Protein AF-A0A2N2T5C6-F1 (afdb_monomer_lite)

Radius of gyration: 30.81 Å; chains: 1; bounding box: 81×99×79 Å

Secondary structure (DSSP, 8-state):
----------------------------PPPP--------------------------------------------------------TTS-TTS--------SSS--HHHHHHHHHHHHHHHHHH-EEEEEEEEEES---TTS--SEEE--B-SSSPBPTT--EEEEEEEPTTS-EEEEEEEEGGGTEEEEEE-HHHHHHS--SS----HHHHHHHHHHHHHHHS-----HHHHHHHHTT-S-EEEEEEEEEEEEPPTT--HHHHHHHHHHHHHHTT--EEEETTTEEEESTT-SSEEEEEE-SHHHHTSTTT------TTHHHHHHHHHTEEEEEEEEEHHHHHHHHHHTTS---TTT--HHHHHHHHHHHHHHT----EEE----HHHHHHS-HHHHHHHHHHHTT--TTTTSS-HHHHHHHHHHHHHHH---TTSPPPSS---EEEHHHHTSGGGEEPPPHHHHT-TTT-----HHHHHHHHHHHHHSTT-TT---TT--GGG------TT--------

pLDDT: mean 70.87, std 26.44, range [21.67, 98.56]

Sequence (523 aa):
MATKKHNESSSAIKSRAPVGLKKLDLNTTPKSANLTGLTPVSAAVKAHSNTINGTNKRTGRTASVDSEHGNTDLDRLSRSQSFDALDLDAELDNAGQTASLTGLAGIPAWDVVRLAEADLVHIANCINLDTVGLEFSGIDAKTATLAKSFNQTDLDGEVVDGTGWSKASLQSPTGKRSLIVKYVEKTEKLGVEGSNAMHRQGHNVVASGDLTMTAYSMVRAVKRSQDLPWPKSVGYQLAYGYDVEVTRIDVFLLLKVPDGVSKATFINALAIAGIKAGVSTSLYVNESVYFDQSSQLEGQKIYDKEAELERARKGGLPDLPGIEHLLKLNATTVRLEAVFRAKKLVQIAKKHGGRPHPCLFTKELLAEMVLTLMKKYMVNGDIFRRLDRQELLAIPLPYRSLVVHWQNSENLLDMVKSSRVLKLQKAYLLKHHFISLDSQPPGHDFESMSLMDILAPENFIPVPEVIRTNPDLFYERDMDQIRATLHREAGSGIATLLIDPFRGADEFIMVKNADGEDYGNQL

Structure (mmCIF, N/CA/C/O backbone):
data_AF-A0A2N2T5C6-F1
#
_entry.id   AF-A0A2N2T5C6-F1
#
loop_
_atom_site.group_PDB
_atom_site.id
_atom_site.type_symbol
_atom_site.label_atom_id
_atom_site.label_alt_id
_atom_site.label_comp_id
_atom_site.label_asym_id
_atom_site.label_entity_id
_atom_site.label_seq_id
_atom_site.pdbx_PDB_ins_code
_atom_site.Cartn_x
_atom_site.Cartn_y
_atom_site.Cartn_z
_atom_site.occupancy
_atom_site.B_iso_or_equiv
_atom_site.auth_seq_id
_atom_site.auth_comp_id
_atom_site.auth_asym_id
_atom_site.auth_atom_id
_atom_site.pdbx_PDB_model_num
ATOM 1 N N . MET A 1 1 ? 37.814 -35.008 5.437 1.00 34.66 1 MET A N 1
ATOM 2 C CA . MET A 1 1 ? 37.774 -36.488 5.510 1.00 34.66 1 MET A CA 1
ATOM 3 C C . MET A 1 1 ? 36.383 -36.838 6.029 1.00 34.66 1 MET A C 1
ATOM 5 O O . MET A 1 1 ? 36.007 -36.279 7.043 1.00 34.66 1 MET A O 1
ATOM 9 N N . ALA A 1 2 ? 35.488 -37.412 5.217 1.00 32.38 2 ALA A N 1
ATOM 10 C CA . ALA A 1 2 ? 35.415 -38.847 4.888 1.00 32.38 2 ALA A CA 1
ATOM 11 C C . ALA A 1 2 ? 35.137 -39.676 6.159 1.00 32.38 2 ALA A C 1
ATOM 13 O O . ALA A 1 2 ? 35.956 -39.666 7.067 1.00 32.38 2 ALA A O 1
ATOM 14 N N . THR A 1 3 ? 33.992 -40.355 6.276 1.00 33.97 3 THR A N 1
ATOM 15 C CA . THR A 1 3 ? 33.613 -41.506 5.430 1.00 33.97 3 THR A CA 1
ATOM 16 C C . THR A 1 3 ? 32.175 -41.498 4.879 1.00 33.97 3 THR A C 1
ATOM 18 O O . THR A 1 3 ? 31.263 -40.907 5.446 1.00 33.97 3 THR A O 1
ATOM 21 N N . LYS A 1 4 ? 31.968 -42.213 3.759 1.00 32.94 4 LYS A N 1
ATOM 22 C CA . LYS A 1 4 ? 30.645 -42.605 3.233 1.00 32.94 4 LYS A CA 1
ATOM 23 C C . LYS A 1 4 ? 30.155 -43.901 3.897 1.00 32.94 4 LYS A C 1
ATOM 25 O O . LYS A 1 4 ? 30.973 -44.780 4.161 1.00 32.94 4 LYS A O 1
ATOM 30 N N . LYS A 1 5 ? 28.833 -44.107 3.931 1.00 35.16 5 LYS A N 1
ATOM 31 C CA . LYS A 1 5 ? 28.211 -45.417 3.653 1.00 35.16 5 LYS A CA 1
ATOM 32 C C . LYS A 1 5 ? 26.965 -45.230 2.779 1.00 35.16 5 LYS A C 1
ATOM 34 O O . LYS A 1 5 ? 26.094 -44.443 3.125 1.00 35.16 5 LYS A O 1
ATOM 39 N N . HIS A 1 6 ? 26.903 -45.955 1.664 1.00 31.14 6 HIS A N 1
ATOM 40 C CA . HIS A 1 6 ? 25.647 -46.257 0.968 1.00 31.14 6 HIS A CA 1
ATOM 41 C C . HIS A 1 6 ? 25.031 -47.525 1.577 1.00 31.14 6 HIS A C 1
ATOM 43 O O . HIS A 1 6 ? 25.753 -48.343 2.149 1.00 31.14 6 HIS A O 1
ATOM 49 N N . ASN A 1 7 ? 23.733 -47.724 1.359 1.00 28.09 7 ASN A N 1
ATOM 50 C CA . ASN A 1 7 ? 23.208 -49.013 0.909 1.00 28.09 7 ASN A CA 1
ATOM 51 C C . ASN A 1 7 ? 21.928 -48.770 0.091 1.00 28.09 7 ASN A C 1
ATOM 53 O O . ASN A 1 7 ? 21.292 -47.728 0.245 1.00 28.09 7 ASN A O 1
ATOM 57 N N . GLU A 1 8 ? 21.585 -49.694 -0.804 1.00 29.14 8 GLU A N 1
ATOM 58 C CA . GLU A 1 8 ? 20.546 -49.513 -1.829 1.00 29.14 8 GLU A CA 1
ATOM 59 C C . GLU A 1 8 ? 19.440 -50.574 -1.737 1.00 29.14 8 GLU A C 1
ATOM 61 O O . GLU A 1 8 ? 19.693 -51.693 -1.293 1.00 29.14 8 GLU A O 1
ATOM 66 N N . SER A 1 9 ? 18.274 -50.263 -2.324 1.00 29.02 9 SER A N 1
ATOM 67 C CA . SER A 1 9 ? 17.202 -51.204 -2.721 1.00 29.02 9 SER A CA 1
ATOM 68 C C . SER A 1 9 ? 16.432 -51.905 -1.568 1.00 29.02 9 SER A C 1
ATOM 70 O O . SER A 1 9 ? 16.904 -51.981 -0.442 1.00 29.02 9 SER A O 1
ATOM 72 N N . SER A 1 10 ? 15.201 -52.404 -1.751 1.00 28.55 10 SER A N 1
ATOM 73 C CA . SER A 1 10 ? 14.532 -52.798 -3.002 1.00 28.55 10 SER A CA 1
ATOM 74 C C . SER A 1 10 ? 12.992 -52.849 -2.892 1.00 28.55 10 SER A C 1
ATOM 76 O O . SER A 1 10 ? 12.463 -53.019 -1.797 1.00 28.55 10 SER A O 1
ATOM 78 N N . SER A 1 11 ? 12.309 -52.887 -4.051 1.00 28.17 11 SER A N 1
ATOM 79 C CA . SER A 1 11 ? 10.944 -53.429 -4.282 1.00 28.17 11 SER A CA 1
ATOM 80 C C . SER A 1 11 ? 9.708 -52.660 -3.745 1.00 28.17 11 SER A C 1
ATOM 82 O O . SER A 1 11 ? 9.804 -51.931 -2.769 1.00 28.17 11 SER A O 1
ATOM 84 N N . ALA A 1 12 ? 8.488 -52.802 -4.299 1.00 28.80 12 ALA A N 1
ATOM 85 C CA . ALA A 1 12 ? 8.055 -53.140 -5.672 1.00 28.80 12 ALA A CA 1
ATOM 86 C C . ALA A 1 12 ? 6.523 -52.938 -5.854 1.00 28.80 12 ALA A C 1
ATOM 88 O O . ALA A 1 12 ? 5.748 -53.283 -4.973 1.00 28.80 12 ALA A O 1
ATOM 89 N N . ILE A 1 13 ? 6.108 -52.504 -7.057 1.00 27.45 13 ILE A N 1
ATOM 90 C CA . ILE A 1 13 ? 4.807 -52.760 -7.729 1.00 27.45 13 ILE A CA 1
ATOM 91 C C . ILE A 1 13 ? 3.494 -52.470 -6.952 1.00 27.45 13 ILE A C 1
ATOM 93 O O . ILE A 1 13 ? 3.055 -53.269 -6.127 1.00 27.45 13 ILE A O 1
ATOM 97 N N . LYS A 1 14 ? 2.715 -51.487 -7.442 1.00 28.50 14 LYS A N 1
ATOM 98 C CA . LYS A 1 14 ? 1.330 -51.728 -7.928 1.00 28.50 14 LYS A CA 1
ATOM 99 C C . LYS A 1 14 ? 0.754 -50.546 -8.713 1.00 28.50 14 LYS A C 1
ATOM 101 O O . LYS A 1 14 ? 0.604 -49.449 -8.191 1.00 28.50 14 LYS A O 1
ATOM 106 N N . SER A 1 15 ? 0.379 -50.802 -9.963 1.00 28.22 15 SER A N 1
ATOM 107 C CA . SER A 1 15 ? -0.408 -49.895 -10.798 1.00 28.22 15 SER A CA 1
ATOM 108 C C . SER A 1 15 ? -1.910 -50.108 -10.574 1.00 28.22 15 SER A C 1
ATOM 110 O O . SER A 1 15 ? -2.363 -51.233 -10.350 1.00 28.22 15 SER A O 1
ATOM 112 N N . ARG A 1 16 ? -2.706 -49.038 -10.692 1.00 28.19 16 ARG A N 1
ATOM 113 C CA . ARG A 1 16 ? -4.154 -49.127 -10.926 1.00 28.19 16 ARG A CA 1
ATOM 114 C C . ARG A 1 16 ? -4.631 -47.941 -11.762 1.00 28.19 16 ARG A C 1
ATOM 116 O O . ARG A 1 16 ? -4.287 -46.800 -11.479 1.00 28.19 16 ARG A O 1
ATOM 123 N N . ALA A 1 17 ? -5.395 -48.257 -12.801 1.00 30.53 17 ALA A N 1
ATOM 124 C CA . ALA A 1 17 ? -6.011 -47.330 -13.748 1.00 30.53 17 ALA A CA 1
ATOM 125 C C . ALA A 1 17 ? -7.522 -47.156 -13.402 1.00 30.53 17 ALA A C 1
ATOM 127 O O . ALA A 1 17 ? -7.968 -47.729 -12.402 1.00 30.53 17 ALA A O 1
ATOM 128 N N . PRO A 1 18 ? -8.296 -46.314 -14.117 1.00 35.91 18 PRO A N 1
ATOM 129 C CA . PRO A 1 18 ? -9.310 -45.465 -13.485 1.00 35.91 18 PRO A CA 1
ATOM 130 C C . PRO A 1 18 ? -10.717 -46.074 -13.408 1.00 35.91 18 PRO A C 1
ATOM 132 O O . PRO A 1 18 ? -11.031 -47.069 -14.060 1.00 35.91 18 PRO A O 1
ATOM 135 N N . VAL A 1 19 ? -11.593 -45.419 -12.638 1.00 31.95 19 VAL A N 1
ATOM 136 C CA . VAL A 1 19 ? -12.998 -45.808 -12.449 1.00 31.95 19 VAL A CA 1
ATOM 137 C C . VAL A 1 19 ? -13.930 -44.613 -12.664 1.00 31.95 19 VAL A C 1
ATOM 139 O O . VAL A 1 19 ? -13.757 -43.573 -12.040 1.00 31.95 19 VAL A O 1
ATOM 142 N N . GLY A 1 20 ? -14.989 -44.821 -13.454 1.00 28.44 20 GLY A N 1
ATOM 143 C CA . GLY A 1 20 ? -16.298 -44.227 -13.158 1.00 28.44 20 GLY A CA 1
ATOM 144 C C . GLY A 1 20 ? -16.610 -42.829 -13.696 1.00 28.44 20 GLY A C 1
ATOM 145 O O . GLY A 1 20 ? -16.936 -41.938 -12.919 1.00 28.44 20 GLY A O 1
ATOM 146 N N . LEU A 1 21 ? -16.691 -42.674 -15.021 1.00 27.41 21 LEU A N 1
ATOM 147 C CA . LEU A 1 21 ? -17.587 -41.663 -15.600 1.00 27.41 21 LEU A CA 1
ATOM 148 C C . LEU A 1 21 ? -19.032 -41.924 -15.132 1.00 27.41 21 LEU A C 1
ATOM 150 O O . LEU A 1 21 ? -19.558 -43.020 -15.332 1.00 27.41 21 LEU A O 1
ATOM 154 N N . LYS A 1 22 ? -19.701 -40.904 -14.586 1.00 31.30 22 LYS A N 1
ATOM 155 C CA . LYS A 1 22 ? -21.166 -40.850 -14.482 1.00 31.30 22 LYS A CA 1
ATOM 156 C C . LYS A 1 22 ? -21.681 -39.605 -15.195 1.00 31.30 22 LYS A C 1
ATOM 158 O O . LYS A 1 22 ? -21.212 -38.503 -14.934 1.00 31.30 22 LYS A O 1
ATOM 163 N N . LYS A 1 23 ? -22.663 -39.800 -16.076 1.00 29.72 23 LYS A N 1
ATOM 164 C CA . LYS A 1 23 ? -23.491 -38.716 -16.614 1.00 29.72 23 LYS A CA 1
ATOM 165 C C . LYS A 1 23 ? -24.410 -38.162 -15.526 1.00 29.72 23 LYS A C 1
ATOM 167 O O . LYS A 1 23 ? -24.871 -38.922 -14.675 1.00 29.72 23 LYS A O 1
ATOM 172 N N . LEU A 1 24 ? -24.775 -36.894 -15.665 1.00 28.98 24 LEU A N 1
ATOM 173 C CA . LEU A 1 24 ? -26.057 -36.359 -15.217 1.00 28.98 24 LEU A CA 1
ATOM 174 C C . LEU A 1 24 ? -26.485 -35.284 -16.223 1.00 28.98 24 LEU A C 1
ATOM 176 O O . LEU A 1 24 ? -25.661 -34.473 -16.640 1.00 28.98 24 LEU A O 1
ATOM 180 N N . ASP A 1 25 ? -27.738 -35.343 -16.666 1.00 26.70 25 ASP A N 1
ATOM 181 C CA . ASP A 1 25 ? -28.258 -34.541 -17.773 1.00 26.70 25 ASP A CA 1
ATOM 182 C C . ASP A 1 25 ? -29.126 -33.367 -17.276 1.00 26.70 25 ASP A C 1
ATOM 184 O O . ASP A 1 25 ? -29.981 -33.547 -16.417 1.00 26.70 25 ASP A O 1
ATOM 188 N N . LEU A 1 26 ? -28.930 -32.209 -17.918 1.00 28.09 26 LEU A N 1
ATOM 189 C CA . LEU A 1 26 ? -29.937 -31.212 -18.327 1.00 28.09 26 LEU A CA 1
ATOM 190 C C . LEU A 1 26 ? -30.881 -30.511 -17.309 1.00 28.09 26 LEU A C 1
ATOM 192 O O . LEU A 1 26 ? -31.679 -31.110 -16.601 1.00 28.09 26 LEU A O 1
ATOM 196 N N . ASN A 1 27 ? -30.951 -29.185 -17.499 1.00 26.52 27 ASN A N 1
ATOM 197 C CA . ASN A 1 27 ? -32.154 -28.332 -17.453 1.00 26.52 27 ASN A CA 1
ATOM 198 C C . ASN A 1 27 ? -32.946 -28.144 -16.138 1.00 26.52 27 ASN A C 1
ATOM 200 O O . ASN A 1 27 ? -34.004 -28.741 -15.955 1.00 26.52 27 ASN A O 1
ATOM 204 N N . THR A 1 28 ? -32.615 -27.078 -15.393 1.00 28.66 28 THR A N 1
ATOM 205 C CA . THR A 1 28 ? -33.630 -26.219 -14.737 1.00 28.66 28 THR A CA 1
ATOM 206 C C . THR A 1 28 ? -33.221 -24.740 -14.754 1.00 28.66 28 THR A C 1
ATOM 208 O O . THR A 1 28 ? -32.290 -24.351 -14.053 1.00 28.66 28 THR A O 1
ATOM 211 N N . THR A 1 29 ? -33.946 -23.898 -15.496 1.00 31.66 29 THR A N 1
ATOM 212 C CA . THR A 1 29 ? -33.846 -22.426 -15.438 1.00 31.66 29 THR A CA 1
ATOM 213 C C . THR A 1 29 ? -34.942 -21.837 -14.538 1.00 31.66 29 THR A C 1
ATOM 215 O O . THR A 1 29 ? -36.125 -22.052 -14.815 1.00 31.66 29 THR A O 1
ATOM 218 N N . PRO A 1 30 ? -34.605 -21.042 -13.505 1.00 31.00 30 PRO A N 1
ATOM 219 C CA . PRO A 1 30 ? -35.569 -20.191 -12.810 1.00 31.00 30 PRO A CA 1
ATOM 220 C C . PRO A 1 30 ? -35.881 -18.925 -13.623 1.00 31.00 30 PRO A C 1
ATOM 222 O O . PRO A 1 30 ? -35.016 -18.370 -14.298 1.00 31.00 30 PRO A O 1
ATOM 225 N N . LYS A 1 31 ? -37.134 -18.466 -13.560 1.00 27.97 31 LYS A N 1
ATOM 226 C CA . LYS A 1 31 ? -37.634 -17.292 -14.297 1.00 27.97 31 LYS A CA 1
ATOM 227 C C . LYS A 1 31 ? -37.145 -15.982 -13.674 1.00 27.97 31 LYS A C 1
ATOM 229 O O . LYS A 1 31 ? -37.050 -15.880 -12.453 1.00 27.97 31 LYS A O 1
ATOM 234 N N . SER A 1 32 ? -36.953 -14.958 -14.502 1.00 27.23 32 SER A N 1
ATOM 235 C CA . SER A 1 32 ? -36.862 -13.572 -14.040 1.00 27.23 32 SER A CA 1
ATOM 236 C C . SER A 1 32 ? -38.190 -13.108 -13.426 1.00 27.23 32 SER A C 1
ATOM 238 O O . SER A 1 32 ? -39.270 -13.462 -13.905 1.00 27.23 32 SER A O 1
ATOM 240 N N . ALA A 1 33 ? -38.108 -12.293 -12.375 1.00 29.47 33 ALA A N 1
ATOM 241 C CA . ALA A 1 33 ? -39.246 -11.614 -11.765 1.00 29.47 33 ALA A CA 1
ATOM 242 C C . ALA A 1 33 ? -39.028 -10.098 -11.842 1.00 29.47 33 ALA A C 1
ATOM 244 O O . ALA A 1 33 ? -37.980 -9.598 -11.437 1.00 29.47 33 ALA A O 1
ATOM 245 N N . ASN A 1 34 ? -40.013 -9.370 -12.368 1.00 26.22 34 ASN A N 1
ATOM 246 C CA . ASN A 1 34 ? -39.970 -7.910 -12.428 1.00 26.22 34 ASN A CA 1
ATOM 247 C C . ASN A 1 34 ? -40.264 -7.311 -11.047 1.00 26.22 34 ASN A C 1
ATOM 249 O O . ASN A 1 34 ? -41.244 -7.695 -10.411 1.00 26.22 34 ASN A O 1
ATOM 253 N N . LEU A 1 35 ? -39.497 -6.295 -10.647 1.00 26.91 35 LEU A N 1
ATOM 254 C CA . LEU A 1 35 ? -39.870 -5.370 -9.576 1.00 26.91 35 LEU A CA 1
ATOM 255 C C . LEU A 1 35 ? -39.798 -3.935 -10.100 1.00 26.91 35 LEU A C 1
ATOM 257 O O . LEU A 1 35 ? -38.744 -3.309 -10.154 1.00 26.91 35 LEU A O 1
ATOM 261 N N . THR A 1 36 ? -40.952 -3.432 -10.529 1.00 26.16 36 THR A N 1
ATOM 262 C CA . THR A 1 36 ? -41.145 -2.042 -10.946 1.00 26.16 36 THR A CA 1
ATOM 263 C C . THR A 1 36 ? -41.581 -1.181 -9.768 1.00 26.16 36 THR A C 1
ATOM 265 O O . THR A 1 36 ? -42.588 -1.492 -9.134 1.00 26.16 36 THR A O 1
ATOM 268 N N . GLY A 1 37 ? -40.924 -0.034 -9.590 1.00 24.55 37 GLY A N 1
ATOM 269 C CA . GLY A 1 37 ? -41.489 1.110 -8.877 1.00 24.55 37 GLY A CA 1
ATOM 270 C C . GLY A 1 37 ? -40.800 1.477 -7.565 1.00 24.55 37 GLY A C 1
ATOM 271 O O . GLY A 1 37 ? -40.921 0.772 -6.572 1.00 24.55 37 GLY A O 1
ATOM 272 N N . LEU A 1 38 ? -40.191 2.663 -7.558 1.00 26.50 38 LEU A N 1
ATOM 273 C CA . LEU A 1 38 ? -40.225 3.614 -6.445 1.00 26.50 38 LEU A CA 1
ATOM 274 C C . LEU A 1 38 ? -40.001 5.018 -7.032 1.00 26.50 38 LEU A C 1
ATOM 276 O O . LEU A 1 38 ? -39.005 5.260 -7.709 1.00 26.50 38 LEU A O 1
ATOM 280 N N . THR A 1 39 ? -40.948 5.931 -6.825 1.00 28.56 39 THR A N 1
ATOM 281 C CA . THR A 1 39 ? -40.853 7.333 -7.272 1.00 28.56 39 THR A CA 1
ATOM 282 C C . THR A 1 39 ? -40.198 8.209 -6.200 1.00 28.56 39 THR A C 1
ATOM 284 O O . THR A 1 39 ? -40.469 7.999 -5.016 1.00 28.56 39 THR A O 1
ATOM 287 N N . PRO A 1 40 ? -39.384 9.214 -6.571 1.00 28.75 40 PRO A N 1
ATOM 288 C CA . PRO A 1 40 ? -38.719 10.085 -5.606 1.00 28.75 40 PRO A CA 1
ATOM 289 C C . PRO A 1 40 ? -39.694 11.077 -4.955 1.00 28.75 40 PRO A C 1
ATOM 291 O O . PRO A 1 40 ? -40.608 11.583 -5.606 1.00 28.75 40 PRO A O 1
ATOM 294 N N . VAL A 1 41 ? -39.448 11.415 -3.687 1.00 26.95 41 VAL A N 1
ATOM 295 C CA . VAL A 1 41 ? -40.139 12.501 -2.974 1.00 26.95 41 VAL A CA 1
ATOM 296 C C . VAL A 1 41 ? -39.151 13.634 -2.718 1.00 26.95 41 VAL A C 1
ATOM 298 O O . VAL A 1 41 ? -38.185 13.477 -1.976 1.00 26.95 41 VAL A O 1
ATOM 301 N N . SER A 1 42 ? -39.398 14.789 -3.332 1.00 25.28 42 SER A N 1
ATOM 302 C CA . SER A 1 42 ? -38.642 16.022 -3.102 1.00 25.28 42 SER A CA 1
ATOM 303 C C . SER A 1 42 ? -39.138 16.761 -1.857 1.00 25.28 42 SER A C 1
ATOM 305 O O . SER A 1 42 ? -40.342 16.985 -1.725 1.00 25.28 42 SER A O 1
ATOM 307 N N . ALA A 1 43 ? -38.225 17.246 -1.014 1.00 27.52 43 ALA A N 1
ATOM 308 C CA . ALA A 1 43 ? -38.522 18.204 0.052 1.00 27.52 43 ALA A CA 1
ATOM 309 C C . ALA A 1 43 ? -37.634 19.450 -0.105 1.00 27.52 43 ALA A C 1
ATOM 311 O O . ALA A 1 43 ? -36.437 19.336 -0.361 1.00 27.52 43 ALA A O 1
ATOM 312 N N . ALA A 1 44 ? -38.226 20.640 0.010 1.00 25.27 44 ALA A N 1
ATOM 313 C CA . ALA A 1 44 ? -37.544 21.907 -0.249 1.00 25.27 44 ALA A CA 1
ATOM 314 C C . ALA A 1 44 ? -36.912 22.506 1.018 1.00 25.27 44 ALA A C 1
ATOM 316 O O . ALA A 1 44 ? -37.509 22.473 2.094 1.00 25.27 44 ALA A O 1
ATOM 317 N N . VAL A 1 45 ? -35.754 23.154 0.861 1.00 25.64 45 VAL A N 1
ATOM 318 C CA . VAL A 1 45 ? -35.132 23.994 1.896 1.00 25.64 45 VAL A CA 1
ATOM 319 C C . VAL A 1 45 ? -35.338 25.464 1.527 1.00 25.64 45 VAL A C 1
ATOM 321 O O . VAL A 1 45 ? -34.987 25.892 0.430 1.00 25.64 45 VAL A O 1
ATOM 324 N N . LYS A 1 46 ? -35.917 26.250 2.442 1.00 26.34 46 LYS A N 1
ATOM 325 C CA . LYS A 1 46 ? -36.022 27.710 2.299 1.00 26.34 46 LYS A CA 1
ATOM 326 C C . LYS A 1 46 ? -34.720 28.369 2.747 1.00 26.34 46 LYS A C 1
ATOM 328 O O . LYS A 1 46 ? -34.266 28.122 3.859 1.00 26.34 46 LYS A O 1
ATOM 333 N N . ALA A 1 47 ? -34.181 29.268 1.929 1.00 24.47 47 ALA A N 1
ATOM 334 C CA . ALA A 1 47 ? -33.113 30.163 2.357 1.00 24.47 47 ALA A CA 1
ATOM 335 C C . ALA A 1 47 ? -33.631 31.195 3.377 1.00 24.47 47 ALA A C 1
ATOM 337 O O . ALA A 1 47 ? -34.746 31.706 3.239 1.00 24.47 47 ALA A O 1
ATOM 338 N N . HIS A 1 48 ? -32.800 31.538 4.362 1.00 26.09 48 HIS A N 1
ATOM 339 C CA . HIS A 1 48 ? -32.909 32.756 5.168 1.00 26.09 48 HIS A CA 1
ATOM 340 C C . HIS A 1 48 ? -31.519 33.391 5.252 1.00 26.09 48 HIS A C 1
ATOM 342 O O . HIS A 1 48 ? -30.599 32.821 5.832 1.00 26.09 48 HIS A O 1
ATOM 348 N N . SER A 1 49 ? -31.368 34.560 4.637 1.00 23.59 49 SER A N 1
ATOM 349 C CA . SER A 1 49 ? -30.159 35.381 4.700 1.00 23.59 49 SER A CA 1
ATOM 350 C C . SER A 1 49 ? -30.112 36.167 6.009 1.00 23.59 49 SER A C 1
ATOM 352 O O . SER A 1 49 ? -31.114 36.785 6.368 1.00 23.59 49 SER A O 1
ATOM 354 N N . ASN A 1 50 ? -28.949 36.243 6.655 1.00 26.03 50 ASN A N 1
ATOM 355 C CA . ASN A 1 50 ? -28.684 37.230 7.703 1.00 26.03 50 ASN A CA 1
ATOM 356 C C . ASN A 1 50 ? -27.326 37.899 7.466 1.00 26.03 50 ASN A C 1
ATOM 358 O O . ASN A 1 50 ? -26.323 37.228 7.240 1.00 26.03 50 ASN A O 1
ATOM 362 N N . THR A 1 51 ? -27.317 39.228 7.510 1.00 24.22 51 THR A N 1
ATOM 363 C CA . THR A 1 51 ? -26.159 40.073 7.192 1.00 24.22 51 THR A CA 1
ATOM 364 C C . THR A 1 51 ? -25.409 40.453 8.465 1.00 24.22 51 THR A C 1
ATOM 366 O O . THR A 1 51 ? -26.034 40.928 9.412 1.00 24.22 51 THR A O 1
ATOM 369 N N . ILE A 1 52 ? -24.077 40.337 8.480 1.00 26.38 52 ILE A N 1
ATOM 370 C CA . ILE A 1 52 ? -23.232 40.862 9.566 1.00 26.38 52 ILE A CA 1
ATOM 371 C C . ILE A 1 52 ? -22.096 41.715 8.981 1.00 26.38 52 ILE A C 1
ATOM 373 O O . ILE A 1 52 ? -21.338 41.267 8.127 1.00 26.38 52 ILE A O 1
ATOM 377 N N . ASN A 1 53 ? -21.980 42.956 9.464 1.00 23.56 53 ASN A N 1
ATOM 378 C CA . ASN A 1 53 ? -20.845 43.857 9.222 1.00 23.56 53 ASN A CA 1
ATOM 379 C C . ASN A 1 53 ? -19.819 43.709 10.362 1.00 23.56 53 ASN A C 1
ATOM 381 O O . ASN A 1 53 ? -20.239 43.553 11.507 1.00 23.56 53 ASN A O 1
ATOM 385 N N . GLY A 1 54 ? -18.504 43.846 10.115 1.00 23.98 54 GLY A N 1
ATOM 386 C CA . GLY A 1 54 ? -17.539 43.698 11.225 1.00 23.98 54 GLY A CA 1
ATOM 387 C C . GLY A 1 54 ? -16.038 43.914 10.981 1.00 23.98 54 GLY A C 1
ATOM 388 O O . GLY A 1 54 ? -15.248 43.075 11.383 1.00 23.98 54 GLY A O 1
ATOM 389 N N . THR A 1 55 ? -15.628 45.038 10.380 1.00 26.58 55 THR A N 1
ATOM 390 C CA . THR A 1 55 ? -14.304 45.698 10.579 1.00 26.58 55 THR A CA 1
ATOM 391 C C . THR A 1 55 ? -13.041 44.841 10.836 1.00 26.58 55 THR A C 1
ATOM 393 O O . THR A 1 55 ? -12.727 44.479 11.970 1.00 26.58 55 THR A O 1
ATOM 396 N N . ASN A 1 56 ? -12.191 44.706 9.814 1.00 24.45 56 ASN A N 1
ATOM 397 C CA . ASN A 1 56 ? -10.802 44.249 9.961 1.00 24.45 56 ASN A CA 1
ATOM 398 C C . ASN A 1 56 ? -9.911 45.279 10.697 1.00 24.45 56 ASN A C 1
ATOM 400 O O . ASN A 1 56 ? -10.008 46.480 10.435 1.00 24.45 56 ASN A O 1
ATOM 404 N N . LYS A 1 57 ? -8.950 44.819 11.514 1.00 27.16 57 LYS A N 1
ATOM 405 C CA . LYS A 1 57 ? -7.822 45.640 12.008 1.00 27.16 57 LYS A CA 1
ATOM 406 C C . LYS A 1 57 ? -6.494 44.887 11.878 1.00 27.16 57 LYS A C 1
ATOM 408 O O . LYS A 1 57 ? -6.230 43.942 12.611 1.00 27.16 57 LYS A O 1
ATOM 413 N N . ARG A 1 58 ? -5.637 45.343 10.957 1.00 24.77 58 ARG A N 1
ATOM 414 C CA . ARG A 1 58 ? -4.251 44.868 10.814 1.00 24.77 58 ARG A CA 1
ATOM 415 C C . ARG A 1 58 ? -3.350 45.471 11.893 1.00 24.77 58 ARG A C 1
ATOM 417 O O . ARG A 1 58 ? -3.287 46.690 12.026 1.00 24.77 58 ARG A O 1
ATOM 424 N N . THR A 1 59 ? -2.524 44.632 12.502 1.00 27.30 59 THR A N 1
ATOM 425 C CA . THR A 1 59 ? -1.166 44.984 12.938 1.00 27.30 59 THR A CA 1
ATOM 426 C C . THR A 1 59 ? -0.218 43.897 12.434 1.00 27.30 59 THR A C 1
ATOM 428 O O . THR A 1 59 ? -0.598 42.735 12.328 1.00 27.30 59 THR A O 1
ATOM 431 N N . GLY A 1 60 ? 1.001 44.274 12.056 1.00 23.34 60 GLY A N 1
ATOM 432 C CA . GLY A 1 60 ? 2.015 43.339 11.568 1.00 23.34 60 GLY A CA 1
ATOM 433 C C . GLY A 1 60 ? 3.370 43.625 12.200 1.00 23.34 60 GLY A C 1
ATOM 434 O O . GLY A 1 60 ? 3.606 44.728 12.697 1.00 23.34 60 GLY A O 1
ATOM 435 N N . ARG A 1 61 ? 4.265 42.637 12.165 1.00 23.86 61 ARG A N 1
ATOM 436 C CA . ARG A 1 61 ? 5.696 42.812 12.440 1.00 23.86 61 ARG A CA 1
ATOM 437 C C . ARG A 1 61 ? 6.517 41.758 11.696 1.00 23.86 61 ARG A C 1
ATOM 439 O O . ARG A 1 61 ? 5.963 40.811 11.147 1.00 23.86 61 ARG A O 1
ATOM 446 N N . THR A 1 62 ? 7.817 42.003 11.606 1.00 24.14 62 THR A N 1
ATOM 447 C CA . THR A 1 62 ? 8.725 41.458 10.585 1.00 24.14 62 THR A CA 1
ATOM 448 C C . THR A 1 62 ? 10.011 40.901 11.191 1.00 24.14 62 THR A C 1
ATOM 450 O O . THR A 1 62 ? 10.428 41.387 12.240 1.00 24.14 62 THR A O 1
ATOM 453 N N . ALA A 1 63 ? 10.698 40.051 10.414 1.00 24.66 63 ALA A N 1
ATOM 454 C CA . ALA A 1 63 ? 12.077 39.581 10.623 1.00 24.66 63 ALA A CA 1
ATOM 455 C C . ALA A 1 63 ? 12.276 38.617 11.824 1.00 24.66 63 ALA A C 1
ATOM 457 O O . ALA A 1 63 ? 11.405 38.513 12.682 1.00 24.66 63 ALA A O 1
ATOM 458 N N . SER A 1 64 ? 13.366 37.845 11.900 1.00 23.38 64 SER A N 1
ATOM 459 C CA . SER A 1 64 ? 14.539 37.739 11.004 1.00 23.38 64 SER A CA 1
ATOM 460 C C . SER A 1 64 ? 14.931 36.275 10.729 1.00 23.38 64 SER A C 1
ATOM 462 O O . SER A 1 64 ? 14.411 35.351 11.349 1.00 23.38 64 SER A O 1
ATOM 464 N N . VAL A 1 65 ? 15.847 36.077 9.777 1.00 26.03 65 VAL A N 1
ATOM 465 C CA . VAL A 1 65 ? 16.616 34.832 9.606 1.00 26.03 65 VAL A CA 1
ATOM 466 C C . VAL A 1 65 ? 17.903 34.956 10.416 1.00 26.03 65 VAL A C 1
ATOM 468 O O . VAL A 1 65 ? 18.494 36.029 10.396 1.00 26.03 65 VAL A O 1
ATOM 471 N N . ASP A 1 66 ? 18.343 33.869 11.047 1.00 24.66 66 ASP A N 1
ATOM 472 C CA . ASP A 1 66 ? 19.760 33.565 11.291 1.00 24.66 66 ASP A CA 1
ATOM 473 C C . ASP A 1 66 ? 19.936 32.040 11.430 1.00 24.66 66 ASP A C 1
ATOM 475 O O . ASP A 1 66 ? 18.954 31.306 11.582 1.00 24.66 66 ASP A O 1
ATOM 479 N N . SER A 1 67 ? 21.170 31.545 11.295 1.00 26.22 67 SER A N 1
ATOM 480 C CA . SER A 1 67 ? 21.469 30.117 11.109 1.00 26.22 67 SER A CA 1
ATOM 481 C C . SER A 1 67 ? 22.672 29.644 11.918 1.00 26.22 67 SER A C 1
ATOM 483 O O . SER A 1 67 ? 23.724 30.273 11.847 1.00 26.22 67 SER A O 1
ATOM 485 N N . GLU A 1 68 ? 22.581 28.468 12.544 1.00 23.95 68 GLU A N 1
ATOM 486 C CA . GLU A 1 68 ? 23.760 27.730 13.015 1.00 23.95 68 GLU A CA 1
ATOM 487 C C . GLU A 1 68 ? 23.518 26.206 13.035 1.00 23.95 68 GLU A C 1
ATOM 489 O O . GLU A 1 68 ? 22.397 25.740 12.815 1.00 23.95 68 GLU A O 1
ATOM 494 N N . HIS A 1 69 ? 24.580 25.412 13.206 1.00 26.22 69 HIS A N 1
ATOM 495 C CA . HIS A 1 69 ? 24.541 23.943 13.157 1.00 26.22 69 HIS A CA 1
ATOM 496 C C . HIS A 1 69 ? 24.721 23.316 14.547 1.00 26.22 69 HIS A C 1
ATOM 498 O O . HIS A 1 69 ? 25.669 23.643 15.256 1.00 26.22 69 HIS A O 1
ATOM 504 N N . GLY A 1 70 ? 23.886 22.331 14.891 1.00 21.67 70 GLY A N 1
ATOM 505 C CA . GLY A 1 70 ? 24.039 21.521 16.103 1.00 21.67 70 GLY A CA 1
ATOM 506 C C . GLY A 1 70 ? 23.153 20.271 16.092 1.00 21.67 70 GLY A C 1
ATOM 507 O O . GLY A 1 70 ? 22.030 20.309 15.595 1.00 21.67 70 GLY A O 1
ATOM 508 N N . ASN A 1 71 ? 23.667 19.156 16.620 1.00 24.47 71 ASN A N 1
ATOM 509 C CA . ASN A 1 71 ? 22.905 17.916 16.818 1.00 24.47 71 ASN A CA 1
ATOM 510 C C . ASN A 1 71 ? 21.860 18.071 17.932 1.00 24.47 71 ASN A C 1
ATOM 512 O O . ASN A 1 71 ? 22.238 18.533 19.004 1.00 24.47 71 ASN A O 1
ATOM 516 N N . THR A 1 72 ? 20.669 17.485 17.749 1.00 26.12 72 THR A N 1
ATOM 517 C CA . THR A 1 72 ? 20.079 16.519 18.706 1.00 26.12 72 THR A CA 1
ATOM 518 C C . THR A 1 72 ? 18.889 15.755 18.103 1.00 26.12 72 THR A C 1
ATOM 520 O O . THR A 1 72 ? 18.187 16.259 17.228 1.00 26.12 72 THR A O 1
ATOM 523 N N . ASP A 1 73 ? 18.653 14.535 18.598 1.00 29.42 73 ASP A N 1
ATOM 524 C CA . ASP A 1 73 ? 17.333 13.883 18.566 1.00 29.42 73 ASP A CA 1
ATOM 525 C C . ASP A 1 73 ? 16.340 14.622 19.488 1.00 29.42 73 ASP A C 1
ATOM 527 O O . ASP A 1 73 ? 16.766 15.310 20.411 1.00 29.42 73 ASP A O 1
ATOM 531 N N . LEU A 1 74 ? 15.030 14.382 19.308 1.00 25.78 74 LEU A N 1
ATOM 532 C CA . LEU A 1 74 ? 13.908 15.073 19.984 1.00 25.78 74 LEU A CA 1
ATOM 533 C C . LEU A 1 74 ? 13.771 16.531 19.484 1.00 25.78 74 LEU A C 1
ATOM 535 O O . LEU A 1 74 ? 14.569 17.398 19.803 1.00 25.78 74 LEU A O 1
ATOM 539 N N . ASP A 1 75 ? 12.776 16.874 18.665 1.00 25.88 75 ASP A N 1
ATOM 540 C CA . ASP A 1 75 ? 11.386 16.895 19.125 1.00 25.88 75 ASP A CA 1
ATOM 541 C C . ASP A 1 75 ? 10.353 16.821 17.971 1.00 25.88 75 ASP A C 1
ATOM 543 O O . ASP A 1 75 ? 10.578 17.320 16.865 1.00 25.88 75 ASP A O 1
ATOM 547 N N . ARG A 1 76 ? 9.184 16.216 18.225 1.00 28.28 76 ARG A N 1
ATOM 548 C CA . ARG A 1 76 ? 8.025 16.183 17.301 1.00 28.28 76 ARG A CA 1
ATOM 549 C C . ARG A 1 76 ? 6.690 16.328 18.043 1.00 28.28 76 ARG A C 1
ATOM 551 O O . ARG A 1 76 ? 5.717 15.626 17.760 1.00 28.28 76 ARG A O 1
ATOM 558 N N . LEU A 1 77 ? 6.625 17.290 18.961 1.00 25.23 77 LEU A N 1
ATOM 559 C CA . LEU A 1 77 ? 5.376 17.779 19.551 1.00 25.23 77 LEU A CA 1
ATOM 560 C C . LEU A 1 77 ? 4.477 18.453 18.498 1.00 25.23 77 LEU A C 1
ATOM 562 O O . LEU A 1 77 ? 4.535 19.657 18.243 1.00 25.23 77 LEU A O 1
ATOM 566 N N . SER A 1 78 ? 3.600 17.660 17.885 1.00 30.61 78 SER A N 1
ATOM 567 C CA . SER A 1 78 ? 2.570 18.139 16.965 1.00 30.61 78 SER A CA 1
ATOM 568 C C . SER A 1 78 ? 1.514 18.967 17.709 1.00 30.61 78 SER A C 1
ATOM 570 O O . SER A 1 78 ? 0.595 18.408 18.311 1.00 30.61 78 SER A O 1
ATOM 572 N N . ARG A 1 79 ? 1.609 20.302 17.648 1.00 25.94 79 ARG A N 1
ATOM 573 C CA . ARG A 1 79 ? 0.554 21.211 18.130 1.00 25.94 79 ARG A CA 1
ATOM 574 C C . ARG A 1 79 ? -0.753 20.991 17.357 1.00 25.94 79 ARG A C 1
ATOM 576 O O . ARG A 1 79 ? -0.897 21.458 16.230 1.00 25.94 79 ARG A O 1
ATOM 583 N N . SER A 1 80 ? -1.725 20.328 17.980 1.00 27.84 80 SER A N 1
ATOM 584 C CA . SER A 1 80 ? -3.114 20.295 17.519 1.00 27.84 80 SER A CA 1
ATOM 585 C C . SER A 1 80 ? -3.831 21.588 17.917 1.00 27.84 80 SER A C 1
ATOM 587 O O . SER A 1 80 ? -4.347 21.716 19.025 1.00 27.84 80 SER A O 1
ATOM 589 N N . GLN A 1 81 ? -3.855 22.568 17.011 1.00 27.86 81 GLN A N 1
ATOM 590 C CA . GLN A 1 81 ? -4.764 23.709 17.140 1.00 27.86 81 GLN A CA 1
ATOM 591 C C . GLN A 1 81 ? -6.197 23.298 16.773 1.00 27.86 81 GLN A C 1
ATOM 593 O O . GLN A 1 81 ? -6.411 22.440 15.914 1.00 27.86 81 GLN A O 1
ATOM 598 N N . SER A 1 82 ? -7.168 23.898 17.459 1.00 25.34 82 SER A N 1
ATOM 599 C CA . SER A 1 82 ? -8.597 23.752 17.184 1.00 25.34 82 SER A CA 1
ATOM 600 C C . SER A 1 82 ? -8.962 24.361 15.828 1.00 25.34 82 SER A C 1
ATOM 602 O O . SER A 1 82 ? -8.416 25.389 15.431 1.00 25.34 82 SER A O 1
ATOM 604 N N . PHE A 1 83 ? -9.898 23.725 15.123 1.00 32.28 83 PHE A N 1
ATOM 605 C CA . PHE A 1 83 ? -10.449 24.239 13.871 1.00 32.28 83 PHE A CA 1
ATOM 606 C C . PHE A 1 83 ? -11.703 25.068 14.151 1.00 32.28 83 PHE A C 1
ATOM 608 O O . PHE A 1 83 ? -12.806 24.524 14.174 1.00 32.28 83 PHE A O 1
ATOM 615 N N . ASP A 1 84 ? -11.527 26.375 14.323 1.00 25.14 84 ASP A N 1
ATOM 616 C CA . ASP A 1 84 ? -12.614 27.326 14.088 1.00 25.14 84 ASP A CA 1
ATOM 617 C C . ASP A 1 84 ? -12.826 27.497 12.575 1.00 25.14 84 ASP A C 1
ATOM 619 O O . ASP A 1 84 ? -11.892 27.364 11.777 1.00 25.14 84 ASP A O 1
ATOM 623 N N . ALA A 1 85 ? -14.072 27.736 12.165 1.00 33.38 85 ALA A N 1
ATOM 624 C CA . ALA A 1 85 ? -14.433 27.827 10.754 1.00 33.38 85 ALA A CA 1
ATOM 625 C C . ALA A 1 85 ? -13.984 29.163 10.135 1.00 33.38 85 ALA A C 1
ATOM 627 O O . ALA A 1 85 ? -14.184 30.226 10.719 1.00 33.38 85 ALA A O 1
ATOM 628 N N . LEU A 1 86 ? -13.430 29.096 8.924 1.00 27.98 86 LEU A N 1
ATOM 629 C CA . LEU A 1 86 ? -13.162 30.244 8.058 1.00 27.98 86 LEU A CA 1
ATOM 630 C C . LEU A 1 86 ? -13.656 29.922 6.645 1.00 27.98 86 LEU A C 1
ATOM 632 O O . LEU A 1 86 ? -13.472 28.798 6.169 1.00 27.98 86 LEU A O 1
ATOM 636 N N . ASP A 1 87 ? -14.289 30.905 6.006 1.00 33.75 87 ASP A N 1
ATOM 637 C CA . ASP A 1 87 ? -14.926 30.762 4.695 1.00 33.75 87 ASP A CA 1
ATOM 638 C C . ASP A 1 87 ? -13.917 30.419 3.591 1.00 33.75 87 ASP A C 1
ATOM 640 O O . ASP A 1 87 ? -12.798 30.939 3.560 1.00 33.75 87 ASP A O 1
ATOM 644 N N . LEU A 1 88 ? -14.328 29.549 2.663 1.00 36.28 88 LEU A N 1
ATOM 645 C CA . LEU A 1 88 ? -13.477 29.032 1.583 1.00 36.28 88 LEU A CA 1
ATOM 646 C C . LEU A 1 88 ? -14.204 28.926 0.226 1.00 36.28 88 LEU A C 1
ATOM 648 O O . LEU A 1 88 ? -13.807 28.160 -0.648 1.00 36.28 88 LEU A O 1
ATOM 652 N N . ASP A 1 89 ? -15.227 29.757 0.016 1.00 30.98 89 ASP A N 1
ATOM 653 C CA . ASP A 1 89 ? -16.052 29.797 -1.206 1.00 30.98 89 ASP A CA 1
ATOM 654 C C . ASP A 1 89 ? -15.373 30.513 -2.404 1.00 30.98 89 ASP A C 1
ATOM 656 O O . ASP A 1 89 ? -16.032 30.900 -3.365 1.00 30.98 89 ASP A O 1
ATOM 660 N N . ALA A 1 90 ? -14.050 30.718 -2.364 1.00 32.00 90 ALA A N 1
ATOM 661 C CA . ALA A 1 90 ? -13.325 31.631 -3.261 1.00 32.00 90 ALA A CA 1
ATOM 662 C C . ALA A 1 90 ? -12.484 30.970 -4.381 1.00 32.00 90 ALA A C 1
ATOM 664 O O . ALA A 1 90 ? -11.881 31.690 -5.173 1.00 32.00 90 ALA A O 1
ATOM 665 N N . GLU A 1 91 ? -12.421 29.633 -4.474 1.00 31.52 91 GLU A N 1
ATOM 666 C CA . GLU A 1 91 ? -11.561 28.915 -5.448 1.00 31.52 91 GLU A CA 1
ATOM 667 C C . GLU A 1 91 ? -12.315 27.995 -6.441 1.00 31.52 91 GLU A C 1
ATOM 669 O O . GLU A 1 91 ? -11.696 27.173 -7.115 1.00 31.52 91 GLU A O 1
ATOM 674 N N . LEU A 1 92 ? -13.644 28.111 -6.574 1.00 33.41 92 LEU A N 1
ATOM 675 C CA . LEU A 1 92 ? -14.451 27.148 -7.352 1.00 33.41 92 LEU A CA 1
ATOM 676 C C . LEU A 1 92 ? -14.731 27.500 -8.831 1.00 33.41 92 LEU A C 1
ATOM 678 O O . LEU A 1 92 ? -15.033 26.594 -9.607 1.00 33.41 92 LEU A O 1
ATOM 682 N N . ASP A 1 93 ? -14.570 28.755 -9.263 1.00 29.16 93 ASP A N 1
ATOM 683 C CA . ASP A 1 93 ? -15.011 29.202 -10.604 1.00 29.16 93 ASP A CA 1
ATOM 684 C C . ASP A 1 93 ? -14.074 28.838 -11.781 1.00 29.16 93 ASP A C 1
ATOM 686 O O . ASP A 1 93 ? -14.442 29.016 -12.941 1.00 29.16 93 ASP A O 1
ATOM 690 N N . ASN A 1 94 ? -12.876 28.289 -11.532 1.00 31.75 94 ASN A N 1
ATOM 691 C CA . ASN A 1 94 ? -11.886 27.995 -12.589 1.00 31.75 94 ASN A CA 1
ATOM 692 C C . ASN A 1 94 ? -11.830 26.525 -13.060 1.00 31.75 94 ASN A C 1
ATOM 694 O O . ASN A 1 94 ? -11.014 26.188 -13.916 1.00 31.75 94 ASN A O 1
ATOM 698 N N . ALA A 1 95 ? -12.709 25.646 -12.566 1.00 30.52 95 ALA A N 1
ATOM 699 C CA . ALA A 1 95 ? -12.826 24.261 -13.054 1.00 30.52 95 ALA A CA 1
ATOM 700 C C . ALA A 1 95 ? -13.797 24.104 -14.254 1.00 30.52 95 ALA A C 1
ATOM 702 O O . ALA A 1 95 ? -14.053 22.992 -14.713 1.00 30.52 95 ALA A O 1
ATOM 703 N N . GLY A 1 96 ? -14.361 25.210 -14.753 1.00 30.72 96 GLY A N 1
ATOM 704 C CA . GLY A 1 96 ? -15.508 25.247 -15.669 1.00 30.72 96 GLY A CA 1
ATOM 705 C C . GLY A 1 96 ? -15.219 25.246 -17.176 1.00 30.72 96 GLY A C 1
ATOM 706 O O . GLY A 1 96 ? -16.026 25.794 -17.924 1.00 30.72 96 GLY A O 1
ATOM 707 N N . GLN A 1 97 ? -14.108 24.672 -17.658 1.00 27.30 97 GLN A N 1
ATOM 708 C CA . GLN A 1 97 ? -13.860 24.524 -19.104 1.00 27.30 97 GLN A CA 1
ATOM 709 C C . GLN A 1 97 ? -13.501 23.087 -19.498 1.00 27.30 97 GLN A C 1
ATOM 711 O O . GLN A 1 97 ? -12.384 22.613 -19.301 1.00 27.30 97 GLN A O 1
ATOM 716 N N . THR A 1 98 ? -14.458 22.406 -20.130 1.00 33.34 98 THR A N 1
ATOM 717 C CA . THR A 1 98 ? -14.262 21.103 -20.775 1.00 33.34 98 THR A CA 1
ATOM 718 C C . THR A 1 98 ? -13.424 21.262 -22.045 1.00 33.34 98 THR A C 1
ATOM 720 O O . THR A 1 98 ? -13.957 21.538 -23.122 1.00 33.34 98 THR A O 1
ATOM 723 N N . ALA A 1 99 ? -12.107 21.086 -21.929 1.00 29.94 99 ALA A N 1
ATOM 724 C CA . ALA A 1 99 ? -11.219 21.013 -23.085 1.00 29.94 99 ALA A CA 1
ATOM 725 C C . ALA A 1 99 ? -11.610 19.826 -23.989 1.00 29.94 99 ALA A C 1
ATOM 727 O O . ALA A 1 99 ? -11.761 18.697 -23.518 1.00 29.94 99 ALA A O 1
ATOM 728 N N . SER A 1 100 ? -11.785 20.079 -25.289 1.00 32.19 100 SER A N 1
ATOM 729 C CA . SER A 1 100 ? -12.237 19.065 -26.250 1.00 32.19 100 SER A CA 1
ATOM 730 C C . SER A 1 100 ? -11.183 17.972 -26.446 1.00 32.19 100 SER A C 1
ATOM 732 O O . SER A 1 100 ? -10.167 18.196 -27.107 1.00 32.19 100 SER A O 1
ATOM 734 N N . LEU A 1 101 ? -11.442 16.769 -25.923 1.00 34.88 101 LEU A N 1
ATOM 735 C CA . LEU A 1 101 ? -10.633 15.566 -26.158 1.00 34.88 101 LEU A CA 1
ATOM 736 C C . LEU A 1 101 ? -10.885 14.988 -27.562 1.00 34.88 101 LEU A C 1
ATOM 738 O O . LEU A 1 101 ? -11.369 13.877 -27.744 1.00 34.88 101 LEU A O 1
ATOM 742 N N . THR A 1 102 ? -10.525 15.775 -28.573 1.00 32.53 102 THR A N 1
ATOM 743 C CA . THR A 1 102 ? -10.579 15.439 -30.001 1.00 32.53 102 THR A CA 1
ATOM 744 C C . THR A 1 102 ? -9.185 15.620 -30.606 1.00 32.53 102 THR A C 1
ATOM 746 O O . THR A 1 102 ? -8.972 16.491 -31.447 1.00 32.53 102 THR A O 1
ATOM 749 N N . GLY A 1 103 ? -8.214 14.850 -30.098 1.00 32.19 103 GLY A N 1
ATOM 750 C CA . GLY A 1 103 ? -6.781 15.038 -30.381 1.00 32.19 103 GLY A CA 1
ATOM 751 C C . GLY A 1 103 ? -5.924 13.765 -30.434 1.00 32.19 103 GLY A C 1
ATOM 752 O O . GLY A 1 103 ? -4.716 13.868 -30.615 1.00 32.19 103 GLY A O 1
ATOM 753 N N . LEU A 1 104 ? -6.525 12.577 -30.308 1.00 36.34 104 LEU A N 1
ATOM 754 C CA . LEU A 1 104 ? -5.888 11.280 -30.572 1.00 36.34 104 LEU A CA 1
ATOM 755 C C . LEU A 1 104 ? -6.808 10.434 -31.467 1.00 36.34 104 LEU A C 1
ATOM 757 O O . LEU A 1 104 ? -8.004 10.706 -31.579 1.00 36.34 104 LEU A O 1
ATOM 761 N N . ALA A 1 105 ? -6.231 9.477 -32.193 1.00 39.38 105 ALA A N 1
ATOM 762 C CA . ALA A 1 105 ? -6.851 8.927 -33.395 1.00 39.38 105 ALA A CA 1
ATOM 763 C C . ALA A 1 105 ? -8.019 7.958 -33.131 1.00 39.38 105 ALA A C 1
ATOM 765 O O . ALA A 1 105 ? -7.863 6.949 -32.453 1.00 39.38 105 ALA A O 1
ATOM 766 N N . GLY A 1 106 ? -9.153 8.205 -33.793 1.00 35.44 106 GLY A N 1
ATOM 767 C CA . GLY A 1 106 ? -10.094 7.173 -34.254 1.00 35.44 106 GLY A CA 1
ATOM 768 C C . GLY A 1 106 ? -10.983 6.453 -33.231 1.00 35.44 106 GLY A C 1
ATOM 769 O O . GLY A 1 106 ? -11.962 5.848 -33.659 1.00 35.44 106 GLY A O 1
ATOM 770 N N . ILE A 1 107 ? -10.697 6.509 -31.928 1.00 38.19 107 ILE A N 1
ATOM 771 C CA . ILE A 1 107 ? -11.478 5.789 -30.906 1.00 38.19 107 ILE A CA 1
ATOM 772 C C . ILE A 1 107 ? -12.818 6.513 -30.642 1.00 38.19 107 ILE A C 1
ATOM 774 O O . ILE A 1 107 ? -12.810 7.694 -30.282 1.00 38.19 107 ILE A O 1
ATOM 778 N N . PRO A 1 108 ? -13.982 5.846 -30.787 1.00 37.66 108 PRO A N 1
ATOM 779 C CA . PRO A 1 108 ? -15.279 6.412 -30.421 1.00 37.66 108 PRO A CA 1
ATOM 780 C C . PRO A 1 108 ? -15.374 6.756 -28.929 1.00 37.66 108 PRO A C 1
ATOM 782 O O . PRO A 1 108 ? -14.878 6.025 -28.077 1.00 37.66 108 PRO A O 1
ATOM 785 N N . ALA A 1 109 ? -16.108 7.816 -28.578 1.00 40.00 109 ALA A N 1
ATOM 786 C CA . ALA A 1 109 ? -16.246 8.248 -27.181 1.00 40.00 109 ALA A CA 1
ATOM 787 C C . ALA A 1 109 ? -16.816 7.162 -26.238 1.00 40.00 109 ALA A C 1
ATOM 789 O O . ALA A 1 109 ? -16.499 7.151 -25.052 1.00 40.00 109 ALA A O 1
ATOM 790 N N . TRP A 1 110 ? -17.620 6.225 -26.757 1.00 37.38 110 TRP A N 1
ATOM 791 C CA . TRP A 1 110 ? -18.144 5.092 -25.986 1.00 37.38 110 TRP A CA 1
ATOM 792 C C . TRP A 1 110 ? -17.110 3.978 -25.752 1.00 37.38 110 TRP A C 1
ATOM 794 O O . TRP A 1 110 ? -17.197 3.295 -24.734 1.00 37.38 110 TRP A O 1
ATOM 804 N N . ASP A 1 111 ? -16.107 3.827 -26.622 1.00 32.69 111 ASP A N 1
ATOM 805 C CA . ASP A 1 111 ? -14.956 2.954 -26.364 1.00 32.69 111 ASP A CA 1
ATOM 806 C C . ASP A 1 111 ? -14.005 3.588 -25.342 1.00 32.69 111 ASP A C 1
ATOM 808 O O . ASP A 1 111 ? -13.527 2.891 -24.456 1.00 32.69 111 ASP A O 1
ATOM 812 N N . VAL A 1 112 ? -13.803 4.914 -25.368 1.00 39.47 112 VAL A N 1
ATOM 813 C CA . VAL A 1 112 ? -13.011 5.619 -24.335 1.00 39.47 112 VAL A CA 1
ATOM 814 C C . VAL A 1 112 ? -13.613 5.429 -22.935 1.00 39.47 112 VAL A C 1
ATOM 816 O O . VAL A 1 112 ? -12.878 5.183 -21.980 1.00 39.47 112 VAL A O 1
ATOM 819 N N . VAL A 1 113 ? -14.945 5.490 -22.805 1.00 48.00 113 VAL A N 1
ATOM 820 C CA . VAL A 1 113 ? -15.638 5.207 -21.533 1.00 48.00 113 VAL A CA 1
ATOM 821 C C . VAL A 1 113 ? -15.471 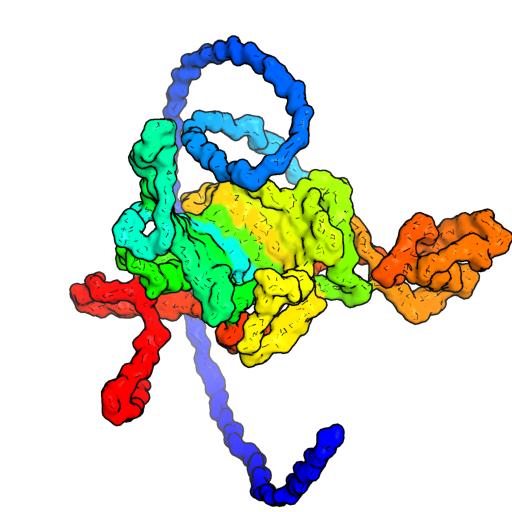3.742 -21.118 1.00 48.00 113 VAL A C 1
ATOM 823 O O . VAL A 1 113 ? -15.158 3.481 -19.960 1.00 48.00 113 VAL A O 1
ATOM 826 N N . ARG A 1 114 ? -15.611 2.788 -22.048 1.00 48.56 114 ARG A N 1
ATOM 827 C CA . ARG A 1 114 ? -15.431 1.352 -21.763 1.00 48.56 114 ARG A CA 1
ATOM 828 C C . ARG A 1 114 ? -14.004 0.976 -21.380 1.00 48.56 114 ARG A C 1
ATOM 830 O O . ARG A 1 114 ? -13.828 0.116 -20.527 1.00 48.56 114 ARG A O 1
ATOM 837 N N . LEU A 1 115 ? -13.002 1.604 -21.992 1.00 55.94 115 LEU A N 1
ATOM 838 C CA . LEU A 1 115 ? -11.600 1.419 -21.622 1.00 55.94 115 LEU A CA 1
ATOM 839 C C . LEU A 1 115 ? -11.365 1.935 -20.199 1.00 55.94 115 LEU A C 1
ATOM 841 O O . LEU A 1 115 ? -10.886 1.181 -19.364 1.00 55.94 115 LEU A O 1
ATOM 845 N N . ALA A 1 116 ? -11.835 3.143 -19.869 1.00 68.88 116 ALA A N 1
ATOM 846 C CA . ALA A 1 116 ? -11.736 3.676 -18.508 1.00 68.88 116 ALA A CA 1
ATOM 847 C C . ALA A 1 116 ? -12.485 2.828 -17.451 1.00 68.88 116 ALA A C 1
ATOM 849 O O . ALA A 1 116 ? -12.050 2.756 -16.302 1.00 68.88 116 ALA A O 1
ATOM 850 N N . GLU A 1 117 ? -13.594 2.183 -17.825 1.00 78.75 117 GLU A N 1
ATOM 851 C CA . GLU A 1 117 ? -14.339 1.241 -16.976 1.00 78.75 117 GLU A CA 1
ATOM 852 C C . GLU A 1 117 ? -13.586 -0.094 -16.800 1.00 78.75 117 GLU A C 1
ATOM 854 O O . GLU A 1 117 ? -13.479 -0.602 -15.682 1.00 78.75 117 GLU A O 1
ATOM 859 N N . ALA A 1 118 ? -12.992 -0.632 -17.871 1.00 84.12 118 ALA A N 1
ATOM 860 C CA . ALA A 1 118 ? -12.159 -1.834 -17.825 1.00 84.12 118 ALA A CA 1
ATOM 861 C C . ALA A 1 118 ? -10.870 -1.620 -17.010 1.00 84.12 118 ALA A C 1
ATOM 863 O O . ALA A 1 118 ? -10.538 -2.458 -16.171 1.00 84.12 118 ALA A O 1
ATOM 864 N N . ASP A 1 119 ? -10.198 -0.479 -17.190 1.00 88.19 119 ASP A N 1
ATOM 865 C CA . ASP A 1 119 ? -9.030 -0.049 -16.413 1.00 88.19 119 ASP A CA 1
ATOM 866 C C . ASP A 1 119 ? -9.353 -0.002 -14.914 1.00 88.19 119 ASP A C 1
ATOM 868 O O . ASP A 1 119 ? -8.593 -0.505 -14.084 1.00 88.19 119 ASP A O 1
ATOM 872 N N . LEU A 1 120 ? -10.503 0.586 -14.559 1.00 92.88 120 LEU A N 1
ATOM 873 C CA . LEU A 1 120 ? -10.962 0.700 -13.177 1.00 92.88 120 LEU A CA 1
ATOM 874 C C . LEU A 1 120 ? -11.202 -0.680 -12.551 1.00 92.88 120 LEU A C 1
ATOM 876 O O . LEU A 1 120 ? -10.728 -0.939 -11.445 1.00 92.88 120 LEU A O 1
ATOM 880 N N . VAL A 1 121 ? -11.892 -1.577 -13.265 1.00 94.06 121 VAL A N 1
ATOM 881 C CA . VAL A 1 121 ? -12.153 -2.954 -12.815 1.00 94.06 121 VAL A CA 1
ATOM 882 C C . VAL A 1 121 ? -10.857 -3.762 -12.706 1.00 94.06 121 VAL A C 1
ATOM 884 O O . VAL A 1 121 ? -10.685 -4.521 -11.750 1.00 94.06 121 VAL A O 1
ATOM 887 N N . HIS A 1 122 ? -9.914 -3.599 -13.635 1.00 96.00 122 HIS A N 1
ATOM 888 C CA . HIS A 1 122 ? -8.616 -4.271 -13.570 1.00 96.00 122 HIS A CA 1
ATOM 889 C C . HIS A 1 122 ? -7.798 -3.795 -12.363 1.00 96.00 122 HIS A C 1
ATOM 891 O O . HIS A 1 122 ? -7.390 -4.616 -11.540 1.00 96.00 122 HIS A O 1
ATOM 897 N N . ILE A 1 123 ? -7.654 -2.479 -12.165 1.00 97.19 123 ILE A N 1
ATOM 898 C CA . ILE A 1 123 ? -6.960 -1.935 -10.988 1.00 97.19 123 ILE A CA 1
ATOM 899 C C . ILE A 1 123 ? -7.662 -2.333 -9.683 1.00 97.19 123 ILE A C 1
ATOM 901 O O . ILE A 1 123 ? -6.963 -2.680 -8.733 1.00 97.19 123 ILE A O 1
ATOM 905 N N . ALA A 1 124 ? -9.000 -2.378 -9.629 1.00 97.25 124 ALA A N 1
ATOM 906 C CA . ALA A 1 124 ? -9.754 -2.845 -8.458 1.00 97.25 124 ALA A CA 1
ATOM 907 C C . ALA A 1 124 ? -9.395 -4.292 -8.056 1.00 97.25 124 ALA A C 1
ATOM 909 O O . ALA A 1 124 ? -9.295 -4.601 -6.867 1.00 97.25 124 ALA A O 1
ATOM 910 N N . ASN A 1 125 ? -9.119 -5.165 -9.031 1.00 96.81 125 ASN A N 1
ATOM 911 C CA . ASN A 1 125 ? -8.626 -6.527 -8.790 1.00 96.81 125 ASN A CA 1
ATOM 912 C C . ASN A 1 125 ? -7.138 -6.582 -8.382 1.00 96.81 125 ASN A C 1
ATOM 914 O O . ASN A 1 125 ? -6.700 -7.571 -7.790 1.00 96.81 125 ASN A O 1
ATOM 918 N N . CYS A 1 126 ? -6.372 -5.518 -8.636 1.00 98.00 126 CYS A N 1
ATOM 919 C CA . CYS A 1 126 ? -4.973 -5.366 -8.225 1.00 98.00 126 CYS A CA 1
ATOM 920 C C . CYS A 1 126 ? -4.794 -4.696 -6.842 1.00 98.00 126 CYS A C 1
ATOM 922 O O . CYS A 1 126 ? -3.684 -4.720 -6.301 1.00 98.00 126 CYS A O 1
ATOM 924 N N . ILE A 1 127 ? -5.850 -4.125 -6.242 1.00 98.06 127 ILE A N 1
ATOM 925 C CA . ILE A 1 127 ? -5.804 -3.469 -4.920 1.00 98.06 127 ILE A CA 1
ATOM 926 C C . ILE A 1 127 ? -5.369 -4.455 -3.827 1.00 98.06 127 ILE A C 1
ATOM 928 O O . ILE A 1 127 ? -6.074 -5.416 -3.516 1.00 98.06 127 ILE A O 1
ATOM 932 N N . ASN A 1 128 ? -4.249 -4.147 -3.173 1.00 98.44 128 ASN A N 1
ATOM 933 C CA . ASN A 1 128 ? -3.822 -4.751 -1.913 1.00 98.44 128 ASN A CA 1
ATOM 934 C C . ASN A 1 128 ? -3.737 -3.656 -0.825 1.00 98.44 128 ASN A C 1
ATOM 936 O O . ASN A 1 128 ? -3.399 -2.509 -1.126 1.00 98.44 128 ASN A O 1
ATOM 940 N N . LEU A 1 129 ? -3.987 -3.990 0.446 1.00 98.19 129 LEU A N 1
ATOM 941 C CA . LEU A 1 129 ? -3.878 -3.050 1.577 1.00 98.19 129 LEU A CA 1
ATOM 942 C C . LEU A 1 129 ? -2.640 -3.345 2.438 1.00 98.19 129 LEU A C 1
ATOM 944 O O . LEU A 1 129 ? -2.540 -4.420 3.027 1.00 98.19 129 LEU A O 1
ATOM 948 N N . ASP A 1 130 ? -1.699 -2.400 2.554 1.00 96.31 130 ASP A N 1
ATOM 949 C CA . ASP A 1 130 ? -0.538 -2.563 3.443 1.00 96.31 130 ASP A CA 1
ATOM 950 C C . ASP A 1 130 ? -0.869 -2.137 4.874 1.00 96.31 130 ASP A C 1
ATOM 952 O O . ASP A 1 130 ? -0.973 -2.976 5.766 1.00 96.31 130 ASP A O 1
ATOM 956 N N . THR A 1 131 ? -1.029 -0.829 5.087 1.00 97.31 131 THR A N 1
ATOM 957 C CA . THR A 1 131 ? -1.274 -0.216 6.395 1.00 97.31 131 THR A CA 1
ATOM 958 C C . THR A 1 131 ? -2.629 0.471 6.395 1.00 97.31 131 THR A C 1
ATOM 960 O O . THR A 1 131 ? -2.906 1.317 5.549 1.00 97.31 131 THR A O 1
ATOM 963 N N . VAL A 1 132 ? -3.457 0.146 7.382 1.00 98.50 132 VAL A N 1
ATOM 964 C CA . VAL A 1 132 ? -4.739 0.810 7.628 1.00 98.50 132 VAL A CA 1
ATOM 965 C C . VAL A 1 132 ? -4.675 1.487 8.992 1.00 98.50 132 VAL A C 1
ATOM 967 O O . VAL A 1 132 ? -4.125 0.929 9.942 1.00 98.50 132 VAL A O 1
ATOM 970 N N . GLY A 1 133 ? -5.215 2.701 9.076 1.00 98.19 133 GLY A N 1
ATOM 971 C CA . GLY A 1 133 ? -5.422 3.452 10.310 1.00 98.19 133 GLY A CA 1
ATOM 972 C C . GLY A 1 133 ? -6.913 3.613 10.572 1.00 98.19 133 GLY A C 1
ATOM 973 O O . GLY A 1 133 ? -7.659 4.031 9.688 1.00 98.19 133 GLY A O 1
ATOM 974 N N . LEU A 1 134 ? -7.329 3.272 11.784 1.00 97.81 134 LEU A N 1
ATOM 975 C CA . LEU A 1 134 ? -8.703 3.274 12.270 1.00 97.81 134 LEU A CA 1
ATOM 976 C C . LEU A 1 134 ? -8.798 4.131 13.530 1.00 97.81 134 LEU A C 1
ATOM 978 O O . LEU A 1 134 ? -7.880 4.115 14.350 1.00 97.81 134 LEU A O 1
ATOM 982 N N . GLU A 1 135 ? -9.913 4.826 13.718 1.00 95.94 135 GLU A N 1
ATOM 983 C CA . GLU A 1 135 ? -10.187 5.645 14.895 1.00 95.94 135 GLU A CA 1
ATOM 984 C C . GLU A 1 135 ? -11.625 5.447 15.388 1.00 95.94 135 GLU A C 1
ATOM 986 O O . GLU A 1 135 ? -12.593 5.564 14.633 1.00 95.94 135 GLU A O 1
ATOM 991 N N . PHE A 1 136 ? -11.747 5.155 16.682 1.00 92.00 136 PHE A N 1
ATOM 992 C CA . PHE A 1 136 ? -13.003 4.966 17.400 1.00 92.00 136 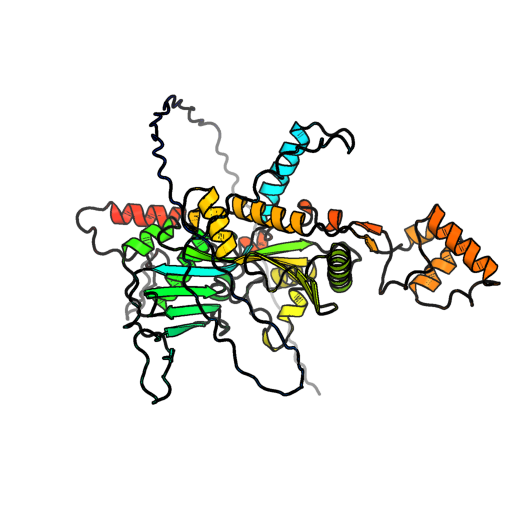PHE A CA 1
ATOM 993 C C . PHE A 1 136 ? -13.194 6.102 18.401 1.00 92.00 136 PHE A C 1
ATOM 995 O O . PHE A 1 136 ? -12.247 6.495 19.083 1.00 92.00 136 PHE A O 1
ATOM 1002 N N . SER A 1 137 ? -14.426 6.595 18.522 1.00 85.44 137 SER A N 1
ATOM 1003 C CA . SER A 1 137 ? -14.828 7.574 19.541 1.00 85.44 137 SER A CA 1
ATOM 1004 C C . SER A 1 137 ? -15.743 6.899 20.564 1.00 85.44 137 SER A C 1
ATOM 1006 O O . SER A 1 137 ? -16.532 6.035 20.187 1.00 85.44 137 SER A O 1
ATOM 1008 N N . GLY A 1 138 ? -15.664 7.287 21.839 1.00 76.81 138 GLY A N 1
ATOM 1009 C CA . GLY A 1 138 ? -16.555 6.755 22.882 1.00 76.81 138 GLY A CA 1
ATOM 1010 C C . GLY A 1 138 ? -16.217 5.339 23.369 1.00 76.81 138 GLY A C 1
ATOM 1011 O O . GLY A 1 138 ? -17.049 4.699 24.006 1.00 76.81 138 GLY A O 1
ATOM 1012 N N . ILE A 1 139 ? -15.002 4.850 23.097 1.00 77.06 139 ILE A N 1
ATOM 1013 C CA . ILE A 1 139 ? -14.445 3.661 23.755 1.00 77.06 139 ILE A CA 1
ATOM 1014 C C . ILE A 1 139 ? -13.497 4.155 24.843 1.00 77.06 139 ILE A C 1
ATOM 1016 O O . ILE A 1 139 ? -12.383 4.584 24.541 1.00 77.06 139 ILE A O 1
ATOM 1020 N N . ASP A 1 140 ? -13.941 4.119 26.100 1.00 71.94 140 ASP A N 1
ATOM 1021 C CA . ASP A 1 140 ? -13.069 4.449 27.225 1.00 71.94 140 ASP A CA 1
ATOM 1022 C C . ASP A 1 140 ? -12.047 3.320 27.428 1.00 71.94 140 ASP A C 1
ATOM 1024 O O . ASP A 1 140 ? -12.395 2.193 27.779 1.00 71.94 140 ASP A O 1
ATOM 1028 N N . ALA A 1 141 ? -10.778 3.628 27.161 1.00 69.81 141 ALA A N 1
ATOM 1029 C CA . ALA A 1 141 ? -9.652 2.724 27.355 1.00 69.81 141 ALA A CA 1
ATOM 1030 C C . ALA A 1 141 ? -8.700 3.198 28.471 1.00 69.81 141 ALA A C 1
ATOM 1032 O O . ALA A 1 141 ? -7.581 2.694 28.556 1.00 69.81 141 ALA A O 1
ATOM 1033 N N . LYS A 1 142 ? -9.135 4.114 29.356 1.00 67.69 142 LYS A N 1
ATOM 1034 C CA . LYS A 1 142 ? -8.383 4.530 30.561 1.00 67.69 142 LYS A CA 1
ATOM 1035 C C . LYS A 1 142 ? -8.103 3.347 31.493 1.00 67.69 142 LYS A C 1
ATOM 1037 O O . LYS A 1 142 ? -7.058 3.291 32.130 1.00 67.69 142 LYS A O 1
ATOM 1042 N N . THR A 1 143 ? -9.028 2.388 31.551 1.00 57.19 143 THR A N 1
ATOM 1043 C CA . THR A 1 143 ? -8.928 1.160 32.360 1.00 57.19 143 THR A CA 1
ATOM 1044 C C . THR A 1 143 ? -8.280 -0.018 31.629 1.00 57.19 143 THR A C 1
ATOM 1046 O O . THR A 1 143 ? -8.006 -1.041 32.254 1.00 57.19 143 THR A O 1
ATOM 1049 N N . ALA A 1 144 ? -8.034 0.094 30.320 1.00 62.50 144 ALA A N 1
ATOM 1050 C CA . ALA A 1 144 ? -7.506 -1.005 29.522 1.00 62.50 144 ALA A CA 1
ATOM 1051 C C . ALA A 1 144 ? -6.004 -1.209 29.757 1.00 62.50 144 ALA A C 1
ATOM 1053 O O . ALA A 1 144 ? -5.241 -0.256 29.920 1.00 62.50 144 ALA A O 1
ATOM 1054 N N . THR A 1 145 ? -5.547 -2.461 29.687 1.00 61.94 145 THR A N 1
ATOM 1055 C CA . THR A 1 145 ? -4.145 -2.867 29.922 1.00 61.94 145 THR A CA 1
ATOM 1056 C C . THR A 1 145 ? -3.202 -2.549 28.745 1.00 61.94 145 THR A C 1
ATOM 1058 O O . THR A 1 145 ? -2.371 -3.359 28.329 1.00 61.94 145 THR A O 1
ATOM 1061 N N . LEU A 1 146 ? -3.300 -1.328 28.210 1.00 70.75 146 LEU A N 1
ATOM 1062 C CA . LEU A 1 146 ? -2.408 -0.789 27.185 1.00 70.75 146 LEU A CA 1
ATOM 1063 C C . LEU A 1 146 ? -1.011 -0.563 27.790 1.00 70.75 146 LEU A C 1
ATOM 1065 O O . LEU A 1 146 ? -0.789 0.377 28.544 1.00 70.75 146 LEU A O 1
ATOM 1069 N N . ALA A 1 147 ? -0.065 -1.440 27.443 1.00 67.69 147 ALA A N 1
ATOM 1070 C CA . ALA A 1 147 ? 1.180 -1.705 28.182 1.00 67.69 147 ALA A CA 1
ATOM 1071 C C . ALA A 1 147 ? 2.182 -0.541 28.404 1.00 67.69 147 ALA A C 1
ATOM 1073 O O . ALA A 1 147 ? 3.245 -0.769 28.987 1.00 67.69 147 ALA A O 1
ATOM 1074 N N . LYS A 1 148 ? 1.907 0.680 27.930 1.00 70.81 148 LYS A N 1
ATOM 1075 C CA . LYS A 1 148 ? 2.674 1.901 28.225 1.00 70.81 148 LYS A CA 1
ATOM 1076 C C . LYS A 1 148 ? 1.738 3.105 28.290 1.00 70.81 148 LYS A C 1
ATOM 1078 O O . LYS A 1 148 ? 1.079 3.383 27.292 1.00 70.81 148 LYS A O 1
ATOM 1083 N N . SER A 1 149 ? 1.766 3.852 29.389 1.00 73.88 149 SER A N 1
ATOM 1084 C CA . SER A 1 149 ? 1.070 5.138 29.538 1.00 73.88 149 SER A CA 1
ATOM 1085 C C . SER A 1 149 ? 2.071 6.287 29.628 1.00 73.88 149 SER A C 1
ATOM 1087 O O . SER A 1 149 ? 3.176 6.112 30.144 1.00 73.88 149 SER A O 1
ATOM 1089 N N . PHE A 1 150 ? 1.688 7.447 29.102 1.00 76.69 150 PHE A N 1
ATOM 1090 C CA . PHE A 1 150 ? 2.504 8.653 29.033 1.00 76.69 150 PHE A CA 1
ATOM 1091 C C . PHE A 1 150 ? 1.629 9.871 29.327 1.00 76.69 150 PHE A C 1
ATOM 1093 O O . PHE A 1 150 ? 0.590 10.038 28.692 1.00 76.69 150 PHE A O 1
ATOM 1100 N N . ASN A 1 151 ? 2.096 10.746 30.211 1.00 79.62 151 ASN A N 1
ATOM 1101 C CA . ASN A 1 151 ? 1.440 12.007 30.549 1.00 79.62 151 ASN A CA 1
ATOM 1102 C C . ASN A 1 151 ? 2.363 13.172 30.175 1.00 79.62 151 ASN A C 1
ATOM 1104 O O . ASN A 1 151 ? 3.583 12.994 30.112 1.00 79.62 151 ASN A O 1
ATOM 1108 N N . GLN A 1 152 ? 1.804 14.359 29.950 1.00 76.75 152 GLN A N 1
ATOM 1109 C CA . GLN A 1 152 ? 2.591 15.590 29.932 1.00 76.75 152 GLN A CA 1
ATOM 1110 C C . GLN A 1 152 ? 2.659 16.149 31.358 1.00 76.75 152 GLN A C 1
ATOM 1112 O O . GLN A 1 152 ? 1.634 16.230 32.033 1.00 76.75 152 GLN A O 1
ATOM 1117 N N . THR A 1 153 ? 3.848 16.560 31.794 1.00 79.50 153 THR A N 1
ATOM 1118 C CA . THR A 1 153 ? 4.015 17.383 32.998 1.00 79.50 153 THR A CA 1
ATOM 1119 C C . THR A 1 153 ? 4.096 18.865 32.639 1.00 79.50 153 THR A C 1
ATOM 1121 O O . THR A 1 153 ? 4.459 19.221 31.511 1.00 79.50 153 THR A O 1
ATOM 1124 N N . ASP A 1 154 ? 3.762 19.733 33.587 1.00 80.81 154 ASP A N 1
ATOM 1125 C CA . ASP A 1 154 ? 4.026 21.170 33.495 1.00 80.81 154 ASP A CA 1
ATOM 1126 C C . ASP A 1 154 ? 5.470 21.526 33.922 1.00 80.81 154 ASP A C 1
ATOM 1128 O O . ASP A 1 154 ? 6.372 20.685 33.875 1.00 80.81 154 ASP A O 1
ATOM 1132 N N . LEU A 1 155 ? 5.707 22.803 34.248 1.00 79.06 155 LEU A N 1
ATOM 1133 C CA . LEU A 1 155 ? 7.014 23.324 34.667 1.00 79.06 155 LEU A CA 1
ATOM 1134 C C . LEU A 1 155 ? 7.335 23.046 36.143 1.00 79.06 155 LEU A C 1
ATOM 1136 O O . LEU A 1 155 ? 8.511 23.046 36.501 1.00 79.06 155 LEU A O 1
ATOM 1140 N N . ASP A 1 156 ? 6.316 22.809 36.969 1.00 83.19 156 ASP A N 1
ATOM 1141 C CA . ASP A 1 156 ? 6.453 22.477 38.389 1.00 83.19 156 ASP A CA 1
ATOM 1142 C C . ASP A 1 156 ? 6.580 20.952 38.596 1.00 83.19 156 ASP A C 1
ATOM 1144 O O . ASP A 1 156 ? 7.042 20.489 39.639 1.00 83.19 156 ASP A O 1
ATOM 1148 N N . GLY A 1 157 ? 6.263 20.172 37.554 1.00 74.31 157 GLY A N 1
ATOM 1149 C CA . GLY A 1 157 ? 6.416 18.717 37.483 1.00 74.31 157 GLY A CA 1
ATOM 1150 C C . GLY A 1 157 ? 5.102 17.952 37.633 1.00 74.31 157 GLY A C 1
ATOM 1151 O O . GLY A 1 157 ? 5.108 16.722 37.559 1.00 74.31 157 GLY A O 1
ATOM 1152 N N . GLU A 1 158 ? 3.985 18.658 37.803 1.00 81.25 158 GLU A N 1
ATOM 1153 C CA . GLU A 1 158 ? 2.665 18.064 37.990 1.00 81.25 158 GLU A CA 1
ATOM 1154 C C . GLU A 1 158 ? 2.070 17.584 36.663 1.00 81.25 158 GLU A C 1
ATOM 1156 O O . GLU A 1 158 ? 2.372 18.098 35.583 1.00 81.25 158 GLU A O 1
ATOM 1161 N N . VAL A 1 159 ? 1.224 16.553 36.732 1.00 78.12 159 VAL A N 1
ATOM 1162 C CA . VAL A 1 159 ? 0.569 15.969 35.553 1.00 78.12 159 VAL A CA 1
ATOM 1163 C C . VAL A 1 159 ? -0.522 16.907 35.042 1.00 78.12 159 VAL A C 1
ATOM 1165 O O . VAL A 1 159 ? -1.486 17.197 35.743 1.00 78.12 159 VAL A O 1
ATOM 1168 N N . VAL A 1 160 ? -0.417 17.325 33.779 1.00 78.94 160 VAL A N 1
ATOM 1169 C CA . VAL A 1 160 ? -1.438 18.159 33.138 1.00 78.94 160 VAL A CA 1
ATOM 1170 C C . VAL A 1 160 ? -2.656 17.298 32.796 1.00 78.94 160 VAL A C 1
ATOM 1172 O O . VAL A 1 160 ? -2.563 16.377 31.976 1.00 78.94 160 VAL A O 1
ATOM 1175 N N . ASP A 1 161 ? -3.804 17.618 33.395 1.00 73.88 161 ASP A N 1
ATOM 1176 C CA . ASP A 1 161 ? -5.050 16.855 33.257 1.00 73.88 161 ASP A CA 1
ATOM 1177 C C . ASP A 1 161 ? -5.439 16.558 31.799 1.00 73.88 161 ASP A C 1
ATOM 1179 O O . ASP A 1 161 ? -5.364 17.404 30.900 1.00 73.88 161 ASP A O 1
ATOM 1183 N N . GLY A 1 162 ? -5.864 15.314 31.560 1.00 70.88 162 GLY A N 1
ATOM 1184 C CA . GLY A 1 162 ? -6.305 14.821 30.254 1.00 70.88 162 GLY A CA 1
ATOM 1185 C C . GLY A 1 162 ? -5.216 14.733 29.178 1.00 70.88 162 GLY A C 1
ATOM 1186 O O . GLY A 1 162 ? -5.519 14.349 28.050 1.00 70.88 162 GLY A O 1
ATOM 1187 N N . THR A 1 163 ? -3.950 15.058 29.469 1.00 76.31 163 THR A N 1
ATOM 1188 C CA . THR A 1 163 ? -2.845 14.872 28.503 1.00 76.31 163 THR A CA 1
ATOM 1189 C C . THR A 1 163 ? -2.390 13.420 28.354 1.00 76.31 163 THR A C 1
ATOM 1191 O O . THR A 1 163 ? -1.564 13.131 27.481 1.00 76.31 163 THR A O 1
ATOM 1194 N N . GLY A 1 164 ? -2.938 12.513 29.167 1.00 80.00 164 GLY A N 1
ATOM 1195 C CA . GLY A 1 164 ? -2.614 11.098 29.150 1.00 80.00 164 GLY A CA 1
ATOM 1196 C C . GLY A 1 164 ? -2.882 10.442 27.797 1.00 80.00 164 GLY A C 1
ATOM 1197 O O . GLY A 1 164 ? -3.892 10.666 27.115 1.00 80.00 164 GLY A O 1
ATOM 1198 N N . TRP A 1 165 ? -1.939 9.608 27.377 1.00 83.31 165 TRP A N 1
ATOM 1199 C CA . TRP A 1 165 ? -2.115 8.699 26.258 1.00 83.31 165 TRP A CA 1
ATOM 1200 C C . TRP A 1 165 ? -1.419 7.374 26.541 1.00 83.31 165 TRP A C 1
ATOM 1202 O O . TRP A 1 165 ? -0.284 7.323 27.018 1.00 83.31 165 TRP A O 1
ATOM 1212 N N . SER A 1 166 ? -2.095 6.282 26.208 1.00 85.69 166 SER A N 1
ATOM 1213 C CA . SER A 1 166 ? -1.600 4.927 26.429 1.00 85.69 166 SER A CA 1
ATOM 1214 C C . SER A 1 166 ? -1.469 4.170 25.112 1.00 85.69 166 SER A C 1
ATOM 1216 O O . SER A 1 166 ? -2.073 4.519 24.093 1.00 85.69 166 SER A O 1
ATOM 1218 N N . LYS A 1 167 ? -0.579 3.178 25.079 1.00 89.06 167 LYS A N 1
ATOM 1219 C CA . LYS A 1 167 ? 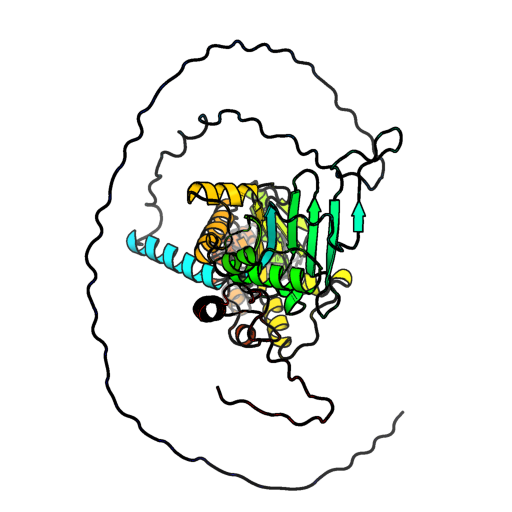-0.166 2.502 23.851 1.00 89.06 167 LYS A CA 1
ATOM 1220 C C . LYS A 1 167 ? 0.224 1.052 24.082 1.00 89.06 167 LYS A C 1
ATOM 1222 O O . LYS A 1 167 ? 1.045 0.735 24.938 1.00 89.06 167 LYS A O 1
ATOM 1227 N N . ALA A 1 168 ? -0.258 0.202 23.186 1.00 89.06 168 ALA A N 1
ATOM 1228 C CA . ALA A 1 168 ? 0.195 -1.169 23.025 1.00 89.06 168 ALA A CA 1
ATOM 1229 C C . ALA A 1 168 ? 0.693 -1.431 21.599 1.00 89.06 168 ALA A C 1
ATOM 1231 O O . ALA A 1 168 ? 0.663 -0.571 20.710 1.00 89.06 168 ALA A O 1
ATOM 1232 N N . SER A 1 169 ? 1.217 -2.629 21.368 1.00 90.06 169 SER A N 1
ATOM 1233 C CA . SER A 1 169 ? 1.652 -3.079 20.048 1.00 90.06 169 SER A CA 1
ATOM 1234 C C . SER A 1 169 ? 1.547 -4.594 19.970 1.00 90.06 169 SER A C 1
ATOM 1236 O O . SER A 1 169 ? 2.163 -5.291 20.771 1.00 90.06 169 SER A O 1
ATOM 1238 N N . LEU A 1 170 ? 0.778 -5.090 19.005 1.00 91.38 170 LEU A N 1
ATOM 1239 C CA . LEU A 1 170 ? 0.657 -6.514 18.725 1.00 91.38 170 LEU A CA 1
ATOM 1240 C C . LEU A 1 170 ? 1.825 -6.945 17.830 1.00 91.38 170 LEU A C 1
ATOM 1242 O O . LEU A 1 170 ? 2.285 -6.197 16.959 1.00 91.38 170 LEU A O 1
ATOM 1246 N N . GLN A 1 171 ? 2.288 -8.171 18.039 1.00 89.44 171 GLN A N 1
ATOM 1247 C CA . GLN A 1 171 ? 3.251 -8.835 17.166 1.00 89.44 171 GLN A CA 1
ATOM 1248 C C . GLN A 1 171 ? 2.523 -9.795 16.218 1.00 89.44 171 GLN A C 1
ATOM 1250 O O . GLN A 1 171 ? 1.383 -10.192 16.452 1.00 89.44 171 GLN A O 1
ATOM 1255 N N . SER A 1 172 ? 3.155 -10.092 15.089 1.00 84.69 172 SER A N 1
ATOM 1256 C CA . SER A 1 172 ? 2.834 -11.228 14.225 1.00 84.69 172 SER A CA 1
ATOM 1257 C C . SER A 1 172 ? 3.341 -12.543 14.847 1.00 84.69 172 SER A C 1
ATOM 1259 O O . SER A 1 172 ? 4.177 -12.497 15.755 1.00 84.69 172 SER A O 1
ATOM 1261 N N . PRO A 1 173 ? 2.959 -13.719 14.311 1.00 78.31 173 PRO A N 1
ATOM 1262 C CA . PRO A 1 173 ? 3.598 -14.997 14.654 1.00 78.31 173 PRO A CA 1
ATOM 1263 C C . PRO A 1 173 ? 5.127 -14.997 14.465 1.00 78.31 173 PRO A C 1
ATOM 1265 O O . PRO A 1 173 ? 5.841 -15.727 15.139 1.00 78.31 173 PRO A O 1
ATOM 1268 N N . THR A 1 174 ? 5.643 -14.130 13.586 1.00 79.06 174 THR A N 1
ATOM 1269 C CA . THR A 1 174 ? 7.078 -13.938 13.315 1.00 79.06 174 THR A CA 1
ATOM 1270 C C . THR A 1 174 ? 7.767 -12.953 14.276 1.00 79.06 174 THR A C 1
ATOM 1272 O O . THR A 1 174 ? 8.884 -12.514 14.008 1.00 79.06 174 THR A O 1
ATOM 1275 N N . GLY A 1 175 ? 7.099 -12.529 15.358 1.00 81.44 175 GLY A N 1
ATOM 1276 C CA . GLY A 1 175 ? 7.598 -11.552 16.341 1.00 81.44 175 GLY A CA 1
ATOM 1277 C C . GLY A 1 175 ? 7.670 -10.100 15.839 1.00 81.44 175 GLY A C 1
ATOM 1278 O O . GLY A 1 175 ? 7.911 -9.173 16.615 1.00 81.44 175 GLY A O 1
ATOM 1279 N N . LYS A 1 176 ? 7.433 -9.860 14.544 1.00 84.56 176 LYS A N 1
ATOM 1280 C CA . LYS A 1 176 ? 7.469 -8.527 13.927 1.00 84.56 176 LYS A CA 1
ATOM 1281 C C . LYS A 1 176 ? 6.260 -7.715 14.406 1.00 84.56 176 LYS A C 1
ATOM 1283 O O . LYS A 1 176 ? 5.127 -8.191 14.380 1.00 84.56 176 LYS A O 1
ATOM 1288 N N . ARG A 1 177 ? 6.466 -6.464 14.840 1.00 87.56 177 ARG A N 1
ATOM 1289 C CA . ARG A 1 177 ? 5.356 -5.569 15.225 1.00 87.56 177 ARG A CA 1
ATOM 1290 C C . ARG A 1 177 ? 4.421 -5.364 14.031 1.00 87.56 177 ARG A C 1
ATOM 1292 O O . ARG A 1 177 ? 4.865 -4.859 13.003 1.00 87.56 177 ARG A O 1
ATOM 1299 N N . SER A 1 178 ? 3.146 -5.702 14.195 1.00 92.62 178 SER A N 1
ATOM 1300 C CA . SER A 1 178 ? 2.165 -5.725 13.107 1.00 92.62 178 SER A CA 1
ATOM 1301 C C . SER A 1 178 ? 1.060 -4.680 13.262 1.00 92.62 178 SER A C 1
ATOM 1303 O O . SER A 1 178 ? 0.809 -3.935 12.316 1.00 92.62 178 SER A O 1
ATOM 1305 N N . LEU A 1 179 ? 0.467 -4.559 14.455 1.00 95.38 179 LEU A N 1
ATOM 1306 C CA . LEU A 1 179 ? -0.545 -3.545 14.785 1.00 95.38 179 LEU A CA 1
ATOM 1307 C C . LEU A 1 179 ? -0.109 -2.707 15.993 1.00 95.38 179 LEU A C 1
ATOM 1309 O O . LEU A 1 179 ? 0.562 -3.193 16.904 1.00 95.38 179 LEU A O 1
ATOM 1313 N N . ILE A 1 180 ? -0.515 -1.443 16.016 1.00 94.12 180 ILE A N 1
ATOM 1314 C CA . ILE A 1 180 ? -0.357 -0.504 17.126 1.00 94.12 180 ILE A CA 1
ATOM 1315 C C . ILE A 1 180 ? -1.749 -0.098 17.600 1.00 94.12 180 ILE A C 1
ATOM 1317 O O . ILE A 1 180 ? -2.604 0.242 16.788 1.00 94.12 180 ILE A O 1
ATOM 1321 N N . VAL A 1 181 ? -1.946 -0.085 18.916 1.00 93.06 181 VAL A N 1
ATOM 1322 C CA . VAL A 1 181 ? -3.139 0.477 19.560 1.00 93.06 181 VAL A CA 1
ATOM 1323 C C . VAL A 1 181 ? -2.694 1.696 20.354 1.00 93.06 181 VAL A C 1
ATOM 1325 O O . VAL A 1 181 ? -1.708 1.603 21.088 1.00 93.06 181 VAL A O 1
ATOM 1328 N N . LYS A 1 182 ? -3.379 2.831 20.209 1.00 91.69 182 LYS A N 1
ATOM 1329 C CA . LYS A 1 182 ? -3.119 4.055 20.977 1.00 91.69 182 LYS A CA 1
ATOM 1330 C C . LYS A 1 182 ? -4.437 4.655 21.458 1.00 91.69 182 LYS A C 1
ATOM 1332 O O . LYS A 1 182 ? -5.294 4.941 20.634 1.00 91.69 182 LYS A O 1
ATOM 1337 N N . TYR A 1 183 ? -4.566 4.914 22.750 1.00 90.31 183 TYR A N 1
ATOM 1338 C CA . TYR A 1 183 ? -5.643 5.732 23.303 1.00 90.31 183 TYR A CA 1
ATOM 1339 C C . TYR A 1 183 ? -5.132 7.142 23.625 1.00 90.31 183 TYR A C 1
ATOM 1341 O O . TYR A 1 183 ? -3.954 7.312 23.944 1.00 90.31 183 TYR A O 1
ATOM 1349 N N . VAL A 1 184 ? -5.991 8.156 23.510 1.00 87.69 184 VAL A N 1
ATOM 1350 C CA . VAL A 1 184 ? -5.697 9.553 23.876 1.00 87.69 184 VAL A CA 1
ATOM 1351 C C . VAL A 1 184 ? -6.861 10.103 24.693 1.00 87.69 184 VAL A C 1
ATOM 1353 O O . VAL A 1 184 ? -7.960 10.263 24.158 1.00 87.69 184 VAL A O 1
ATOM 1356 N N . GLU A 1 185 ? -6.604 10.424 25.962 1.00 83.50 185 GLU A N 1
ATOM 1357 C CA . GLU A 1 185 ? -7.620 10.856 26.930 1.00 83.50 185 GLU A CA 1
ATOM 1358 C C . GLU A 1 185 ? -8.274 12.174 26.523 1.00 83.50 185 GLU A C 1
ATOM 1360 O O . GLU A 1 185 ? -9.495 12.230 26.424 1.00 83.50 185 GLU A O 1
ATOM 1365 N N . LYS A 1 186 ? -7.479 13.197 26.167 1.00 84.25 186 LYS A N 1
ATOM 1366 C CA . LYS A 1 186 ? -7.955 14.532 25.741 1.00 84.25 186 LYS A CA 1
ATOM 1367 C C . LYS A 1 186 ? -9.071 14.517 24.690 1.00 84.25 186 LYS A C 1
ATOM 1369 O O . LYS A 1 186 ? -9.826 15.478 24.576 1.00 84.25 186 LYS A O 1
ATOM 1374 N N . THR A 1 187 ? -9.115 13.477 23.864 1.00 84.88 187 THR A N 1
ATOM 1375 C CA . THR A 1 187 ? -10.064 13.337 22.755 1.00 84.88 187 THR A CA 1
ATOM 1376 C C . THR A 1 187 ? -10.972 12.115 22.886 1.00 84.88 187 THR A C 1
ATOM 1378 O O . THR A 1 187 ? -11.755 11.871 21.976 1.00 84.88 187 THR A O 1
ATOM 1381 N N . GLU A 1 188 ? -10.819 11.328 23.957 1.00 86.25 188 GLU A N 1
ATOM 1382 C CA . GLU A 1 188 ? -11.503 10.051 24.222 1.00 86.25 188 GLU A CA 1
ATOM 1383 C C . GLU A 1 188 ? -11.570 9.121 22.995 1.00 86.25 188 GLU A C 1
ATOM 1385 O O . GLU A 1 188 ? -12.603 8.531 22.659 1.00 86.25 188 GLU A O 1
ATOM 1390 N N . LYS A 1 189 ? -10.425 9.018 22.306 1.00 89.75 189 LYS A N 1
ATOM 1391 C CA . LYS A 1 189 ? -10.278 8.317 21.026 1.00 89.75 189 LYS A CA 1
ATOM 1392 C C . LYS A 1 189 ? -9.292 7.167 21.116 1.00 89.75 189 LYS A C 1
ATOM 1394 O O . LYS A 1 189 ? -8.174 7.325 21.610 1.00 89.75 189 LYS A O 1
ATOM 1399 N N . LEU A 1 190 ? -9.706 6.025 20.574 1.00 91.81 190 LEU A N 1
ATOM 1400 C CA . LEU A 1 190 ? -8.897 4.821 20.433 1.00 91.81 190 LEU A CA 1
ATOM 1401 C C . LEU A 1 190 ? -8.509 4.649 18.960 1.00 91.81 190 LEU A C 1
ATOM 1403 O O . LEU A 1 190 ? -9.358 4.396 18.109 1.00 91.81 190 LEU A O 1
ATOM 1407 N N . GLY A 1 191 ? -7.222 4.789 18.661 1.00 94.06 191 GLY A N 1
ATOM 1408 C CA . GLY A 1 191 ? -6.642 4.534 17.348 1.00 94.06 191 GLY A CA 1
ATOM 1409 C C . GLY A 1 191 ? -6.073 3.119 17.236 1.00 94.06 191 GLY A C 1
ATOM 1410 O O . GLY A 1 191 ? -5.388 2.645 18.147 1.00 94.06 191 GLY A O 1
ATOM 1411 N N . VAL A 1 192 ? -6.302 2.464 16.097 1.00 95.56 192 VAL A N 1
ATOM 1412 C CA . VAL A 1 192 ? -5.665 1.194 15.715 1.00 95.56 192 VAL A CA 1
ATOM 1413 C C . VAL A 1 192 ? -5.013 1.372 14.345 1.00 95.56 192 VAL A C 1
ATOM 1415 O O . VAL A 1 192 ? -5.709 1.589 13.359 1.00 95.56 192 VAL A O 1
ATOM 1418 N N . GLU A 1 193 ? -3.687 1.272 14.262 1.00 97.69 193 GLU A N 1
ATOM 1419 C CA . GLU A 1 193 ? -2.939 1.449 13.008 1.00 97.69 193 GLU A CA 1
ATOM 1420 C C . GLU A 1 193 ? -1.937 0.312 12.785 1.00 97.69 193 GLU A C 1
ATOM 1422 O O . GLU A 1 193 ? -1.200 -0.072 13.696 1.00 97.69 193 GLU A O 1
ATOM 1427 N N . GLY A 1 194 ? -1.871 -0.218 11.564 1.00 97.19 194 GLY A N 1
ATOM 1428 C CA . GLY A 1 194 ? -0.839 -1.174 11.167 1.00 97.19 194 GLY A CA 1
ATOM 1429 C C . GLY A 1 194 ? -1.246 -2.051 9.990 1.00 97.19 194 GLY A C 1
ATOM 1430 O O . GLY A 1 194 ? -2.194 -1.741 9.272 1.00 97.19 194 GLY A O 1
ATOM 1431 N N . SER A 1 195 ? -0.522 -3.156 9.806 1.00 96.12 195 SER A N 1
ATOM 1432 C CA . SER A 1 195 ? -0.732 -4.085 8.695 1.00 96.12 195 SER A CA 1
ATOM 1433 C C . SER A 1 195 ? -1.392 -5.381 9.159 1.00 96.12 195 SER A C 1
ATOM 1435 O O . SER A 1 195 ? -0.795 -6.180 9.887 1.00 96.12 195 SER A O 1
ATOM 1437 N N . ASN A 1 196 ? -2.630 -5.608 8.706 1.00 95.31 196 ASN A N 1
ATOM 1438 C CA . ASN A 1 196 ? -3.363 -6.848 8.965 1.00 95.31 196 ASN A CA 1
ATOM 1439 C C . ASN A 1 196 ? -2.696 -8.056 8.287 1.00 95.31 196 ASN A C 1
ATOM 1441 O O . ASN A 1 196 ? -2.634 -9.119 8.895 1.00 95.31 196 ASN A O 1
ATOM 1445 N N . ALA A 1 197 ? -2.125 -7.888 7.088 1.00 94.25 197 ALA A N 1
ATOM 1446 C CA . ALA A 1 197 ? -1.336 -8.937 6.437 1.00 94.25 197 ALA A CA 1
ATOM 1447 C C . ALA A 1 197 ? -0.118 -9.315 7.298 1.00 94.25 197 ALA A C 1
ATOM 1449 O O . ALA A 1 197 ? 0.019 -10.469 7.707 1.00 94.25 197 ALA A O 1
ATOM 1450 N N . MET A 1 198 ? 0.687 -8.330 7.723 1.00 93.81 198 MET A N 1
ATOM 1451 C CA . MET A 1 198 ? 1.811 -8.596 8.631 1.00 93.81 198 MET A CA 1
ATOM 1452 C C . MET A 1 198 ? 1.351 -9.298 9.919 1.00 93.81 198 MET A C 1
ATOM 1454 O O . MET A 1 198 ? 2.043 -10.186 10.404 1.00 93.81 198 MET A O 1
ATOM 1458 N N . HIS A 1 199 ? 0.180 -8.941 10.461 1.00 94.19 199 HIS A N 1
ATOM 1459 C CA . HIS A 1 199 ? -0.378 -9.581 11.654 1.00 94.19 199 HIS A CA 1
ATOM 1460 C C . HIS A 1 199 ? -0.790 -11.043 11.426 1.00 94.19 199 HIS A C 1
ATOM 1462 O O . HIS A 1 199 ? -0.485 -11.891 12.259 1.00 94.19 199 HIS A O 1
ATOM 1468 N N . ARG A 1 200 ? -1.484 -11.334 10.320 1.00 92.25 200 ARG A N 1
ATOM 1469 C CA . ARG A 1 200 ? -2.150 -12.623 10.073 1.00 92.25 200 ARG A CA 1
ATOM 1470 C C . ARG A 1 200 ? -1.252 -13.678 9.434 1.00 92.25 200 ARG A C 1
ATOM 1472 O O . ARG A 1 200 ? -1.342 -14.836 9.816 1.00 92.25 200 ARG A O 1
ATOM 1479 N N . GLN A 1 201 ? -0.396 -13.263 8.506 1.00 91.38 201 GLN A N 1
ATOM 1480 C CA . GLN A 1 201 ? 0.426 -14.130 7.649 1.00 91.38 201 GLN A CA 1
ATOM 1481 C C . GLN A 1 201 ? 1.935 -13.819 7.764 1.00 91.38 201 GLN A C 1
ATOM 1483 O O . GLN A 1 201 ? 2.765 -14.412 7.087 1.00 91.38 201 GLN A O 1
ATOM 1488 N N . GLY A 1 202 ? 2.340 -12.884 8.633 1.00 90.19 202 GLY A N 1
ATOM 1489 C CA . GLY A 1 202 ? 3.756 -12.636 8.949 1.00 90.19 202 GLY A CA 1
ATOM 1490 C C . GLY A 1 202 ? 4.574 -11.918 7.864 1.00 90.19 202 GLY A C 1
ATOM 1491 O O . GLY A 1 202 ? 5.765 -11.672 8.077 1.00 90.19 202 GLY A O 1
ATOM 1492 N N . HIS A 1 203 ? 3.949 -11.548 6.741 1.00 92.25 203 HIS A N 1
ATOM 1493 C CA . HIS A 1 203 ? 4.509 -10.737 5.656 1.00 92.25 203 HIS A CA 1
ATOM 1494 C C . HIS A 1 203 ? 3.456 -9.760 5.097 1.00 92.25 203 HIS A C 1
ATOM 1496 O O . HIS A 1 203 ? 2.273 -9.876 5.395 1.00 92.25 203 HIS A O 1
ATOM 1502 N N . ASN A 1 204 ? 3.880 -8.785 4.280 1.00 93.62 204 ASN A N 1
ATOM 1503 C CA . ASN A 1 204 ? 2.984 -7.824 3.611 1.00 93.62 204 ASN A CA 1
ATOM 1504 C C . ASN A 1 204 ? 3.223 -7.698 2.091 1.00 93.62 204 ASN A C 1
ATOM 1506 O O . ASN A 1 204 ? 2.880 -6.677 1.499 1.00 93.62 204 ASN A O 1
ATOM 1510 N N . VAL A 1 205 ? 3.844 -8.710 1.464 1.00 95.19 205 VAL A N 1
ATOM 1511 C CA . VAL A 1 205 ? 4.076 -8.794 -0.001 1.00 95.19 205 VAL A CA 1
ATOM 1512 C C . VAL A 1 205 ? 2.776 -8.679 -0.797 1.00 95.19 205 VAL A C 1
ATOM 1514 O O . VAL A 1 205 ? 2.726 -7.914 -1.752 1.00 95.19 205 VAL A O 1
ATOM 1517 N N . VAL A 1 206 ? 1.747 -9.401 -0.357 1.00 96.75 206 VAL A N 1
ATOM 1518 C CA . VAL A 1 206 ? 0.363 -9.389 -0.849 1.00 96.75 206 VAL A CA 1
ATOM 1519 C C . VAL A 1 206 ? -0.573 -9.198 0.345 1.00 96.75 206 VAL A C 1
ATOM 1521 O O . VAL A 1 206 ? -0.173 -9.462 1.483 1.00 96.75 206 VAL A O 1
ATOM 1524 N N . ALA A 1 207 ? -1.789 -8.719 0.096 1.00 97.06 207 ALA A N 1
ATOM 1525 C CA . ALA A 1 207 ? -2.846 -8.538 1.089 1.00 97.06 207 ALA A CA 1
ATOM 1526 C C . ALA A 1 207 ? -4.211 -8.426 0.393 1.00 97.06 207 ALA A C 1
ATOM 1528 O O . ALA A 1 207 ? -4.279 -7.944 -0.736 1.00 97.06 207 ALA A O 1
ATOM 1529 N N . SER A 1 208 ? -5.310 -8.799 1.055 1.00 96.69 208 SER A N 1
ATOM 1530 C CA . SER A 1 208 ? -6.645 -8.533 0.498 1.00 96.69 208 SER A CA 1
ATOM 1531 C C . SER A 1 208 ? -6.903 -7.028 0.346 1.00 96.69 208 SER A C 1
ATOM 1533 O O . SER A 1 208 ? -6.524 -6.221 1.197 1.00 96.69 208 SER A O 1
ATOM 1535 N N . GLY A 1 209 ? -7.571 -6.662 -0.750 1.00 96.81 209 GLY A N 1
ATOM 1536 C CA . GLY A 1 209 ? -8.042 -5.303 -1.018 1.00 96.81 209 GLY A CA 1
ATOM 1537 C C . GLY A 1 209 ? -9.325 -4.906 -0.278 1.00 96.81 209 GLY A C 1
ATOM 1538 O O . GLY A 1 209 ? -9.779 -3.778 -0.436 1.00 96.81 209 GLY A O 1
ATOM 1539 N N . ASP A 1 210 ? -9.953 -5.810 0.483 1.00 97.00 210 ASP A N 1
ATOM 1540 C CA . ASP A 1 210 ? -11.171 -5.499 1.245 1.00 97.00 210 ASP A CA 1
ATOM 1541 C C . ASP A 1 210 ? -10.833 -4.762 2.555 1.00 97.00 210 ASP A C 1
ATOM 1543 O O . ASP A 1 210 ? -10.281 -5.334 3.506 1.00 97.00 210 ASP A O 1
ATOM 1547 N N . LEU A 1 211 ? -11.194 -3.475 2.611 1.00 97.75 211 LEU A N 1
ATOM 1548 C CA . LEU A 1 211 ? -10.981 -2.618 3.775 1.00 97.75 211 LEU A CA 1
ATOM 1549 C C . LEU A 1 211 ? -11.911 -2.950 4.950 1.00 97.75 211 LEU A C 1
ATOM 1551 O O . LEU A 1 211 ? -11.502 -2.808 6.101 1.00 97.75 211 LEU A O 1
ATOM 1555 N N . THR A 1 212 ? -13.131 -3.422 4.688 1.00 97.00 212 THR A N 1
ATOM 1556 C CA . THR A 1 212 ? -14.096 -3.809 5.729 1.00 97.00 212 THR A CA 1
ATOM 1557 C C . THR A 1 212 ? -13.651 -5.103 6.409 1.00 97.00 212 THR A C 1
ATOM 1559 O O . THR A 1 212 ? -13.547 -5.148 7.637 1.00 97.00 212 THR A O 1
ATOM 1562 N N . MET A 1 213 ? -13.263 -6.118 5.629 1.00 96.31 213 MET A N 1
ATOM 1563 C CA . MET A 1 213 ? -12.654 -7.353 6.137 1.00 96.31 213 MET A CA 1
ATOM 1564 C C . MET A 1 213 ? -11.363 -7.072 6.910 1.00 96.31 213 MET A C 1
ATOM 1566 O O . MET A 1 213 ? -11.147 -7.627 7.995 1.00 96.31 213 MET A O 1
ATOM 1570 N N . THR A 1 214 ? -10.526 -6.169 6.392 1.00 97.38 214 THR A N 1
ATOM 1571 C CA . THR A 1 214 ? -9.281 -5.743 7.041 1.00 97.38 214 THR A CA 1
ATOM 1572 C C . THR A 1 214 ? -9.548 -5.050 8.377 1.00 97.38 214 THR A C 1
ATOM 1574 O O . THR A 1 214 ? -8.987 -5.467 9.392 1.00 97.38 214 THR A O 1
ATOM 1577 N N . ALA A 1 215 ? -10.449 -4.064 8.418 1.00 97.06 215 ALA A N 1
ATOM 1578 C CA . ALA A 1 215 ? -10.789 -3.337 9.638 1.00 97.06 215 ALA A CA 1
ATOM 1579 C C . ALA A 1 215 ? -11.382 -4.264 10.710 1.00 97.06 215 ALA A C 1
ATOM 1581 O O . ALA A 1 215 ? -10.889 -4.306 11.839 1.00 97.06 215 ALA A O 1
ATOM 1582 N N . TYR A 1 216 ? -12.363 -5.090 10.338 1.00 95.50 216 TYR A N 1
ATOM 1583 C CA . TYR A 1 216 ? -12.940 -6.110 11.215 1.00 95.50 216 TYR A CA 1
ATOM 1584 C C . TYR A 1 216 ? -11.870 -7.078 11.756 1.00 95.50 216 TYR A C 1
ATOM 1586 O O . TYR A 1 216 ? -11.819 -7.372 12.953 1.00 95.50 216 TYR A O 1
ATOM 1594 N N . SER A 1 217 ? -10.956 -7.536 10.894 1.00 95.12 217 SER A N 1
ATOM 1595 C CA . SER A 1 217 ? -9.881 -8.464 11.266 1.00 95.12 217 SER A CA 1
ATOM 1596 C C . SER A 1 217 ? -8.831 -7.853 12.196 1.00 95.12 217 SER A C 1
ATOM 1598 O O . SER A 1 217 ? -8.308 -8.580 13.050 1.00 95.12 217 SER A O 1
ATOM 1600 N N . MET A 1 218 ? -8.550 -6.552 12.070 1.00 95.25 218 MET A N 1
ATOM 1601 C CA . MET A 1 218 ? -7.677 -5.798 12.977 1.00 95.25 218 MET A CA 1
ATOM 1602 C C . MET A 1 218 ? -8.324 -5.622 14.351 1.00 95.25 218 MET A C 1
ATOM 1604 O O . MET A 1 218 ? -7.689 -5.910 15.363 1.00 95.25 218 MET A O 1
ATOM 1608 N N . VAL A 1 219 ? -9.597 -5.220 14.411 1.00 92.50 219 VAL A N 1
ATOM 1609 C CA . VAL A 1 219 ? -10.300 -5.022 15.691 1.00 92.50 219 VAL A CA 1
ATOM 1610 C C . VAL A 1 219 ? -10.498 -6.351 16.422 1.00 92.50 219 VAL A C 1
ATOM 1612 O O . VAL A 1 219 ? -10.232 -6.431 17.620 1.00 92.50 219 VAL A O 1
ATOM 1615 N N . ARG A 1 220 ? -10.847 -7.431 15.705 1.00 90.81 220 ARG A N 1
ATOM 1616 C CA . ARG A 1 220 ? -10.927 -8.788 16.277 1.00 90.81 220 ARG A CA 1
ATOM 1617 C C . ARG A 1 220 ? -9.591 -9.256 16.866 1.00 90.81 220 ARG A C 1
ATOM 1619 O O . ARG A 1 220 ? -9.591 -9.972 17.862 1.00 90.81 220 ARG A O 1
ATOM 1626 N N . ALA A 1 221 ? -8.461 -8.865 16.272 1.00 91.31 221 ALA A N 1
ATOM 1627 C CA . ALA A 1 221 ? -7.139 -9.127 16.843 1.00 91.31 221 ALA A CA 1
ATOM 1628 C C . ALA A 1 221 ? -6.888 -8.277 18.099 1.00 91.31 221 ALA A C 1
ATOM 1630 O O . ALA A 1 221 ? -6.546 -8.821 19.145 1.00 91.31 221 ALA A O 1
ATOM 1631 N N . VAL A 1 222 ? -7.136 -6.965 18.027 1.00 89.88 222 VAL A N 1
ATOM 1632 C CA . VAL A 1 222 ? -6.960 -6.039 19.157 1.00 89.88 222 VAL A CA 1
ATOM 1633 C C . VAL A 1 222 ? -7.789 -6.459 20.371 1.00 89.88 222 VAL A C 1
ATOM 1635 O O . VAL A 1 222 ? -7.217 -6.588 21.448 1.00 89.88 222 VAL A O 1
ATOM 1638 N N . LYS A 1 223 ? -9.084 -6.766 20.209 1.00 86.88 223 LYS A N 1
ATOM 1639 C CA . LYS A 1 223 ? -9.941 -7.246 21.308 1.00 86.88 223 LYS A CA 1
ATOM 1640 C C . LYS A 1 223 ? -9.474 -8.583 21.899 1.00 86.88 223 LYS A C 1
ATOM 1642 O O . LYS A 1 223 ? -9.609 -8.796 23.095 1.00 86.88 223 LYS A O 1
ATOM 1647 N N . ARG A 1 224 ? -8.924 -9.493 21.086 1.00 84.88 224 ARG A N 1
ATOM 1648 C CA . ARG A 1 224 ? -8.383 -10.775 21.579 1.00 84.88 224 ARG A CA 1
ATOM 1649 C C . ARG A 1 224 ? -7.050 -10.623 22.315 1.00 84.88 224 ARG A C 1
ATOM 1651 O O . ARG A 1 224 ? -6.732 -11.467 23.144 1.00 84.88 224 ARG A O 1
ATOM 1658 N N . SER A 1 225 ? -6.261 -9.595 22.003 1.00 83.94 225 SER A N 1
ATOM 1659 C CA . SER A 1 225 ? -4.948 -9.372 22.621 1.00 83.94 225 SER A CA 1
ATOM 1660 C C . SER A 1 225 ? -4.949 -8.355 23.762 1.00 83.94 225 SER A C 1
ATOM 1662 O O . SER A 1 225 ? -3.957 -8.291 24.481 1.00 83.94 225 SER A O 1
ATOM 1664 N N . GLN A 1 226 ? -5.981 -7.520 23.900 1.00 82.12 226 GLN A N 1
ATOM 1665 C CA . GLN A 1 226 ? -6.036 -6.397 24.842 1.00 82.12 226 GLN A CA 1
ATOM 1666 C C . GLN A 1 226 ? -7.411 -6.347 25.511 1.00 82.12 226 GLN A C 1
ATOM 1668 O O . GLN A 1 226 ? -8.427 -6.326 24.815 1.00 82.12 226 GLN A O 1
ATOM 1673 N N . ASP A 1 227 ? -7.432 -6.277 26.843 1.00 78.19 227 ASP A N 1
ATOM 1674 C CA . ASP A 1 227 ? -8.671 -6.172 27.616 1.00 78.19 227 ASP A CA 1
ATOM 1675 C C . ASP A 1 227 ? -9.239 -4.750 27.498 1.00 78.19 227 ASP A C 1
ATOM 1677 O O . ASP A 1 227 ? -8.849 -3.824 28.209 1.00 78.19 227 ASP A O 1
ATOM 1681 N N . LEU A 1 228 ? -10.080 -4.570 26.481 1.00 79.62 228 LEU A N 1
ATOM 1682 C CA . LEU A 1 228 ? -10.703 -3.317 26.067 1.00 79.62 228 LEU A CA 1
ATOM 1683 C C . LEU A 1 228 ? -12.229 -3.498 26.118 1.00 79.62 228 LEU A C 1
ATOM 1685 O O . LEU A 1 228 ? -12.726 -4.493 25.575 1.00 79.62 228 LEU A O 1
ATOM 1689 N N . PRO A 1 229 ? -12.997 -2.546 26.679 1.00 78.31 229 PRO A N 1
ATOM 1690 C CA . PRO A 1 229 ? -14.441 -2.683 26.881 1.00 78.31 229 PRO A CA 1
ATOM 1691 C C . PRO A 1 229 ? -15.250 -2.432 25.591 1.00 78.31 229 PRO A C 1
ATOM 1693 O O . PRO A 1 229 ? -16.139 -1.587 25.546 1.00 78.31 229 PRO A O 1
ATOM 1696 N N . TRP A 1 230 ? -14.942 -3.170 24.519 1.00 79.56 230 TRP A N 1
ATOM 1697 C CA . TRP A 1 230 ? -15.614 -3.089 23.217 1.00 79.56 230 TRP A CA 1
ATOM 1698 C C . TRP A 1 230 ? -17.116 -3.409 23.337 1.00 79.56 230 TRP A C 1
ATOM 1700 O O . TRP A 1 230 ? -17.462 -4.573 23.593 1.00 79.56 230 TRP A O 1
ATOM 1710 N N . PRO A 1 231 ? -18.022 -2.443 23.085 1.00 79.69 231 PRO A N 1
ATOM 1711 C CA . PRO A 1 231 ? -19.455 -2.705 23.071 1.00 79.69 231 PRO A CA 1
ATOM 1712 C C . PRO A 1 231 ? -19.809 -3.716 21.979 1.00 79.69 231 PRO A C 1
ATOM 1714 O O . PRO A 1 231 ? -19.249 -3.692 20.881 1.00 79.69 231 PRO A O 1
ATOM 1717 N N . LYS A 1 232 ? -20.779 -4.595 22.253 1.00 76.94 232 LYS A N 1
ATOM 1718 C CA . LYS A 1 232 ? -21.194 -5.628 21.291 1.00 76.94 232 LYS A CA 1
ATOM 1719 C C . LYS A 1 232 ? -21.695 -5.028 19.974 1.00 76.94 232 LYS A C 1
ATOM 1721 O O . LYS A 1 232 ? -21.375 -5.567 18.924 1.00 76.94 232 LYS A O 1
ATOM 1726 N N . SER A 1 233 ? -22.395 -3.892 20.011 1.00 80.19 233 SER A N 1
ATOM 1727 C CA . SER A 1 233 ? -22.851 -3.168 18.813 1.00 80.19 233 SER A CA 1
ATOM 1728 C C . SER A 1 233 ? -21.726 -2.896 17.808 1.00 80.19 233 SER A C 1
ATOM 1730 O O . SER A 1 233 ? -21.910 -3.152 16.621 1.00 80.19 233 SER A O 1
ATOM 1732 N N . VAL A 1 234 ? -20.547 -2.482 18.286 1.00 82.88 234 VAL A N 1
ATOM 1733 C CA . VAL A 1 234 ? -19.405 -2.103 17.438 1.00 82.88 234 VAL A CA 1
ATOM 1734 C C . VAL A 1 234 ? -18.934 -3.274 16.574 1.00 82.88 234 VAL A C 1
ATOM 1736 O O . VAL A 1 234 ? -18.615 -3.083 15.408 1.00 82.88 234 VAL A O 1
ATOM 1739 N N . GLY A 1 235 ? -18.941 -4.508 17.090 1.00 82.56 235 GLY A N 1
ATOM 1740 C CA . GLY A 1 235 ? -18.552 -5.679 16.294 1.00 82.56 235 GLY A CA 1
ATOM 1741 C C . GLY A 1 235 ? -19.574 -6.069 15.221 1.00 82.56 235 GLY A C 1
ATOM 1742 O O . GLY A 1 235 ? -19.174 -6.477 14.132 1.00 82.56 235 GLY A O 1
ATOM 1743 N N . TYR A 1 236 ? -20.874 -5.877 15.481 1.00 85.19 236 TYR A N 1
ATOM 1744 C CA . TYR A 1 236 ? -21.907 -6.031 14.448 1.00 85.19 236 TYR A CA 1
ATOM 1745 C C . TYR A 1 236 ? -21.760 -4.953 13.365 1.00 85.19 236 TYR A C 1
ATOM 1747 O O . TYR A 1 236 ? -21.748 -5.277 12.181 1.00 85.19 236 TYR A O 1
ATOM 1755 N N . GLN A 1 237 ? -21.584 -3.686 13.750 1.00 89.88 237 GLN A N 1
ATOM 1756 C CA . GLN A 1 237 ? -21.442 -2.578 12.800 1.00 89.88 237 GLN A CA 1
ATOM 1757 C C . GLN A 1 237 ? -20.145 -2.666 11.980 1.00 89.88 237 GLN A C 1
ATOM 1759 O O . GLN A 1 237 ? -20.163 -2.433 10.772 1.00 89.88 237 GLN A O 1
ATOM 1764 N N . LEU A 1 238 ? -19.036 -3.118 12.576 1.00 90.88 238 LEU A N 1
ATOM 1765 C CA . LEU A 1 238 ? -17.785 -3.392 11.858 1.00 90.88 238 LEU A CA 1
ATOM 1766 C C . LEU A 1 238 ? -17.911 -4.514 10.816 1.00 90.88 238 LEU A C 1
ATOM 1768 O O . LEU A 1 238 ? -17.208 -4.464 9.810 1.00 90.88 238 LEU A O 1
ATOM 1772 N N . ALA A 1 239 ? -18.805 -5.496 10.994 1.00 91.06 239 ALA A N 1
ATOM 1773 C CA . ALA A 1 239 ? -19.068 -6.516 9.968 1.00 91.06 239 ALA A CA 1
ATOM 1774 C C . ALA A 1 239 ? -19.766 -5.944 8.711 1.00 91.06 239 ALA A C 1
ATOM 1776 O O . ALA A 1 239 ? -19.723 -6.552 7.636 1.00 91.06 239 ALA A O 1
ATOM 1777 N N . TYR A 1 240 ? -20.355 -4.752 8.839 1.00 92.25 240 TYR A N 1
ATOM 1778 C CA . TYR A 1 240 ? -20.877 -3.920 7.751 1.00 92.25 240 TYR A CA 1
ATOM 1779 C C . TYR A 1 240 ? -19.947 -2.759 7.372 1.00 92.25 240 TYR A C 1
ATOM 1781 O O . TYR A 1 240 ? -20.254 -2.019 6.445 1.00 92.25 240 TYR A O 1
ATOM 1789 N N . GLY A 1 241 ? -18.806 -2.606 8.052 1.00 93.00 241 GLY A N 1
ATOM 1790 C CA . GLY A 1 241 ? -17.843 -1.536 7.805 1.00 93.00 241 GLY A CA 1
ATOM 1791 C C . GLY A 1 241 ? -18.243 -0.166 8.363 1.00 93.00 241 GLY A C 1
ATOM 1792 O O . GLY A 1 241 ? -17.774 0.832 7.827 1.00 93.00 241 GLY A O 1
ATOM 1793 N N . TYR A 1 242 ? -19.072 -0.113 9.413 1.00 93.12 242 TYR A N 1
ATOM 1794 C CA . TYR A 1 242 ? -19.477 1.096 10.155 1.00 93.12 242 TYR A CA 1
ATOM 1795 C C . TYR A 1 242 ? -18.793 1.194 11.544 1.00 93.12 242 TYR A C 1
ATOM 1797 O O . TYR A 1 242 ? -17.829 0.480 11.817 1.00 93.12 242 TYR A O 1
ATOM 1805 N N . ASP A 1 243 ? -19.247 2.121 12.402 1.00 88.88 243 ASP A N 1
ATOM 1806 C CA . ASP A 1 243 ? -18.761 2.424 13.772 1.00 88.88 243 ASP A CA 1
ATOM 1807 C C . ASP A 1 243 ? -17.270 2.801 13.933 1.00 88.88 243 ASP A C 1
ATOM 1809 O O . ASP A 1 243 ? -16.795 3.019 15.049 1.00 88.88 243 ASP A O 1
ATOM 1813 N N . VAL A 1 244 ? -16.529 2.963 12.833 1.00 94.19 244 VAL A N 1
ATOM 1814 C CA . VAL A 1 244 ? -15.118 3.380 12.835 1.00 94.19 244 VAL A CA 1
ATOM 1815 C C . VAL A 1 244 ? -14.821 4.382 11.726 1.00 94.19 244 VAL A C 1
ATOM 1817 O O . VAL A 1 244 ? -15.357 4.264 10.625 1.00 94.19 244 VAL A O 1
ATOM 1820 N N . GLU A 1 245 ? -13.954 5.357 11.990 1.00 97.06 245 GLU A N 1
ATOM 1821 C CA . GLU A 1 245 ? -13.453 6.290 10.977 1.00 97.06 245 GLU A CA 1
ATOM 1822 C C . GLU A 1 245 ? -12.043 5.892 10.523 1.00 97.06 245 GLU A C 1
ATOM 1824 O O . GLU A 1 245 ? -11.161 5.608 11.332 1.00 97.06 245 GLU A O 1
ATOM 1829 N N . VAL A 1 246 ? -11.822 5.849 9.210 1.00 98.06 246 VAL A N 1
ATOM 1830 C CA . VAL A 1 246 ? -10.541 5.480 8.604 1.00 98.06 246 VAL A CA 1
ATOM 1831 C C . VAL A 1 246 ? -9.654 6.719 8.507 1.00 98.06 246 VAL A C 1
ATOM 1833 O O . VAL A 1 246 ? -9.967 7.691 7.817 1.00 98.06 246 VAL A O 1
ATOM 1836 N N . THR A 1 247 ? -8.520 6.679 9.201 1.00 97.75 247 THR A N 1
ATOM 1837 C CA . THR A 1 247 ? -7.552 7.781 9.306 1.00 97.75 247 THR A CA 1
ATOM 1838 C C . THR A 1 247 ? -6.341 7.608 8.389 1.00 97.75 247 THR A C 1
ATOM 1840 O O . THR A 1 247 ? -5.637 8.585 8.111 1.00 97.75 247 THR A O 1
ATOM 1843 N N . ARG A 1 248 ? -6.107 6.395 7.875 1.00 97.94 248 ARG A N 1
ATOM 1844 C CA . ARG A 1 248 ? -5.044 6.088 6.908 1.00 97.94 248 ARG A CA 1
ATOM 1845 C C . ARG A 1 248 ? -5.409 4.876 6.051 1.00 97.94 248 ARG A C 1
ATOM 1847 O O . ARG A 1 248 ? -5.907 3.888 6.585 1.00 97.94 248 ARG A O 1
ATOM 1854 N N . ILE A 1 249 ? -5.103 4.934 4.757 1.00 98.56 249 ILE A N 1
ATOM 1855 C CA . ILE A 1 249 ? -5.106 3.776 3.855 1.00 98.56 249 ILE A CA 1
ATOM 1856 C C . ILE A 1 249 ? -3.837 3.840 3.005 1.00 98.56 249 ILE A C 1
ATOM 1858 O O . ILE A 1 249 ? -3.701 4.731 2.170 1.00 98.56 249 ILE A O 1
ATOM 1862 N N . ASP A 1 250 ? -2.932 2.889 3.199 1.00 98.38 250 ASP A N 1
ATOM 1863 C CA . ASP A 1 250 ? -1.794 2.657 2.313 1.00 98.38 250 ASP A CA 1
ATOM 1864 C C . ASP A 1 250 ? -2.168 1.507 1.371 1.00 98.38 250 ASP A C 1
ATOM 1866 O O . ASP A 1 250 ? -2.033 0.328 1.714 1.00 98.38 250 ASP A O 1
ATOM 1870 N N . VAL A 1 251 ? -2.683 1.859 0.194 1.00 98.31 251 VAL A N 1
ATOM 1871 C CA . VAL A 1 251 ? -2.951 0.913 -0.896 1.00 98.31 251 VAL A CA 1
ATOM 1872 C C . VAL A 1 251 ? -1.633 0.581 -1.585 1.00 98.31 251 VAL A C 1
ATOM 1874 O O . VAL A 1 251 ? -0.796 1.464 -1.764 1.00 98.31 251 VAL A O 1
ATOM 1877 N N . PHE A 1 252 ? -1.446 -0.653 -2.044 1.00 98.12 252 PHE A N 1
ATOM 1878 C CA . PHE A 1 252 ? -0.382 -0.960 -2.993 1.00 98.12 252 PHE A CA 1
ATOM 1879 C C . PHE A 1 252 ? -0.862 -1.794 -4.177 1.00 98.12 252 PHE A C 1
ATOM 1881 O O . PHE A 1 252 ? -1.807 -2.576 -4.078 1.00 98.12 252 PHE A O 1
ATOM 1888 N N . LEU A 1 253 ? -0.159 -1.610 -5.290 1.00 98.25 253 LEU A N 1
ATOM 1889 C CA . LEU A 1 253 ? -0.259 -2.390 -6.513 1.00 98.25 253 LEU A CA 1
ATOM 1890 C C . LEU A 1 253 ? 1.100 -3.042 -6.801 1.00 98.25 253 LEU A C 1
ATOM 1892 O O . LEU A 1 253 ? 2.158 -2.501 -6.453 1.00 98.25 253 LEU A O 1
ATOM 1896 N N . LEU A 1 254 ? 1.068 -4.193 -7.468 1.00 98.06 254 LEU A N 1
ATOM 1897 C CA . LEU A 1 254 ? 2.252 -4.877 -7.978 1.00 98.06 254 LEU A CA 1
ATOM 1898 C C . LEU A 1 254 ? 2.381 -4.564 -9.468 1.00 98.06 254 LEU A C 1
ATOM 1900 O O . LEU A 1 254 ? 1.516 -4.941 -10.251 1.00 98.06 254 LEU A O 1
ATOM 1904 N N . LEU A 1 255 ? 3.438 -3.855 -9.853 1.00 96.69 255 LEU A N 1
ATOM 1905 C CA . LEU A 1 255 ? 3.704 -3.470 -11.237 1.00 96.69 255 LEU A CA 1
ATOM 1906 C C . LEU A 1 255 ? 4.727 -4.430 -11.849 1.00 96.69 255 LEU A C 1
ATOM 1908 O O . LEU A 1 255 ? 5.810 -4.601 -11.278 1.00 96.69 255 LEU A O 1
ATOM 1912 N N . LYS A 1 256 ? 4.414 -5.041 -12.999 1.00 94.69 256 LYS A N 1
ATOM 1913 C CA . LYS A 1 256 ? 5.377 -5.868 -13.739 1.00 94.69 256 LYS A CA 1
ATOM 1914 C C . LYS A 1 256 ? 6.553 -4.996 -14.192 1.00 94.69 256 LYS A C 1
ATOM 1916 O O . LYS A 1 256 ? 6.361 -3.936 -14.780 1.00 94.69 256 LYS A O 1
ATOM 1921 N N . VAL A 1 257 ? 7.778 -5.463 -13.964 1.00 85.44 257 VAL A N 1
ATOM 1922 C CA . VAL A 1 257 ? 8.968 -4.842 -14.561 1.00 85.44 257 VAL A CA 1
ATOM 1923 C C . VAL A 1 257 ? 9.054 -5.249 -16.043 1.00 85.44 257 VAL A C 1
ATOM 1925 O O . VAL A 1 257 ? 8.917 -6.441 -16.337 1.00 85.44 257 VAL A O 1
ATOM 1928 N N . PRO A 1 258 ? 9.272 -4.314 -16.989 1.00 81.75 258 PRO A N 1
ATOM 1929 C CA . PRO A 1 258 ? 9.505 -4.658 -18.389 1.00 81.75 258 PRO A CA 1
ATOM 1930 C C . PRO A 1 258 ? 10.749 -5.532 -18.571 1.00 81.75 258 PRO A C 1
ATOM 1932 O O . PRO A 1 258 ? 11.774 -5.326 -17.919 1.00 81.75 258 PRO A O 1
ATOM 1935 N N . ASP A 1 259 ? 10.675 -6.492 -19.489 1.00 75.56 259 ASP A N 1
ATOM 1936 C CA . ASP A 1 259 ? 11.785 -7.398 -19.768 1.00 75.56 259 ASP A CA 1
ATOM 1937 C C . ASP A 1 259 ? 12.997 -6.611 -20.318 1.00 75.56 259 ASP A C 1
ATOM 1939 O O . ASP A 1 259 ? 12.867 -5.771 -21.209 1.00 75.56 259 ASP A O 1
ATOM 1943 N N . GLY A 1 260 ? 14.181 -6.839 -19.739 1.00 68.81 260 GLY A N 1
ATOM 1944 C CA . GLY A 1 260 ? 15.400 -6.059 -20.015 1.00 68.81 260 GLY A CA 1
ATOM 1945 C C . GLY A 1 260 ? 15.594 -4.803 -19.148 1.00 68.81 260 GLY A C 1
ATOM 1946 O O . GLY A 1 260 ? 16.684 -4.243 -19.131 1.00 68.81 260 GLY A O 1
ATOM 1947 N N . VAL A 1 261 ? 14.603 -4.369 -18.359 1.00 76.88 261 VAL A N 1
ATOM 1948 C CA . VAL A 1 261 ? 14.750 -3.203 -17.465 1.00 76.88 261 VAL A CA 1
ATOM 1949 C C . VAL A 1 261 ? 15.100 -3.638 -16.043 1.00 76.88 261 VAL A C 1
ATOM 1951 O O . VAL A 1 261 ? 14.418 -4.465 -15.444 1.00 76.88 261 VAL A O 1
ATOM 1954 N N . SER A 1 262 ? 16.134 -3.035 -15.445 1.00 82.25 262 SER A N 1
ATOM 1955 C CA . SER A 1 262 ? 16.396 -3.218 -14.011 1.00 82.25 262 SER A CA 1
ATOM 1956 C C . SER A 1 262 ? 15.428 -2.384 -13.159 1.00 82.25 262 SER A C 1
ATOM 1958 O O . SER A 1 262 ? 15.120 -1.235 -13.491 1.00 82.25 262 SER A O 1
ATOM 1960 N N . LYS A 1 263 ? 15.002 -2.924 -12.010 1.00 86.12 263 LYS A N 1
ATOM 1961 C CA . LYS A 1 263 ? 14.158 -2.215 -11.027 1.00 86.12 263 LYS A CA 1
ATOM 1962 C C . LYS A 1 263 ? 14.743 -0.850 -10.640 1.00 86.12 263 LYS A C 1
ATOM 1964 O O . LYS A 1 263 ? 14.021 0.143 -10.584 1.00 86.12 263 LYS A O 1
ATOM 1969 N N . ALA A 1 264 ? 16.061 -0.792 -10.441 1.00 80.62 264 ALA A N 1
ATOM 1970 C CA . ALA A 1 264 ? 16.797 0.431 -10.135 1.00 80.62 264 ALA A CA 1
ATOM 1971 C C . ALA A 1 264 ? 16.717 1.462 -11.276 1.00 80.62 264 ALA A C 1
ATOM 1973 O O . ALA A 1 264 ? 16.446 2.636 -11.024 1.00 80.62 264 ALA A O 1
ATOM 1974 N N . THR A 1 265 ? 16.884 1.026 -12.532 1.00 79.12 265 THR A N 1
ATOM 1975 C CA . THR A 1 265 ? 16.731 1.877 -13.726 1.00 79.12 265 THR A CA 1
ATOM 1976 C C . THR A 1 265 ? 15.326 2.478 -13.784 1.00 79.12 265 THR A C 1
ATOM 1978 O O . THR A 1 265 ? 15.188 3.686 -13.972 1.00 79.12 265 THR A O 1
ATOM 1981 N N . PHE A 1 266 ? 14.292 1.663 -13.550 1.00 86.12 266 PHE A N 1
ATOM 1982 C CA . PHE A 1 266 ? 12.896 2.105 -13.533 1.00 86.12 266 PHE A CA 1
ATOM 1983 C C . PHE A 1 266 ? 12.608 3.139 -12.432 1.00 86.12 266 PHE A C 1
ATOM 1985 O O . PHE A 1 266 ? 12.083 4.216 -12.710 1.00 86.12 266 PHE A O 1
ATOM 1992 N N . ILE A 1 267 ? 13.018 2.857 -11.192 1.00 87.56 267 ILE A N 1
ATOM 1993 C CA . ILE A 1 267 ? 12.820 3.749 -10.037 1.00 87.56 267 ILE A CA 1
ATOM 1994 C C . ILE A 1 267 ? 13.539 5.094 -10.235 1.00 87.56 267 ILE A C 1
ATOM 1996 O O . ILE A 1 267 ? 12.967 6.151 -9.959 1.00 87.56 267 ILE A O 1
ATOM 2000 N N . ASN A 1 268 ? 14.767 5.079 -10.763 1.00 80.69 268 ASN A N 1
ATOM 2001 C CA . ASN A 1 268 ? 15.514 6.302 -11.058 1.00 80.69 268 ASN A CA 1
ATOM 2002 C C . ASN A 1 268 ? 14.868 7.110 -12.202 1.00 80.69 268 ASN A C 1
ATOM 2004 O O . ASN A 1 268 ? 14.815 8.338 -12.125 1.00 80.69 268 ASN A O 1
ATOM 2008 N N . ALA A 1 269 ? 14.346 6.450 -13.243 1.00 82.50 269 ALA A N 1
ATOM 2009 C CA . ALA A 1 269 ? 13.657 7.117 -14.348 1.00 82.50 269 ALA A CA 1
ATOM 2010 C C . ALA A 1 269 ? 12.354 7.796 -13.895 1.00 82.50 269 ALA A C 1
ATOM 2012 O O . ALA A 1 269 ? 12.140 8.966 -14.220 1.00 82.50 269 ALA A O 1
ATOM 2013 N N . LEU A 1 270 ? 11.543 7.120 -13.069 1.00 87.62 270 LEU A N 1
ATOM 2014 C CA . LEU A 1 270 ? 10.372 7.719 -12.416 1.00 87.62 270 LEU A CA 1
ATOM 2015 C C . LEU A 1 270 ? 10.744 8.964 -11.601 1.00 87.62 270 LEU A C 1
ATOM 2017 O O . LEU A 1 270 ? 10.058 9.979 -11.684 1.00 87.62 270 LEU A O 1
ATOM 2021 N N . ALA A 1 271 ? 11.842 8.918 -10.840 1.00 83.62 271 ALA A N 1
ATOM 2022 C CA . ALA A 1 271 ? 12.302 10.067 -10.064 1.00 83.62 271 ALA A CA 1
ATOM 2023 C C . ALA A 1 271 ? 12.729 11.246 -10.952 1.00 83.62 271 ALA A C 1
ATOM 2025 O O . ALA A 1 271 ? 12.355 12.385 -10.682 1.00 83.62 271 ALA A O 1
ATOM 2026 N N . ILE A 1 272 ? 13.462 10.986 -12.039 1.00 78.69 272 ILE A N 1
ATOM 2027 C CA . ILE A 1 272 ? 13.859 12.017 -13.009 1.00 78.69 272 ILE A CA 1
ATOM 2028 C C . ILE A 1 272 ? 12.627 12.629 -13.692 1.00 78.69 272 ILE A C 1
ATOM 2030 O O . ILE A 1 272 ? 12.574 13.846 -13.870 1.00 78.69 272 ILE A O 1
ATOM 2034 N N . ALA A 1 273 ? 11.630 11.818 -14.052 1.00 82.12 273 ALA A N 1
ATOM 2035 C CA . ALA A 1 273 ? 10.377 12.301 -14.625 1.00 82.12 273 ALA A CA 1
ATOM 2036 C C . ALA A 1 273 ? 9.560 13.127 -13.614 1.00 82.12 273 ALA A C 1
ATOM 2038 O O . ALA A 1 273 ? 9.093 14.208 -13.962 1.00 82.12 273 ALA A O 1
ATOM 2039 N N . GLY A 1 274 ? 9.463 12.690 -12.353 1.00 82.69 274 GLY A N 1
ATOM 2040 C CA . GLY A 1 274 ? 8.763 13.424 -11.290 1.00 82.69 274 GLY A CA 1
ATOM 2041 C C . GLY A 1 274 ? 9.390 14.792 -11.017 1.00 82.69 274 GLY A C 1
ATOM 2042 O O . GLY A 1 274 ? 8.686 15.799 -10.964 1.00 82.69 274 GLY A O 1
ATOM 2043 N N . ILE A 1 275 ? 10.725 14.855 -10.960 1.00 78.19 275 ILE A N 1
ATOM 2044 C CA . ILE A 1 275 ? 11.479 16.112 -10.838 1.00 78.19 275 ILE A CA 1
ATOM 2045 C C . ILE A 1 275 ? 11.222 17.028 -12.048 1.00 78.19 275 ILE A C 1
ATOM 2047 O O . ILE A 1 275 ? 10.968 18.217 -11.864 1.00 78.19 275 ILE A O 1
ATOM 2051 N N . LYS A 1 276 ? 11.231 16.494 -13.280 1.00 76.06 276 LYS A N 1
ATOM 2052 C CA . LYS A 1 276 ? 10.907 17.264 -14.501 1.00 76.06 276 LYS A CA 1
ATOM 2053 C C . LYS A 1 276 ? 9.461 17.775 -14.523 1.00 76.06 276 LYS A C 1
ATOM 2055 O O . LYS A 1 276 ? 9.222 18.858 -15.046 1.00 76.06 276 LYS A O 1
ATOM 2060 N N . ALA A 1 277 ? 8.522 17.021 -13.954 1.00 79.62 277 ALA A N 1
ATOM 2061 C CA . ALA A 1 277 ? 7.117 17.399 -13.816 1.00 79.62 277 ALA A CA 1
ATOM 2062 C C . ALA A 1 277 ? 6.848 18.363 -12.638 1.00 79.62 277 ALA A C 1
ATOM 2064 O O . ALA A 1 277 ? 5.708 18.772 -12.432 1.00 79.62 277 ALA A O 1
ATOM 2065 N N . GLY A 1 278 ? 7.871 18.733 -11.855 1.00 79.75 278 GLY A N 1
ATOM 2066 C CA . GLY A 1 278 ? 7.733 19.618 -10.692 1.00 79.75 278 GLY A CA 1
ATOM 2067 C C . GLY A 1 278 ? 7.120 18.953 -9.451 1.00 79.75 278 GLY A C 1
ATOM 2068 O O . GLY A 1 278 ? 6.769 19.647 -8.499 1.00 79.75 278 GLY A O 1
ATOM 2069 N N . VAL A 1 279 ? 6.996 17.622 -9.437 1.00 87.62 279 VAL A N 1
ATOM 2070 C CA . VAL A 1 279 ? 6.455 16.854 -8.306 1.00 87.62 279 VAL A CA 1
ATOM 2071 C C . VAL A 1 279 ? 7.440 16.878 -7.136 1.00 87.62 279 VAL A C 1
ATOM 2073 O O . VAL A 1 279 ? 8.650 16.715 -7.329 1.00 87.62 279 VAL A O 1
ATOM 2076 N N . SER A 1 280 ? 6.936 17.027 -5.904 1.00 88.69 280 SER A N 1
ATOM 2077 C CA . SER A 1 280 ? 7.761 17.008 -4.690 1.00 88.69 280 SER A CA 1
ATOM 2078 C C . SER A 1 280 ? 8.376 15.619 -4.489 1.00 88.69 280 SER A C 1
ATOM 2080 O O . SER A 1 280 ? 7.745 14.708 -3.953 1.00 88.69 280 SER A O 1
ATOM 2082 N N . THR A 1 281 ? 9.602 15.441 -4.983 1.00 89.12 281 THR A N 1
ATOM 2083 C CA . THR A 1 281 ? 10.230 14.127 -5.163 1.00 89.12 281 THR A CA 1
ATOM 2084 C C . THR A 1 281 ? 11.359 13.909 -4.158 1.00 89.12 281 THR A C 1
ATOM 2086 O O . THR A 1 281 ? 12.216 14.768 -3.975 1.00 89.12 281 THR A O 1
ATOM 2089 N N . SER A 1 282 ? 11.393 12.739 -3.519 1.00 87.19 282 SER A N 1
ATOM 2090 C CA . SER A 1 282 ? 12.508 12.282 -2.677 1.00 87.19 282 SER A CA 1
ATOM 2091 C C . SER A 1 282 ? 13.011 10.929 -3.173 1.00 87.19 282 SER A C 1
ATOM 2093 O O . SER A 1 282 ? 12.242 9.972 -3.248 1.00 87.19 282 SER A O 1
ATOM 2095 N N . LEU A 1 283 ? 14.296 10.851 -3.526 1.00 82.50 283 LEU A N 1
ATOM 2096 C CA . LEU A 1 283 ? 14.923 9.679 -4.142 1.00 82.50 283 LEU A CA 1
ATOM 2097 C C . LEU A 1 283 ? 15.959 9.048 -3.207 1.00 82.50 283 LEU A C 1
ATOM 2099 O O . LEU A 1 283 ? 16.927 9.693 -2.811 1.00 82.50 283 LEU A O 1
ATOM 2103 N N . TYR A 1 284 ? 15.795 7.755 -2.947 1.00 80.19 284 TYR A N 1
ATOM 2104 C CA . TYR A 1 284 ? 16.840 6.869 -2.448 1.00 80.19 284 TYR A CA 1
ATOM 2105 C C . TYR A 1 284 ? 17.336 6.068 -3.654 1.00 80.19 284 TYR A C 1
ATOM 2107 O O . TYR A 1 284 ? 16.664 5.139 -4.105 1.00 80.19 284 TYR A O 1
ATOM 2115 N N . VAL A 1 285 ? 18.462 6.507 -4.225 1.00 67.06 285 VAL A N 1
ATOM 2116 C CA . VAL A 1 285 ? 18.992 6.045 -5.522 1.00 67.06 285 VAL A CA 1
ATOM 2117 C C . VAL A 1 285 ? 19.028 4.518 -5.596 1.00 67.06 285 VAL A C 1
ATOM 2119 O O . VAL A 1 285 ? 19.502 3.869 -4.668 1.00 67.06 285 VAL A O 1
ATOM 2122 N N . ASN A 1 286 ? 18.528 3.955 -6.701 1.00 65.19 286 ASN A N 1
ATOM 2123 C CA . ASN A 1 286 ? 18.365 2.515 -6.954 1.00 65.19 286 ASN A CA 1
ATOM 2124 C C . ASN A 1 286 ? 17.382 1.758 -6.031 1.00 65.19 286 ASN A C 1
ATOM 2126 O O . ASN A 1 286 ? 17.050 0.619 -6.342 1.00 65.19 286 ASN A O 1
ATOM 2130 N N . GLU A 1 287 ? 16.899 2.348 -4.932 1.00 77.19 287 GLU A N 1
ATOM 2131 C CA . GLU A 1 287 ? 16.056 1.663 -3.941 1.00 77.19 287 GLU A CA 1
ATOM 2132 C C . GLU A 1 287 ? 14.572 2.049 -4.001 1.00 77.19 287 GLU A C 1
ATOM 2134 O O . GLU A 1 287 ? 13.695 1.183 -3.965 1.00 77.19 287 GLU A O 1
ATOM 2139 N N . SER A 1 288 ? 14.277 3.355 -3.970 1.00 90.69 288 SER A N 1
ATOM 2140 C CA . SER A 1 288 ? 12.906 3.869 -3.878 1.00 90.69 288 SER A CA 1
ATOM 2141 C C . SER A 1 288 ? 12.789 5.351 -4.229 1.00 90.69 288 SER A C 1
ATOM 2143 O O . SER A 1 288 ? 13.654 6.157 -3.889 1.00 90.69 288 SER A O 1
ATOM 2145 N N . VAL A 1 289 ? 11.665 5.720 -4.837 1.00 93.00 289 VAL A N 1
ATOM 2146 C CA . VAL A 1 289 ? 11.237 7.106 -5.054 1.00 93.00 289 VAL A CA 1
ATOM 2147 C C . VAL A 1 289 ? 9.951 7.371 -4.274 1.00 93.00 289 VAL A C 1
ATOM 2149 O O . VAL A 1 289 ? 9.097 6.493 -4.161 1.00 93.00 289 VAL A O 1
ATOM 2152 N N . TYR A 1 290 ? 9.811 8.580 -3.735 1.00 95.56 290 TYR A N 1
ATOM 2153 C CA . TYR A 1 290 ? 8.596 9.075 -3.095 1.00 95.56 290 TYR A CA 1
ATOM 2154 C C . TYR A 1 290 ? 8.144 10.369 -3.774 1.00 95.56 290 TYR A C 1
ATOM 2156 O O . TYR A 1 290 ? 8.963 11.260 -3.997 1.00 95.56 290 TYR A O 1
ATOM 2164 N N . PHE A 1 291 ? 6.842 10.491 -4.013 1.00 95.12 291 PHE A N 1
ATOM 2165 C CA . PHE A 1 291 ? 6.155 11.707 -4.439 1.00 95.12 291 PHE A CA 1
ATOM 2166 C C . PHE A 1 291 ? 5.266 12.212 -3.295 1.00 95.12 291 PHE A C 1
ATOM 2168 O O . PHE A 1 291 ? 4.535 11.432 -2.679 1.00 95.12 291 PHE A O 1
ATOM 2175 N N . ASP A 1 292 ? 5.342 13.509 -2.991 1.00 93.94 292 ASP A N 1
ATOM 2176 C CA . ASP A 1 292 ? 4.582 14.186 -1.931 1.00 93.94 292 ASP A CA 1
ATOM 2177 C C . ASP A 1 292 ? 4.724 13.527 -0.533 1.00 93.94 292 ASP A C 1
ATOM 2179 O O . ASP A 1 292 ? 3.791 13.537 0.267 1.00 93.94 292 ASP A O 1
ATOM 2183 N N . GLN A 1 293 ? 5.890 12.959 -0.183 1.00 91.94 293 GLN A N 1
ATOM 2184 C CA . GLN A 1 293 ? 6.081 12.145 1.041 1.00 91.94 293 GLN A CA 1
ATOM 2185 C C . GLN A 1 293 ? 5.541 12.805 2.336 1.00 91.94 293 GLN A C 1
ATOM 2187 O O . GLN A 1 293 ? 4.899 12.148 3.165 1.00 91.94 293 GLN A O 1
ATOM 2192 N N . SER A 1 294 ? 5.770 14.114 2.487 1.00 89.00 294 SER A N 1
ATOM 2193 C CA . SER A 1 294 ? 5.371 14.934 3.647 1.00 89.00 294 SER A CA 1
ATOM 2194 C C . SER A 1 294 ? 3.932 15.478 3.585 1.00 89.00 294 SER A C 1
ATOM 2196 O O . SER A 1 294 ? 3.473 16.114 4.539 1.00 89.00 294 SER A O 1
ATOM 2198 N N . SER A 1 295 ? 3.208 15.245 2.487 1.00 92.62 295 SER A N 1
ATOM 2199 C CA . SER A 1 295 ? 1.831 15.707 2.284 1.00 92.62 295 SER A CA 1
ATOM 2200 C C . SER A 1 295 ? 0.886 15.181 3.358 1.00 92.62 295 SER A C 1
ATOM 2202 O O . SER A 1 295 ? 0.977 14.037 3.806 1.00 92.62 295 SER A O 1
ATOM 2204 N N . GLN A 1 296 ? -0.052 16.038 3.757 1.00 91.75 296 GLN A N 1
ATOM 2205 C CA . GLN A 1 296 ? -1.070 15.747 4.768 1.00 91.75 296 GLN A CA 1
ATOM 2206 C C . GLN A 1 296 ? -2.388 15.233 4.161 1.00 91.75 296 GLN A C 1
ATOM 2208 O O . GLN A 1 296 ? -3.326 14.946 4.905 1.00 91.75 296 GLN A O 1
ATOM 2213 N N . LEU A 1 297 ? -2.465 15.124 2.829 1.00 95.44 297 LEU A N 1
ATOM 2214 C CA . LEU A 1 297 ? -3.608 14.571 2.097 1.00 95.44 297 LEU A CA 1
ATOM 2215 C C . LEU A 1 297 ? -3.290 13.157 1.602 1.00 95.44 297 LEU A C 1
ATOM 2217 O O . LEU A 1 297 ? -3.945 12.190 1.980 1.00 95.44 297 LEU A O 1
ATOM 2221 N N . GLU A 1 298 ? -2.268 13.059 0.759 1.00 96.38 298 GLU A N 1
ATOM 2222 C CA . GLU A 1 298 ? -1.952 11.889 -0.057 1.00 96.38 298 GLU A CA 1
ATOM 2223 C C . GLU A 1 298 ? -0.498 11.948 -0.551 1.00 96.38 298 GLU A C 1
ATOM 2225 O O . GLU A 1 298 ? 0.042 13.042 -0.713 1.00 96.38 298 GLU A O 1
ATOM 2230 N N . GLY A 1 299 ? 0.107 10.800 -0.842 1.00 95.94 299 GLY A N 1
ATOM 2231 C CA . GLY A 1 299 ? 1.447 10.685 -1.423 1.00 95.94 299 GLY A CA 1
ATOM 2232 C C . GLY A 1 299 ? 1.646 9.318 -2.077 1.00 95.94 299 GLY A C 1
ATOM 2233 O O . GLY A 1 299 ? 0.819 8.425 -1.903 1.00 95.94 299 GLY A O 1
ATOM 2234 N N . GLN A 1 300 ? 2.724 9.140 -2.833 1.00 96.06 300 GLN A N 1
ATOM 2235 C CA . GLN A 1 300 ? 3.034 7.872 -3.504 1.00 96.06 300 GLN A CA 1
ATOM 2236 C C . GLN A 1 300 ? 4.492 7.473 -3.269 1.00 96.06 300 GLN A C 1
ATOM 2238 O O . GLN A 1 300 ? 5.357 8.320 -3.061 1.00 96.06 300 GLN A O 1
ATOM 2243 N N . LYS A 1 301 ? 4.770 6.174 -3.298 1.00 96.19 301 LYS A N 1
ATOM 2244 C CA . LYS A 1 301 ? 6.110 5.596 -3.209 1.00 96.19 301 LYS A CA 1
ATOM 2245 C C . LYS A 1 301 ? 6.222 4.452 -4.208 1.00 96.19 301 LYS A C 1
ATOM 2247 O O . LYS A 1 301 ? 5.331 3.611 -4.260 1.00 96.19 301 LYS A O 1
ATOM 2252 N N . ILE A 1 302 ? 7.313 4.390 -4.963 1.00 95.88 302 ILE A N 1
ATOM 2253 C CA . ILE A 1 302 ? 7.634 3.255 -5.835 1.00 95.88 302 ILE A CA 1
ATOM 2254 C C . ILE A 1 302 ? 8.980 2.685 -5.400 1.00 95.88 302 ILE A C 1
ATOM 2256 O O . ILE A 1 302 ? 9.941 3.436 -5.225 1.00 95.88 302 ILE A O 1
ATOM 2260 N N . TYR A 1 303 ? 9.045 1.375 -5.162 1.00 95.75 303 TYR A N 1
ATOM 2261 C CA . TYR A 1 303 ? 10.235 0.729 -4.607 1.00 95.75 303 TYR A CA 1
ATOM 2262 C C . TYR A 1 303 ? 10.364 -0.743 -4.988 1.00 95.75 303 TYR A C 1
ATOM 2264 O O . TYR A 1 303 ? 9.376 -1.414 -5.297 1.00 95.75 303 TYR A O 1
ATOM 2272 N N . ASP A 1 304 ? 11.591 -1.253 -4.908 1.00 93.69 304 ASP A N 1
ATOM 2273 C CA . ASP A 1 304 ? 11.824 -2.691 -4.937 1.00 93.69 304 ASP A CA 1
ATOM 2274 C C . ASP A 1 304 ? 11.466 -3.311 -3.579 1.00 93.69 304 ASP A C 1
ATOM 2276 O O . ASP A 1 304 ? 12.019 -2.948 -2.536 1.00 93.69 304 ASP A O 1
ATOM 2280 N N . LYS A 1 305 ? 10.519 -4.253 -3.594 1.00 94.19 305 LYS A N 1
ATOM 2281 C CA . LYS A 1 305 ? 10.072 -4.968 -2.397 1.00 94.19 305 LYS A CA 1
ATOM 2282 C C . LYS A 1 305 ? 11.019 -6.106 -2.009 1.00 94.19 305 LYS A C 1
ATOM 2284 O O . LYS A 1 305 ? 11.142 -6.399 -0.822 1.00 94.19 305 LYS A O 1
ATOM 2289 N N . GLU A 1 306 ? 11.728 -6.683 -2.976 1.00 91.44 306 GLU A N 1
ATOM 2290 C CA . GLU A 1 306 ? 12.731 -7.735 -2.782 1.00 91.44 306 GLU A CA 1
ATOM 2291 C C . GLU A 1 306 ? 13.920 -7.179 -1.987 1.00 91.44 306 GLU A C 1
ATOM 2293 O O . GLU A 1 306 ? 14.107 -7.537 -0.821 1.00 91.44 306 GLU A O 1
ATOM 2298 N N . ALA A 1 307 ? 14.588 -6.158 -2.532 1.00 88.44 307 ALA A N 1
ATOM 2299 C CA . ALA A 1 307 ? 15.644 -5.412 -1.849 1.00 88.44 307 ALA A CA 1
ATOM 2300 C C . ALA A 1 307 ? 15.163 -4.599 -0.622 1.00 88.44 307 ALA A C 1
ATOM 2302 O O . ALA A 1 307 ? 15.979 -3.990 0.074 1.00 88.44 307 ALA A O 1
ATOM 2303 N N . GLU A 1 308 ? 13.860 -4.551 -0.301 1.00 89.75 308 GLU A N 1
ATOM 2304 C CA . GLU A 1 308 ? 13.402 -4.130 1.033 1.00 89.75 308 GLU A CA 1
ATOM 2305 C C . GLU A 1 308 ? 13.532 -5.275 2.051 1.00 89.75 308 GLU A C 1
ATOM 2307 O O . GLU A 1 308 ? 14.043 -5.058 3.152 1.00 89.75 308 GLU A O 1
ATOM 2312 N N . LEU A 1 309 ? 13.065 -6.475 1.695 1.00 88.00 309 LEU A N 1
ATOM 2313 C CA . LEU A 1 309 ? 12.961 -7.638 2.583 1.00 88.00 309 LEU A CA 1
ATOM 2314 C C . LEU A 1 309 ? 14.326 -8.218 2.977 1.00 88.00 309 LEU A C 1
ATOM 2316 O O . LEU A 1 309 ? 14.493 -8.630 4.127 1.00 88.00 309 LEU A O 1
ATOM 2320 N N . GLU A 1 310 ? 15.303 -8.193 2.066 1.00 85.19 310 GLU A N 1
ATOM 2321 C CA . GLU A 1 310 ? 16.677 -8.668 2.308 1.00 85.19 310 GLU A CA 1
ATOM 2322 C C . GLU A 1 310 ? 17.434 -7.858 3.373 1.00 85.19 310 GLU A C 1
ATOM 2324 O O . GLU A 1 310 ? 18.383 -8.345 3.991 1.00 85.19 310 GLU A O 1
ATOM 2329 N N . ARG A 1 311 ? 17.026 -6.609 3.634 1.00 81.75 311 ARG A N 1
ATOM 2330 C CA . ARG A 1 311 ? 17.721 -5.745 4.597 1.00 81.75 311 ARG A CA 1
ATOM 2331 C C . ARG A 1 311 ? 17.582 -6.326 5.999 1.00 81.75 311 ARG A C 1
ATOM 2333 O O . ARG A 1 311 ? 16.465 -6.504 6.478 1.00 81.75 311 ARG A O 1
ATOM 2340 N N . ALA A 1 312 ? 18.694 -6.498 6.715 1.00 64.31 312 ALA A N 1
ATOM 2341 C CA . ALA A 1 312 ? 18.734 -7.147 8.034 1.00 64.31 312 ALA A CA 1
ATOM 2342 C C . ALA A 1 312 ? 17.632 -6.683 9.019 1.00 64.31 312 ALA A C 1
ATOM 2344 O O . ALA A 1 312 ? 17.005 -7.503 9.682 1.00 64.31 312 ALA A O 1
ATOM 2345 N N . ARG A 1 313 ? 17.311 -5.378 9.049 1.00 73.81 313 ARG A N 1
ATOM 2346 C CA . ARG A 1 313 ? 16.243 -4.785 9.890 1.00 73.81 313 ARG A CA 1
ATOM 2347 C C . ARG A 1 313 ? 14.801 -5.221 9.557 1.00 73.81 313 ARG A C 1
ATOM 2349 O O . ARG A 1 313 ? 13.886 -4.886 10.302 1.00 73.81 313 ARG A O 1
ATOM 2356 N N . LYS A 1 314 ? 14.576 -5.876 8.415 1.00 80.25 314 LYS A N 1
ATOM 2357 C CA . LYS A 1 314 ? 13.275 -6.384 7.938 1.00 80.25 314 LYS A CA 1
ATOM 2358 C C . LYS A 1 314 ? 13.143 -7.897 8.126 1.00 80.25 314 LYS A C 1
ATOM 2360 O O . LYS A 1 314 ? 12.019 -8.387 8.251 1.00 80.25 314 LYS A O 1
ATOM 2365 N N . GLY A 1 315 ? 14.268 -8.613 8.208 1.00 73.38 315 GLY A N 1
ATOM 2366 C CA . GLY A 1 315 ? 14.319 -10.036 8.548 1.00 73.38 315 GLY A CA 1
ATOM 2367 C C . GLY A 1 315 ? 13.558 -10.930 7.569 1.00 73.38 315 GLY A C 1
ATOM 2368 O O . GLY A 1 315 ? 12.806 -11.790 8.022 1.00 73.38 315 GLY A O 1
ATOM 2369 N N . GLY A 1 316 ? 13.673 -10.665 6.262 1.00 83.75 316 GLY A N 1
ATOM 2370 C CA . GLY A 1 316 ? 13.178 -11.530 5.188 1.00 83.75 316 GLY A CA 1
ATOM 2371 C C . GLY A 1 316 ? 11.677 -11.841 5.203 1.00 83.75 316 GLY A C 1
ATOM 2372 O O . GLY A 1 316 ? 10.864 -11.168 5.850 1.00 83.75 316 GLY A O 1
ATOM 2373 N N . LEU A 1 317 ? 11.329 -12.898 4.472 1.00 87.94 317 LEU A N 1
ATOM 2374 C CA . LEU A 1 317 ? 10.045 -13.588 4.564 1.00 87.94 317 LEU A CA 1
ATOM 2375 C C . LEU A 1 317 ? 10.102 -14.688 5.641 1.00 87.94 317 LEU A C 1
ATOM 2377 O O . LEU A 1 317 ? 11.195 -15.162 5.956 1.00 87.94 317 LEU A O 1
ATOM 2381 N N . PRO A 1 318 ? 8.958 -15.084 6.227 1.00 86.62 318 PRO A N 1
ATOM 2382 C CA . PRO A 1 318 ? 8.876 -16.323 6.998 1.00 86.62 318 PRO A CA 1
ATOM 2383 C C . PRO A 1 318 ? 9.114 -17.556 6.115 1.00 86.62 318 PRO A C 1
ATOM 2385 O O . PRO A 1 318 ? 8.905 -17.508 4.905 1.00 86.62 318 PRO A O 1
ATOM 2388 N N . ASP A 1 319 ? 9.496 -18.663 6.745 1.00 88.56 319 ASP A N 1
ATOM 2389 C CA . ASP A 1 319 ? 9.496 -19.989 6.124 1.00 88.56 319 ASP A CA 1
ATOM 2390 C C . ASP A 1 319 ? 8.058 -20.542 6.152 1.00 88.56 319 ASP A C 1
ATOM 2392 O O . ASP A 1 319 ? 7.500 -20.741 7.233 1.00 88.56 319 ASP A O 1
ATOM 2396 N N . LEU A 1 320 ? 7.426 -20.679 4.980 1.00 88.50 320 LEU A N 1
ATOM 2397 C CA . LEU A 1 320 ? 6.020 -21.075 4.805 1.00 88.50 320 LEU A CA 1
ATOM 2398 C C . LEU A 1 320 ? 5.838 -21.935 3.537 1.00 88.50 320 LEU A C 1
ATOM 2400 O O . LEU A 1 320 ? 6.575 -21.746 2.564 1.00 88.50 320 LEU A O 1
ATOM 2404 N N . PRO A 1 321 ? 4.825 -22.820 3.480 1.00 91.06 321 PRO A N 1
ATOM 2405 C CA . PRO A 1 321 ? 4.503 -23.582 2.274 1.00 91.06 321 PRO A CA 1
ATOM 2406 C C . PRO A 1 321 ? 4.202 -22.681 1.062 1.00 91.06 321 PRO A C 1
ATOM 2408 O O . PRO A 1 321 ? 3.274 -21.874 1.085 1.00 91.06 321 PRO A O 1
ATOM 2411 N N . GLY A 1 322 ? 4.968 -22.838 -0.023 1.00 91.12 322 GLY A N 1
ATOM 2412 C CA . GLY A 1 322 ? 4.797 -22.079 -1.269 1.00 91.12 322 GLY A CA 1
ATOM 2413 C C . GLY A 1 322 ? 5.472 -20.698 -1.295 1.00 91.12 322 GLY A C 1
ATOM 2414 O O . GLY A 1 322 ? 5.176 -19.890 -2.181 1.00 91.12 322 GLY A O 1
ATOM 2415 N N . ILE A 1 323 ? 6.363 -20.386 -0.342 1.00 93.25 323 ILE A N 1
ATOM 2416 C CA . ILE A 1 323 ? 7.050 -19.084 -0.256 1.00 93.25 323 ILE A CA 1
ATOM 2417 C C . ILE A 1 323 ? 7.828 -18.714 -1.536 1.00 93.25 323 ILE A C 1
ATOM 2419 O O . ILE A 1 323 ? 7.989 -17.532 -1.853 1.00 93.25 323 ILE A O 1
ATOM 2423 N N . GLU A 1 324 ? 8.240 -19.701 -2.336 1.00 94.50 324 GLU A N 1
ATOM 2424 C CA . GLU A 1 324 ? 8.858 -19.518 -3.650 1.00 94.50 324 GLU A CA 1
ATOM 2425 C C . GLU A 1 324 ? 7.963 -18.752 -4.638 1.00 94.50 324 GLU A C 1
ATOM 2427 O O . GLU A 1 324 ? 8.473 -18.045 -5.511 1.00 94.50 324 GLU A O 1
ATOM 2432 N N . HIS A 1 325 ? 6.636 -18.817 -4.483 1.00 96.06 325 HIS A N 1
ATOM 2433 C CA . HIS A 1 325 ? 5.707 -18.012 -5.272 1.00 96.06 325 HIS A CA 1
ATOM 2434 C C . HIS A 1 325 ? 5.796 -16.525 -4.904 1.00 96.06 325 HIS A C 1
ATOM 2436 O O . HIS A 1 325 ? 5.813 -15.683 -5.802 1.00 96.06 325 HIS A O 1
ATOM 2442 N N . LEU A 1 326 ? 5.928 -16.190 -3.614 1.00 95.75 326 LEU A N 1
ATOM 2443 C CA . LEU A 1 326 ? 6.139 -14.807 -3.171 1.00 95.75 326 LEU A CA 1
ATOM 2444 C C . LEU A 1 326 ? 7.518 -14.284 -3.578 1.00 95.75 326 LEU A C 1
ATOM 2446 O O . LEU A 1 326 ? 7.632 -13.125 -3.973 1.00 95.75 326 LEU A O 1
ATOM 2450 N N . LEU A 1 327 ? 8.561 -15.116 -3.508 1.00 93.88 327 LEU A N 1
ATOM 2451 C CA . LEU A 1 327 ? 9.901 -14.747 -3.975 1.00 93.88 327 LEU A CA 1
ATOM 2452 C C . LEU A 1 327 ? 9.879 -14.436 -5.478 1.00 93.88 327 LEU A C 1
ATOM 2454 O O . LEU A 1 327 ? 10.242 -13.332 -5.875 1.00 93.88 327 LEU A O 1
ATOM 2458 N N . LYS A 1 328 ? 9.337 -15.344 -6.303 1.00 93.50 328 LYS A N 1
ATOM 2459 C CA . LYS A 1 328 ? 9.181 -15.128 -7.750 1.00 93.50 328 LYS A CA 1
ATOM 2460 C C . LYS A 1 328 ? 8.352 -13.879 -8.075 1.00 93.50 328 LYS A C 1
ATOM 2462 O O . LYS A 1 328 ? 8.707 -13.142 -8.990 1.00 93.50 328 LYS A O 1
ATOM 2467 N N . LEU A 1 329 ? 7.276 -13.629 -7.326 1.00 95.12 329 LEU A N 1
ATOM 2468 C CA . LEU A 1 329 ? 6.425 -12.450 -7.496 1.00 95.12 329 LEU A CA 1
ATOM 2469 C C . LEU A 1 329 ? 7.201 -11.148 -7.237 1.00 95.12 329 LEU A C 1
ATOM 2471 O O . LEU A 1 329 ? 7.174 -10.251 -8.082 1.00 95.12 329 LEU A O 1
ATOM 2475 N N . ASN A 1 330 ? 7.940 -11.065 -6.123 1.00 92.94 330 ASN A N 1
ATOM 2476 C CA . ASN A 1 330 ? 8.791 -9.909 -5.818 1.00 92.94 330 ASN A CA 1
ATOM 2477 C C . ASN A 1 330 ? 9.914 -9.733 -6.852 1.00 92.94 330 ASN A C 1
ATOM 2479 O O . ASN A 1 330 ? 10.168 -8.607 -7.268 1.00 92.94 330 ASN A O 1
ATOM 2483 N N . ALA A 1 331 ? 10.552 -10.814 -7.313 1.00 90.06 331 ALA A N 1
ATOM 2484 C CA . ALA A 1 331 ? 11.622 -10.755 -8.313 1.00 90.06 331 ALA A CA 1
ATOM 2485 C C . ALA A 1 331 ? 11.175 -10.087 -9.626 1.00 90.06 331 ALA A C 1
ATOM 2487 O O . ALA A 1 331 ? 11.912 -9.303 -10.220 1.00 90.06 331 ALA A O 1
ATOM 2488 N N . THR A 1 332 ? 9.936 -10.350 -10.055 1.00 89.81 332 THR A N 1
ATOM 2489 C CA . THR A 1 332 ? 9.372 -9.833 -11.316 1.00 89.81 332 THR A CA 1
ATOM 2490 C C . THR A 1 332 ? 8.620 -8.499 -11.206 1.00 89.81 332 THR A C 1
ATOM 2492 O O . THR A 1 332 ? 8.117 -8.007 -12.217 1.00 89.81 332 THR A O 1
ATOM 2495 N N . THR A 1 333 ? 8.510 -7.906 -10.010 1.00 95.62 333 THR A N 1
ATOM 2496 C CA . THR A 1 333 ? 7.701 -6.692 -9.793 1.00 95.62 333 THR A CA 1
ATOM 2497 C C . THR A 1 333 ? 8.422 -5.582 -9.033 1.00 95.62 333 THR A C 1
ATOM 2499 O O . THR A 1 333 ? 9.378 -5.804 -8.291 1.00 95.62 333 THR A O 1
ATOM 2502 N N . VAL A 1 334 ? 7.918 -4.361 -9.203 1.00 95.75 334 VAL A N 1
ATOM 2503 C CA . VAL A 1 334 ? 8.117 -3.254 -8.260 1.00 95.75 334 VAL A CA 1
ATOM 2504 C C . VAL A 1 334 ? 6.783 -2.895 -7.619 1.00 95.75 334 VAL A C 1
ATOM 2506 O O . VAL A 1 334 ? 5.713 -3.111 -8.190 1.00 95.75 334 VAL A O 1
ATOM 2509 N N . ARG A 1 335 ? 6.836 -2.346 -6.408 1.00 96.94 335 ARG A N 1
ATOM 2510 C CA . ARG A 1 335 ? 5.646 -2.000 -5.633 1.00 96.94 335 ARG A CA 1
ATOM 2511 C C . ARG A 1 335 ? 5.363 -0.513 -5.736 1.00 96.94 335 ARG A C 1
ATOM 2513 O O . ARG A 1 335 ? 6.193 0.294 -5.317 1.00 96.94 335 ARG A O 1
ATOM 2520 N N . LEU A 1 336 ? 4.184 -0.174 -6.249 1.00 97.12 336 LEU A N 1
ATOM 2521 C CA . LEU A 1 336 ? 3.622 1.173 -6.204 1.00 97.12 336 LEU A CA 1
ATOM 2522 C C . LEU A 1 336 ? 2.683 1.247 -4.997 1.00 97.12 336 LEU A C 1
ATOM 2524 O O . LEU A 1 336 ? 1.754 0.458 -4.882 1.00 97.12 336 LEU A O 1
ATOM 2528 N N . GLU A 1 337 ? 2.945 2.174 -4.085 1.00 97.94 337 GLU A N 1
ATOM 2529 C CA . GLU A 1 337 ? 2.308 2.293 -2.771 1.00 97.94 337 GLU A CA 1
ATOM 2530 C C . GLU A 1 337 ? 1.703 3.703 -2.656 1.00 97.94 337 GLU A C 1
ATOM 2532 O O . GLU A 1 337 ? 2.421 4.703 -2.616 1.00 97.94 337 GLU A O 1
ATOM 2537 N N . ALA A 1 338 ? 0.373 3.783 -2.690 1.00 97.69 338 ALA A N 1
ATOM 2538 C CA . ALA A 1 338 ? -0.428 4.999 -2.635 1.00 97.69 338 ALA A CA 1
ATOM 2539 C C . ALA A 1 338 ? -0.947 5.216 -1.206 1.00 97.69 338 ALA A C 1
ATOM 2541 O O . ALA A 1 338 ? -1.756 4.446 -0.691 1.00 97.69 338 ALA A O 1
ATOM 2542 N N . VAL A 1 339 ? -0.470 6.279 -0.565 1.00 97.81 339 VAL A N 1
ATOM 2543 C CA . VAL A 1 339 ? -0.770 6.631 0.825 1.00 97.81 339 VAL A CA 1
ATOM 2544 C C . VAL A 1 339 ? -1.870 7.682 0.843 1.00 97.81 339 VAL A C 1
ATOM 2546 O O . VAL A 1 339 ? -1.650 8.799 0.382 1.00 97.81 339 VAL A O 1
ATOM 2549 N N . PHE A 1 340 ? -3.019 7.371 1.438 1.00 98.31 340 PHE A N 1
ATOM 2550 C CA . PHE A 1 340 ? -4.122 8.304 1.672 1.00 98.31 340 PHE A CA 1
ATOM 2551 C C . PHE A 1 340 ? -4.283 8.563 3.174 1.00 98.31 340 PHE A C 1
ATOM 2553 O O . PHE A 1 340 ? -4.348 7.632 3.978 1.00 98.31 340 PHE A O 1
ATOM 2560 N N . ARG A 1 341 ? -4.339 9.837 3.574 1.00 97.69 341 ARG A N 1
ATOM 2561 C CA . ARG A 1 341 ? -4.410 10.268 4.981 1.00 97.69 341 ARG A CA 1
ATOM 2562 C C . ARG A 1 341 ? -5.775 10.867 5.318 1.00 97.69 341 ARG A C 1
ATOM 2564 O O . ARG A 1 341 ? -6.483 11.346 4.434 1.00 97.69 341 ARG A O 1
ATOM 2571 N N . ALA A 1 342 ? -6.104 10.914 6.610 1.00 96.62 342 ALA A N 1
ATOM 2572 C CA . ALA A 1 342 ? -7.392 11.346 7.163 1.00 96.62 342 ALA A CA 1
ATOM 2573 C C . ALA A 1 342 ? -8.030 12.561 6.463 1.00 96.62 342 ALA A C 1
ATOM 2575 O O . ALA A 1 342 ? -9.212 12.521 6.142 1.00 96.62 342 ALA A O 1
ATOM 2576 N N . LYS A 1 343 ? -7.267 13.623 6.154 1.00 96.94 343 LYS A N 1
ATOM 2577 C CA . LYS A 1 343 ? -7.807 14.806 5.457 1.00 96.94 343 LYS A CA 1
ATOM 2578 C C . LYS A 1 343 ? -8.371 14.482 4.063 1.00 96.94 343 LYS A C 1
ATOM 2580 O O . LYS A 1 343 ? -9.458 14.955 3.744 1.00 96.94 343 LYS A O 1
ATOM 2585 N N . LYS A 1 344 ? -7.685 13.659 3.259 1.00 97.31 344 LYS A N 1
ATOM 2586 C CA . LYS A 1 344 ? -8.177 13.199 1.946 1.00 97.31 344 LYS A CA 1
ATOM 2587 C C . LYS A 1 344 ? -9.365 12.250 2.107 1.00 97.31 344 LYS A C 1
ATOM 2589 O O . LYS A 1 344 ? -10.354 12.391 1.398 1.00 97.31 344 LYS A O 1
ATOM 2594 N N . LEU A 1 345 ? -9.298 11.330 3.070 1.00 98.06 345 LEU A N 1
ATOM 2595 C CA . LEU A 1 345 ? -10.372 10.366 3.344 1.00 98.06 345 LEU A CA 1
ATOM 2596 C C . LEU A 1 345 ? -11.671 11.073 3.772 1.00 98.06 345 LEU A C 1
ATOM 2598 O O . LEU A 1 345 ? -12.738 10.761 3.253 1.00 98.06 345 LEU A O 1
ATOM 2602 N N . VAL A 1 346 ? -11.579 12.102 4.622 1.00 97.38 346 VAL A N 1
ATOM 2603 C CA . VAL A 1 346 ? -12.706 12.973 5.004 1.00 97.38 346 VAL A CA 1
ATOM 2604 C C . VAL A 1 346 ? -13.211 13.816 3.824 1.00 97.38 346 VAL A C 1
ATOM 2606 O O . VAL A 1 346 ? -14.418 14.006 3.698 1.00 97.38 346 VAL A O 1
ATOM 2609 N N . GLN A 1 347 ? -12.335 14.309 2.939 1.00 96.44 347 GLN A N 1
ATOM 2610 C CA . GLN A 1 347 ? -12.758 15.014 1.717 1.00 96.44 347 GLN A CA 1
ATOM 2611 C C . GLN A 1 347 ? -13.568 14.107 0.779 1.00 96.44 347 GLN A C 1
ATOM 2613 O O . GLN A 1 347 ? -14.600 14.541 0.272 1.00 96.44 347 GLN A O 1
ATOM 2618 N N . ILE A 1 348 ? -13.134 12.858 0.571 1.00 94.88 348 ILE A N 1
ATOM 2619 C CA . ILE A 1 348 ? -13.892 11.864 -0.202 1.00 94.88 348 ILE A CA 1
ATOM 2620 C C . ILE A 1 348 ? -15.215 11.555 0.508 1.00 94.88 348 ILE A C 1
ATOM 2622 O O . ILE A 1 348 ? -16.274 11.740 -0.081 1.00 94.88 348 ILE A O 1
ATOM 2626 N N . ALA A 1 349 ? -15.192 11.212 1.797 1.00 95.50 349 ALA A N 1
ATOM 2627 C CA . ALA A 1 349 ? -16.403 10.905 2.557 1.00 95.50 349 ALA A CA 1
ATOM 2628 C C . ALA A 1 349 ? -17.472 12.009 2.501 1.00 95.50 349 ALA A C 1
ATOM 2630 O O . ALA A 1 349 ? -18.642 11.713 2.265 1.00 95.50 349 ALA A O 1
ATOM 2631 N N . LYS A 1 350 ? -17.068 13.283 2.605 1.00 95.31 350 LYS A N 1
ATOM 2632 C CA . LYS A 1 350 ? -17.977 14.428 2.444 1.00 95.31 350 LYS A CA 1
ATOM 2633 C C . LYS A 1 350 ? -18.614 14.499 1.052 1.00 95.31 350 LYS A C 1
ATOM 2635 O O . LYS A 1 350 ? -19.798 14.809 0.968 1.00 95.31 350 LYS A O 1
ATOM 2640 N N . LYS A 1 351 ? -17.882 14.180 -0.026 1.00 93.25 351 LYS A N 1
ATOM 2641 C CA . LYS A 1 351 ? -18.447 14.106 -1.391 1.00 93.25 351 LYS A CA 1
ATOM 2642 C C . LYS A 1 351 ? -19.491 12.994 -1.533 1.00 93.25 351 LYS A C 1
ATOM 2644 O O . LYS A 1 351 ? -20.475 13.185 -2.236 1.00 93.25 351 LYS A O 1
ATOM 2649 N N . HIS A 1 352 ? -19.307 11.877 -0.829 1.00 89.69 352 HIS A N 1
ATOM 2650 C CA . HIS A 1 352 ? -20.272 10.772 -0.765 1.00 89.69 352 HIS A CA 1
ATOM 2651 C C . HIS A 1 352 ? -21.298 10.925 0.384 1.00 89.69 352 HIS A C 1
ATOM 2653 O O . HIS A 1 352 ? -21.977 9.966 0.740 1.00 89.69 352 HIS A O 1
ATOM 2659 N N . GLY A 1 353 ? -21.432 12.125 0.967 1.00 86.25 353 GLY A N 1
ATOM 2660 C CA . GLY A 1 353 ? -22.479 12.458 1.942 1.00 86.25 353 GLY A CA 1
ATOM 2661 C C . GLY A 1 353 ? -22.320 11.851 3.342 1.00 86.25 353 GLY A C 1
ATOM 2662 O O . GLY A 1 353 ? -23.296 11.822 4.090 1.00 86.25 353 GLY A O 1
ATOM 2663 N N . GLY A 1 354 ? -21.131 11.365 3.719 1.00 89.44 354 GLY A N 1
ATOM 2664 C CA . GLY A 1 354 ? -20.929 10.601 4.955 1.00 89.44 354 GLY A CA 1
ATOM 2665 C C . GLY A 1 354 ? -19.607 10.845 5.692 1.00 89.44 354 GLY A C 1
ATOM 2666 O O . GLY A 1 354 ? -18.875 11.807 5.450 1.00 89.44 354 GLY A O 1
ATOM 2667 N N . ARG A 1 355 ? -19.316 9.939 6.634 1.00 94.12 355 ARG A N 1
ATOM 2668 C CA . ARG A 1 355 ? -18.037 9.809 7.360 1.00 94.12 355 ARG A CA 1
ATOM 2669 C C . ARG A 1 355 ? -17.122 8.802 6.643 1.00 94.12 355 ARG A C 1
ATOM 2671 O O . ARG A 1 355 ? -17.636 7.979 5.884 1.00 94.12 355 ARG A O 1
ATOM 2678 N N . PRO A 1 356 ? -15.791 8.834 6.854 1.00 96.81 356 PRO A N 1
ATOM 2679 C CA . PRO A 1 356 ? -14.852 7.918 6.201 1.00 96.81 356 PRO A CA 1
ATOM 2680 C C . PRO A 1 356 ? -14.916 6.511 6.821 1.00 96.81 356 PRO A C 1
ATOM 2682 O O . PRO A 1 356 ? -13.965 6.057 7.444 1.00 96.81 356 PRO A O 1
ATOM 2685 N N . HIS A 1 357 ? -16.047 5.827 6.683 1.00 96.94 357 HIS A N 1
ATOM 2686 C CA . HIS A 1 357 ? -16.257 4.464 7.170 1.00 96.94 357 HIS A CA 1
ATOM 2687 C C . HIS A 1 357 ? -15.631 3.420 6.218 1.00 96.94 357 HIS A C 1
ATOM 2689 O O . HIS A 1 357 ? -15.641 3.645 5.005 1.00 96.94 357 HIS A O 1
ATOM 2695 N N . PRO A 1 358 ? -15.111 2.273 6.707 1.00 97.50 358 PRO A N 1
ATOM 2696 C CA . PRO A 1 358 ? -14.552 1.211 5.863 1.00 97.50 358 PRO A CA 1
ATOM 2697 C C . PRO A 1 358 ? -15.444 0.753 4.704 1.00 97.50 358 PRO A C 1
ATOM 2699 O O . PRO A 1 358 ? -14.922 0.419 3.644 1.00 97.50 358 PRO A O 1
ATOM 2702 N N . CYS A 1 359 ? -16.769 0.777 4.878 1.00 95.38 359 CYS A N 1
ATOM 2703 C CA . CYS A 1 359 ? -17.738 0.400 3.847 1.00 95.38 359 CYS A CA 1
ATOM 2704 C C . CYS A 1 359 ? -17.745 1.323 2.614 1.00 95.38 359 CYS A C 1
ATOM 2706 O O . CYS A 1 359 ? -18.203 0.914 1.552 1.00 95.38 359 CYS A O 1
ATOM 2708 N N . LEU A 1 360 ? -17.281 2.573 2.751 1.00 96.50 360 LEU A N 1
ATOM 2709 C CA . LEU A 1 360 ? -17.257 3.554 1.665 1.00 96.50 360 LEU A CA 1
ATOM 2710 C C . LEU A 1 360 ? -16.147 3.242 0.657 1.00 96.50 360 LEU A C 1
ATOM 2712 O O . LEU A 1 360 ? -16.341 3.374 -0.548 1.00 96.50 360 LEU A O 1
ATOM 2716 N N . PHE A 1 361 ? -14.972 2.856 1.152 1.00 97.00 361 PHE A N 1
ATOM 2717 C CA . PHE A 1 361 ? -13.776 2.664 0.338 1.00 97.00 361 PHE A CA 1
ATOM 2718 C C . PHE A 1 361 ? -13.725 1.233 -0.207 1.00 97.00 361 PHE A C 1
ATOM 2720 O O . PHE A 1 361 ? -12.904 0.412 0.206 1.00 97.00 361 PHE A O 1
ATOM 2727 N N . THR A 1 362 ? -14.639 0.942 -1.133 1.00 95.94 362 THR A N 1
ATOM 2728 C CA . THR A 1 362 ? -14.638 -0.304 -1.909 1.00 95.94 362 THR A CA 1
ATOM 2729 C C . THR A 1 362 ? -13.388 -0.393 -2.797 1.00 95.94 362 THR A C 1
ATOM 2731 O O . THR A 1 362 ? -12.670 0.595 -2.983 1.00 95.94 362 THR A O 1
ATOM 2734 N N . LYS A 1 363 ? -13.112 -1.568 -3.377 1.00 96.31 363 LYS A N 1
ATOM 2735 C CA . LYS A 1 363 ? -11.948 -1.760 -4.263 1.00 96.31 363 LYS A CA 1
ATOM 2736 C C . LYS A 1 363 ? -11.999 -0.832 -5.481 1.00 96.31 363 LYS A C 1
ATOM 2738 O O . LYS A 1 363 ? -10.964 -0.357 -5.929 1.00 96.31 363 LYS A O 1
ATOM 2743 N N . GLU A 1 364 ? -13.199 -0.523 -5.957 1.00 95.81 364 GLU A N 1
ATOM 2744 C CA . GLU A 1 364 ? -13.475 0.350 -7.095 1.00 95.81 364 GLU A CA 1
ATOM 2745 C C . GLU A 1 364 ? -13.211 1.820 -6.736 1.00 95.81 364 GLU A C 1
ATOM 2747 O O . GLU A 1 364 ? -12.495 2.501 -7.465 1.00 95.81 364 GLU A O 1
ATOM 2752 N N . LEU A 1 365 ? -13.681 2.303 -5.574 1.00 95.88 365 LEU A N 1
ATOM 2753 C CA . LEU A 1 365 ? -13.369 3.668 -5.122 1.00 95.88 365 LEU A CA 1
ATOM 2754 C C . LEU A 1 365 ? -11.873 3.831 -4.801 1.00 95.88 365 LEU A C 1
ATOM 2756 O O . LEU A 1 365 ? -11.279 4.867 -5.097 1.00 95.88 365 LEU A O 1
ATOM 2760 N N . LEU A 1 366 ? -11.232 2.799 -4.242 1.00 97.88 366 LEU A N 1
ATOM 2761 C CA . LEU A 1 366 ? -9.782 2.786 -4.041 1.00 97.88 366 LEU A CA 1
ATOM 2762 C C . LEU A 1 366 ? -9.022 2.783 -5.376 1.00 97.88 366 LEU A C 1
ATOM 2764 O O . LEU A 1 366 ? -8.031 3.502 -5.500 1.00 97.88 366 LEU A O 1
ATOM 2768 N N . ALA A 1 367 ? -9.496 2.055 -6.389 1.00 97.19 367 ALA A N 1
ATOM 2769 C CA . ALA A 1 367 ? -8.938 2.087 -7.739 1.00 97.19 367 ALA A CA 1
ATOM 2770 C C . ALA A 1 367 ? -9.091 3.468 -8.397 1.00 97.19 367 ALA A C 1
ATOM 2772 O O . ALA A 1 367 ? -8.116 3.982 -8.944 1.00 97.19 367 ALA A O 1
ATOM 2773 N N . GLU A 1 368 ? -10.252 4.121 -8.272 1.00 95.44 368 GLU A N 1
ATOM 2774 C CA . GLU A 1 368 ? -10.466 5.495 -8.747 1.00 95.44 368 GLU A CA 1
ATOM 2775 C C . GLU A 1 368 ? -9.505 6.475 -8.053 1.00 95.44 368 GLU A C 1
ATOM 2777 O O . GLU A 1 368 ? -8.856 7.297 -8.708 1.00 95.44 368 GLU A O 1
ATOM 2782 N N . MET A 1 369 ? -9.350 6.357 -6.730 1.00 96.19 369 MET A N 1
ATOM 2783 C CA . MET A 1 369 ? -8.420 7.171 -5.945 1.00 96.19 369 MET A CA 1
ATOM 2784 C C . MET A 1 369 ? -6.956 6.954 -6.362 1.00 96.19 369 MET A C 1
ATOM 2786 O O . MET A 1 369 ? -6.212 7.931 -6.472 1.00 96.19 369 MET A O 1
ATOM 2790 N N . VAL A 1 370 ? -6.535 5.712 -6.628 1.00 95.88 370 VAL A N 1
ATOM 2791 C CA . VAL A 1 370 ? -5.170 5.391 -7.088 1.00 95.88 370 VAL A CA 1
ATOM 2792 C C . VAL A 1 370 ? -4.930 5.869 -8.520 1.00 95.88 370 VAL A C 1
ATOM 2794 O O . VAL A 1 370 ? -3.919 6.526 -8.765 1.00 95.88 370 VAL A O 1
ATOM 2797 N N . LEU A 1 371 ? -5.864 5.639 -9.447 1.00 93.19 371 LEU A N 1
ATOM 2798 C CA . LEU A 1 371 ? -5.778 6.137 -10.825 1.00 93.19 371 LEU A CA 1
ATOM 2799 C C . LEU A 1 371 ? -5.757 7.672 -10.872 1.00 93.19 371 LEU A C 1
ATOM 2801 O O . LEU A 1 371 ? -5.002 8.256 -11.647 1.00 93.19 371 LEU A O 1
ATOM 2805 N N . THR A 1 372 ? -6.524 8.340 -10.007 1.00 92.12 372 THR A N 1
ATOM 2806 C CA . THR A 1 372 ? -6.483 9.802 -9.841 1.00 92.12 372 THR A CA 1
ATOM 2807 C C . THR A 1 372 ? -5.120 10.269 -9.326 1.00 92.12 372 THR A C 1
ATOM 2809 O O . THR A 1 372 ? -4.570 11.244 -9.837 1.00 92.12 372 THR A O 1
ATOM 2812 N N . LEU A 1 373 ? -4.538 9.561 -8.353 1.00 91.94 373 LEU A N 1
ATOM 2813 C CA . LEU A 1 373 ? -3.215 9.868 -7.807 1.00 91.94 373 LEU A CA 1
ATOM 2814 C C . LEU A 1 373 ? -2.094 9.649 -8.841 1.00 91.94 373 LEU A C 1
ATOM 2816 O O . LEU A 1 373 ? -1.184 10.466 -8.939 1.00 91.94 373 LEU A O 1
ATOM 2820 N N . MET A 1 374 ?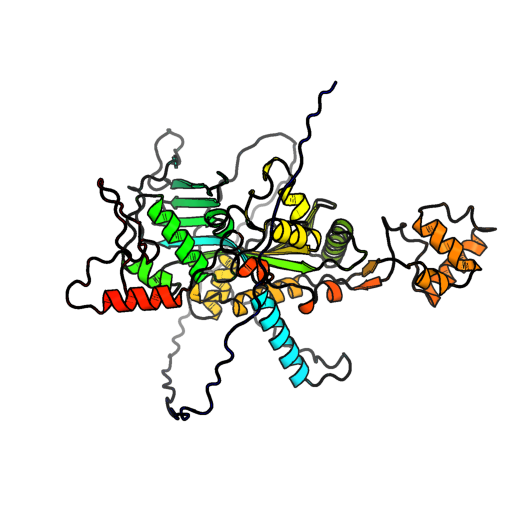 -2.177 8.592 -9.653 1.00 88.94 374 MET A N 1
ATOM 2821 C CA . MET A 1 374 ? -1.249 8.349 -10.763 1.00 88.94 374 MET A CA 1
ATOM 2822 C C . MET A 1 374 ? -1.363 9.431 -11.844 1.00 88.94 374 MET A C 1
ATOM 2824 O O . MET A 1 374 ? -0.345 9.970 -12.272 1.00 88.94 374 MET A O 1
ATOM 2828 N N . LYS A 1 375 ? -2.588 9.817 -12.230 1.00 87.25 375 LYS A N 1
ATOM 2829 C CA . LYS A 1 375 ? -2.837 10.907 -13.192 1.00 87.25 375 LYS A CA 1
ATOM 2830 C C . LYS A 1 375 ? -2.308 12.255 -12.684 1.00 87.25 375 LYS A C 1
ATOM 2832 O O . LYS A 1 375 ? -1.688 12.986 -13.448 1.00 87.25 375 LYS A O 1
ATOM 2837 N N . LYS A 1 376 ? -2.463 12.557 -11.388 1.00 85.69 376 LYS A N 1
ATOM 2838 C CA . LYS A 1 376 ? -1.874 13.744 -10.735 1.00 85.69 376 LYS A CA 1
ATOM 2839 C C . LYS A 1 376 ? -0.345 13.795 -10.873 1.00 85.69 376 LYS A C 1
ATOM 2841 O O . LYS A 1 376 ? 0.202 14.882 -11.029 1.00 85.69 376 LYS A O 1
ATOM 2846 N N . TYR A 1 377 ? 0.339 12.651 -10.820 1.00 82.25 377 TYR A N 1
ATOM 2847 C CA . TYR A 1 377 ? 1.799 12.575 -10.937 1.00 82.25 377 TYR A CA 1
ATOM 2848 C C . TYR A 1 377 ? 2.309 12.305 -12.362 1.00 82.25 377 TYR A C 1
ATOM 2850 O O . TYR A 1 377 ? 3.487 12.002 -12.482 1.00 82.25 377 TYR A O 1
ATOM 2858 N N . MET A 1 378 ? 1.473 12.407 -13.413 1.00 69.31 378 MET A N 1
ATOM 2859 C CA . MET A 1 378 ? 1.776 12.083 -14.827 1.00 69.31 378 MET A CA 1
ATOM 2860 C C . MET A 1 378 ? 3.257 12.247 -15.238 1.00 69.31 378 MET A C 1
ATOM 2862 O O . MET A 1 378 ? 3.710 13.306 -15.682 1.00 69.31 378 MET A O 1
ATOM 2866 N N . VAL A 1 379 ? 4.017 11.160 -15.095 1.00 67.00 379 VAL A N 1
ATOM 2867 C CA . VAL A 1 379 ? 5.476 11.130 -15.247 1.00 67.00 379 VAL A CA 1
ATOM 2868 C C . VAL A 1 379 ? 5.849 10.787 -16.683 1.00 67.00 379 VAL A C 1
ATOM 2870 O O . VAL A 1 379 ? 6.227 9.666 -17.009 1.00 67.00 379 VAL A O 1
ATOM 2873 N N . ASN A 1 380 ? 5.753 11.789 -17.554 1.00 69.56 380 ASN A N 1
ATOM 2874 C CA . ASN A 1 380 ? 6.202 11.678 -18.939 1.00 69.56 380 ASN A CA 1
ATOM 2875 C C . ASN A 1 380 ? 7.736 11.553 -19.015 1.00 69.56 380 ASN A C 1
ATOM 2877 O O . ASN A 1 380 ? 8.472 12.396 -18.491 1.00 69.56 380 ASN A O 1
ATOM 2881 N N . GLY A 1 381 ? 8.222 10.531 -19.717 1.00 61.94 381 GLY A N 1
ATOM 2882 C CA . GLY A 1 381 ? 9.643 10.314 -19.982 1.00 61.94 381 GLY A CA 1
ATOM 2883 C C . GLY A 1 381 ? 9.931 8.909 -20.503 1.00 61.94 381 GLY A C 1
ATOM 2884 O O . GLY A 1 381 ? 9.054 8.049 -20.492 1.00 61.94 381 GLY A O 1
ATOM 2885 N N . ASP A 1 382 ? 11.170 8.694 -20.934 1.00 60.97 382 ASP A N 1
ATOM 2886 C CA . ASP A 1 382 ? 11.628 7.456 -21.563 1.00 60.97 382 ASP A CA 1
ATOM 2887 C C . ASP A 1 382 ? 12.564 6.641 -20.657 1.00 60.97 382 ASP A C 1
ATOM 2889 O O . ASP A 1 382 ? 13.431 7.186 -19.966 1.00 60.97 382 ASP A O 1
ATOM 2893 N N . ILE A 1 383 ? 12.425 5.318 -20.730 1.00 61.38 383 ILE A N 1
ATOM 2894 C CA . ILE A 1 383 ? 13.404 4.311 -20.297 1.00 61.38 383 ILE A CA 1
ATOM 2895 C C . ILE A 1 383 ? 13.995 3.650 -21.542 1.00 61.38 383 ILE A C 1
ATOM 2897 O O . ILE A 1 383 ? 13.388 3.676 -22.603 1.00 61.38 383 ILE A O 1
ATOM 2901 N N . PHE A 1 384 ? 15.174 3.044 -21.420 1.00 56.22 384 PHE A N 1
ATOM 2902 C CA . PHE A 1 384 ? 15.909 2.485 -22.545 1.00 56.22 384 PHE A CA 1
ATOM 2903 C C . PHE A 1 384 ? 16.211 0.959 -22.362 1.00 56.22 384 PHE A C 1
ATOM 2905 O O . PHE A 1 384 ? 17.140 0.679 -21.613 1.00 56.22 384 PHE A O 1
ATOM 2912 N N . ARG A 1 385 ? 15.510 -0.005 -23.036 1.00 61.41 385 ARG A N 1
ATOM 2913 C CA . ARG A 1 385 ? 15.730 -1.510 -22.999 1.00 61.41 385 ARG A CA 1
ATOM 2914 C C . ARG A 1 385 ? 16.350 -2.128 -24.282 1.00 61.41 385 ARG A C 1
ATOM 2916 O O . ARG A 1 385 ? 15.964 -1.763 -25.372 1.00 61.41 385 ARG A O 1
ATOM 2923 N N . ARG A 1 386 ? 17.292 -3.074 -24.231 1.00 60.53 386 ARG A N 1
ATOM 2924 C CA . ARG A 1 386 ? 18.375 -3.163 -25.246 1.00 60.53 386 ARG A CA 1
ATOM 2925 C C . ARG A 1 386 ? 18.081 -3.745 -26.613 1.00 60.53 386 ARG A C 1
ATOM 2927 O O . ARG A 1 386 ? 17.641 -4.884 -26.694 1.00 60.53 386 ARG A O 1
ATOM 2934 N N . LEU A 1 387 ? 18.627 -3.024 -27.608 1.00 62.56 387 LEU A N 1
ATOM 2935 C CA . LEU A 1 387 ? 19.155 -3.517 -28.888 1.00 62.56 387 LEU A CA 1
ATOM 2936 C C . LEU A 1 387 ? 19.921 -4.839 -28.728 1.00 62.56 387 LEU A C 1
ATOM 2938 O O . LEU A 1 387 ? 21.130 -4.862 -28.451 1.00 62.56 387 LEU A O 1
ATOM 2942 N N . ASP A 1 388 ? 19.200 -5.934 -28.901 1.00 59.09 388 ASP A N 1
ATOM 2943 C CA . ASP A 1 388 ? 19.716 -7.286 -28.844 1.00 59.09 388 ASP A CA 1
ATOM 2944 C C . ASP A 1 388 ? 20.593 -7.616 -30.071 1.00 59.09 388 ASP A C 1
ATOM 2946 O O . ASP A 1 388 ? 20.989 -6.758 -30.871 1.00 59.09 388 ASP A O 1
ATOM 2950 N N . ARG A 1 389 ? 20.935 -8.897 -30.246 1.00 67.75 389 ARG A N 1
ATOM 2951 C CA . ARG A 1 389 ? 21.734 -9.328 -31.397 1.00 67.75 389 ARG A CA 1
ATOM 2952 C C . ARG A 1 389 ? 21.026 -9.093 -32.740 1.00 67.75 389 ARG A C 1
ATOM 2954 O O . ARG A 1 389 ? 21.719 -8.809 -33.713 1.00 67.75 389 ARG A O 1
ATOM 2961 N N . GLN A 1 390 ? 19.706 -9.240 -32.832 1.00 71.12 390 GLN A N 1
ATOM 2962 C CA . GLN A 1 390 ? 18.944 -9.021 -34.066 1.00 71.12 390 GLN A CA 1
ATOM 2963 C C . GLN A 1 390 ? 18.759 -7.525 -34.351 1.00 71.12 390 GLN A C 1
ATOM 2965 O O . GLN A 1 390 ? 18.951 -7.082 -35.482 1.00 71.12 390 GLN A O 1
ATOM 2970 N N . GLU A 1 391 ? 18.488 -6.729 -33.322 1.00 64.44 391 GLU A N 1
ATOM 2971 C CA . GLU A 1 391 ? 18.302 -5.280 -33.429 1.00 64.44 391 GLU A CA 1
ATOM 2972 C C . GLU A 1 391 ? 19.614 -4.571 -33.800 1.00 64.44 391 GLU A C 1
ATOM 2974 O O . GLU A 1 391 ? 19.644 -3.733 -34.704 1.00 64.44 391 GLU A O 1
ATOM 2979 N N . LEU A 1 392 ? 20.748 -4.993 -33.224 1.00 76.06 392 LEU A N 1
ATOM 2980 C CA . LEU A 1 392 ? 22.071 -4.561 -33.689 1.00 76.06 392 LEU A CA 1
ATOM 2981 C C . LEU A 1 392 ? 22.340 -4.986 -35.142 1.00 76.06 392 LEU A C 1
ATOM 2983 O O . LEU A 1 392 ? 22.964 -4.229 -35.891 1.00 76.06 392 LEU A O 1
ATOM 2987 N N . LEU A 1 393 ? 21.868 -6.162 -35.579 1.00 82.12 393 LEU A N 1
ATOM 2988 C CA . LEU A 1 393 ? 21.991 -6.604 -36.976 1.00 82.12 393 LEU A CA 1
ATOM 2989 C C . LEU A 1 393 ? 21.148 -5.760 -37.953 1.00 82.12 393 LEU A C 1
ATOM 2991 O O . LEU A 1 393 ? 21.540 -5.659 -39.118 1.00 82.12 393 LEU A O 1
ATOM 2995 N N . ALA A 1 394 ? 20.077 -5.100 -37.501 1.00 82.94 394 ALA A N 1
ATOM 2996 C CA . ALA A 1 394 ? 19.304 -4.156 -38.314 1.00 82.94 394 ALA A CA 1
ATOM 2997 C C . ALA A 1 394 ? 20.043 -2.822 -38.567 1.00 82.94 394 ALA A C 1
ATOM 2999 O O . ALA A 1 394 ? 19.827 -2.177 -39.594 1.00 82.94 394 ALA A O 1
ATOM 3000 N N . ILE A 1 395 ? 20.962 -2.417 -37.681 1.00 85.81 395 ILE A N 1
ATOM 3001 C CA . ILE A 1 395 ? 21.801 -1.223 -3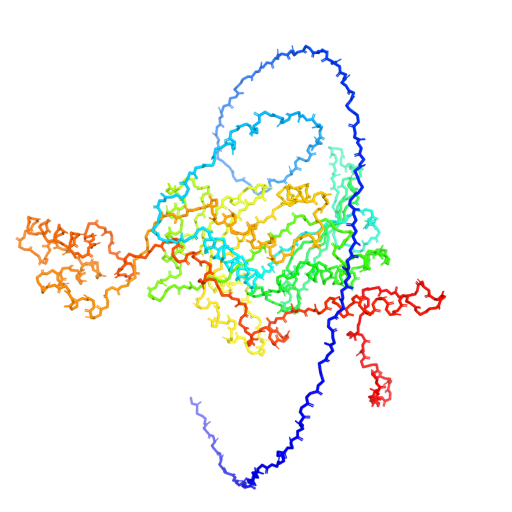7.882 1.00 85.81 395 ILE A CA 1
ATOM 3002 C C . ILE A 1 395 ? 22.890 -1.522 -38.934 1.00 85.81 395 ILE A C 1
ATOM 3004 O O . ILE A 1 395 ? 23.574 -2.548 -38.818 1.00 85.81 395 ILE A O 1
ATOM 3008 N N . PRO A 1 396 ? 23.127 -0.652 -39.941 1.00 88.81 396 PRO A N 1
ATOM 3009 C CA . PRO A 1 396 ? 24.174 -0.873 -40.939 1.00 88.81 396 PRO A CA 1
ATOM 3010 C C . PRO A 1 396 ? 25.584 -0.913 -40.329 1.00 88.81 396 PRO A C 1
ATOM 3012 O O . PRO A 1 396 ? 25.906 -0.163 -39.403 1.00 88.81 396 PRO A O 1
ATOM 3015 N N . LEU A 1 397 ? 26.449 -1.764 -40.896 1.00 80.00 397 LEU A N 1
ATOM 3016 C CA . LEU A 1 397 ? 27.773 -2.109 -40.353 1.00 80.00 397 LEU A CA 1
ATOM 3017 C C . LEU A 1 397 ? 28.620 -0.911 -39.855 1.00 80.00 397 LEU A C 1
ATOM 3019 O O . LEU A 1 397 ? 29.147 -1.011 -38.748 1.00 80.00 397 LEU A O 1
ATOM 3023 N N . PRO A 1 398 ? 28.733 0.225 -40.585 1.00 80.75 398 PRO A N 1
ATOM 3024 C CA . PRO A 1 398 ? 29.579 1.352 -40.171 1.00 80.75 398 PRO A CA 1
ATOM 3025 C C . PRO A 1 398 ? 29.110 2.085 -38.908 1.00 80.75 398 PRO A C 1
ATOM 3027 O O . PRO A 1 398 ? 29.887 2.842 -38.331 1.00 80.75 398 PRO A O 1
ATOM 3030 N N . TYR A 1 399 ? 27.852 1.903 -38.499 1.00 88.44 399 TYR A N 1
ATOM 3031 C CA . TYR A 1 399 ? 27.270 2.532 -37.309 1.00 88.44 399 TYR A CA 1
ATOM 3032 C C . TYR A 1 399 ? 27.068 1.518 -36.178 1.00 88.44 399 TYR A C 1
ATOM 3034 O O . TYR A 1 399 ? 27.212 1.874 -35.012 1.00 88.44 399 TYR A O 1
ATOM 3042 N N . ARG A 1 400 ? 26.809 0.247 -36.517 1.00 86.12 400 ARG A N 1
ATOM 3043 C CA . ARG A 1 400 ? 26.612 -0.858 -35.566 1.00 86.12 400 ARG A CA 1
ATOM 3044 C C . ARG A 1 400 ? 27.744 -0.962 -34.547 1.00 86.12 400 ARG A C 1
ATOM 3046 O O . ARG A 1 400 ? 27.473 -0.984 -33.352 1.00 86.12 400 ARG A O 1
ATOM 3053 N N . SER A 1 401 ? 29.000 -0.988 -34.999 1.00 84.38 401 SER A N 1
ATOM 3054 C CA . SER A 1 401 ? 30.148 -1.087 -34.087 1.00 84.38 401 SER A CA 1
ATOM 3055 C C . SER A 1 401 ? 30.208 0.103 -33.127 1.00 84.38 401 SER A C 1
ATOM 3057 O O . SER A 1 401 ? 30.426 -0.085 -31.938 1.00 84.38 401 SER A O 1
ATOM 3059 N N . LEU A 1 402 ? 29.936 1.319 -33.614 1.00 87.94 402 LEU A N 1
ATOM 3060 C CA . LEU A 1 402 ? 29.942 2.531 -32.791 1.00 87.94 402 LEU A CA 1
ATOM 3061 C C . LEU A 1 402 ? 28.876 2.485 -31.681 1.00 87.94 402 LEU A C 1
ATOM 3063 O O . LEU A 1 402 ? 29.140 2.933 -30.569 1.00 87.94 402 LEU A O 1
ATOM 3067 N N . VAL A 1 403 ? 27.703 1.903 -31.963 1.00 81.75 403 VAL A N 1
ATOM 3068 C CA . VAL A 1 403 ? 26.658 1.651 -30.954 1.00 81.75 403 VAL A CA 1
ATOM 3069 C C . VAL A 1 403 ? 27.112 0.600 -29.937 1.00 81.75 403 VAL A C 1
ATOM 3071 O O . VAL A 1 403 ? 26.925 0.816 -28.746 1.00 81.75 403 VAL A O 1
ATOM 3074 N N . VAL A 1 404 ? 27.754 -0.492 -30.369 1.00 81.12 404 VAL A N 1
ATOM 3075 C CA . VAL A 1 404 ? 28.262 -1.539 -29.459 1.00 81.12 404 VAL A CA 1
ATOM 3076 C C . VAL A 1 404 ? 29.331 -0.993 -28.510 1.00 81.12 404 VAL A C 1
ATOM 3078 O O . VAL A 1 404 ? 29.195 -1.150 -27.300 1.00 81.12 404 VAL A O 1
ATOM 3081 N N . HIS A 1 405 ? 30.348 -0.299 -29.030 1.00 84.31 405 HIS A N 1
ATOM 3082 C CA . HIS A 1 405 ? 31.399 0.312 -28.208 1.00 84.31 405 HIS A CA 1
ATOM 3083 C C . HIS A 1 405 ? 30.814 1.330 -27.211 1.00 84.31 405 HIS A C 1
ATOM 3085 O O . HIS A 1 405 ? 31.193 1.359 -26.042 1.00 84.31 405 HIS A O 1
ATOM 3091 N N . TRP A 1 406 ? 29.807 2.107 -27.624 1.00 82.56 406 TRP A N 1
ATOM 3092 C CA . TRP A 1 406 ? 29.087 3.012 -26.725 1.00 82.56 406 TRP A CA 1
ATOM 3093 C C . TRP A 1 406 ? 28.281 2.286 -25.645 1.00 82.56 406 TRP A C 1
ATOM 3095 O O . TRP A 1 406 ? 28.369 2.667 -24.482 1.00 82.56 406 TRP A O 1
ATOM 3105 N N . GLN A 1 407 ? 27.559 1.211 -25.979 1.00 71.62 407 GLN A N 1
ATOM 3106 C CA . GLN A 1 407 ? 26.853 0.382 -24.991 1.00 71.62 407 GLN A CA 1
ATOM 3107 C C . GLN A 1 407 ? 27.798 -0.295 -23.980 1.00 71.62 407 GLN A C 1
ATOM 3109 O O . GLN A 1 407 ? 27.347 -0.691 -22.908 1.00 71.62 407 GLN A O 1
ATOM 3114 N N . ASN A 1 408 ? 29.087 -0.423 -24.304 1.00 73.19 408 ASN A N 1
ATOM 3115 C CA . ASN A 1 408 ? 30.132 -0.934 -23.413 1.00 73.19 408 ASN A CA 1
ATOM 3116 C C . ASN A 1 408 ? 30.840 0.174 -22.600 1.00 73.19 408 ASN A C 1
ATOM 3118 O O . ASN A 1 408 ? 31.755 -0.121 -21.835 1.00 73.19 408 ASN A O 1
ATOM 3122 N N . SER A 1 409 ? 30.433 1.442 -22.741 1.00 72.44 409 SER A N 1
ATOM 3123 C CA . SER A 1 409 ? 31.104 2.626 -22.172 1.00 72.44 409 SER A CA 1
ATOM 3124 C C . SER A 1 409 ? 32.528 2.902 -22.688 1.00 72.44 409 SER A C 1
ATOM 3126 O O . SER A 1 409 ? 33.329 3.533 -21.999 1.00 72.44 409 SER A O 1
ATOM 3128 N N . GLU A 1 410 ? 32.853 2.472 -23.908 1.00 81.00 410 GLU A N 1
ATOM 3129 C CA . GLU A 1 410 ? 34.155 2.719 -24.540 1.00 81.00 410 GLU A CA 1
ATOM 3130 C C . GLU A 1 410 ? 34.249 4.134 -25.155 1.00 81.00 410 GLU A C 1
ATOM 3132 O O . GLU A 1 410 ? 33.246 4.758 -25.521 1.00 81.00 410 GLU A O 1
ATOM 3137 N N . ASN A 1 411 ? 35.472 4.658 -25.309 1.00 84.94 411 ASN A N 1
ATOM 3138 C CA . ASN A 1 411 ? 35.700 5.983 -25.891 1.00 84.94 411 ASN A CA 1
ATOM 3139 C C . ASN A 1 411 ? 35.456 5.991 -27.412 1.00 84.94 411 ASN A C 1
ATOM 3141 O O . ASN A 1 411 ? 36.237 5.468 -28.206 1.00 84.94 411 ASN A O 1
ATOM 3145 N N . LEU A 1 412 ? 34.390 6.672 -27.831 1.00 85.88 412 LEU A N 1
ATOM 3146 C CA . LEU A 1 412 ? 33.947 6.703 -29.228 1.00 85.88 412 LEU A CA 1
ATOM 3147 C C . LEU A 1 412 ? 34.870 7.464 -30.180 1.00 85.88 412 LEU A C 1
ATOM 3149 O O . LEU A 1 412 ? 34.746 7.285 -31.390 1.00 85.88 412 LEU A O 1
ATOM 3153 N N . LEU A 1 413 ? 35.770 8.314 -29.672 1.00 87.19 413 LEU A N 1
ATOM 3154 C CA . LEU A 1 413 ? 36.769 8.977 -30.514 1.00 87.19 413 LEU A CA 1
ATOM 3155 C C . LEU A 1 413 ? 37.858 8.007 -30.984 1.00 87.19 413 LEU A C 1
ATOM 3157 O O . LEU A 1 413 ? 38.339 8.159 -32.102 1.00 87.19 413 LEU A O 1
ATOM 3161 N N . ASP A 1 414 ? 38.180 6.982 -30.194 1.00 85.12 414 ASP A N 1
ATOM 3162 C CA . ASP A 1 414 ? 39.231 6.010 -30.530 1.00 85.12 414 ASP A CA 1
ATOM 3163 C C . ASP A 1 414 ? 38.764 5.018 -31.615 1.00 85.12 414 ASP A C 1
ATOM 3165 O O . ASP A 1 414 ? 39.573 4.411 -32.315 1.00 85.12 414 ASP A O 1
ATOM 3169 N N . MET A 1 415 ? 37.445 4.903 -31.807 1.00 82.62 415 MET A N 1
ATOM 3170 C CA . MET A 1 415 ? 36.805 4.022 -32.792 1.00 82.62 415 MET A CA 1
ATOM 3171 C C . MET A 1 415 ? 36.604 4.670 -34.173 1.00 82.62 415 MET A C 1
ATOM 3173 O O . MET A 1 415 ? 36.113 4.017 -35.098 1.00 82.62 415 MET A O 1
ATOM 3177 N N . VAL A 1 416 ? 36.937 5.957 -34.347 1.00 85.31 416 VAL A N 1
ATOM 3178 C CA . VAL A 1 416 ? 36.606 6.731 -35.560 1.00 85.31 416 VAL A CA 1
ATOM 3179 C C . VAL A 1 416 ? 37.725 7.687 -35.975 1.00 85.31 416 VAL A C 1
ATOM 3181 O O . VAL A 1 416 ? 38.398 8.300 -35.161 1.00 85.31 416 VAL A O 1
ATOM 3184 N N . LYS A 1 417 ? 37.895 7.897 -37.287 1.00 85.31 417 LYS A N 1
ATOM 3185 C CA . LYS A 1 417 ? 39.046 8.647 -37.838 1.00 85.31 417 LYS A CA 1
ATOM 3186 C C . LYS A 1 417 ? 39.129 10.133 -37.443 1.00 85.31 417 LYS A C 1
ATOM 3188 O O . LYS A 1 417 ? 40.140 10.764 -37.728 1.00 85.31 417 LYS A O 1
ATOM 3193 N N . SER A 1 418 ? 38.062 10.731 -36.902 1.00 90.50 418 SER A N 1
ATOM 3194 C CA . SER A 1 418 ? 38.062 12.098 -36.347 1.00 90.50 418 SER A CA 1
ATOM 3195 C C . SER A 1 418 ? 36.743 12.435 -35.643 1.00 90.50 418 SER A C 1
ATOM 3197 O O . SER A 1 418 ? 35.694 11.863 -35.946 1.00 90.50 418 SER A O 1
ATOM 3199 N N . SER A 1 419 ? 36.758 13.478 -34.809 1.00 89.38 419 SER A N 1
ATOM 3200 C CA . SER A 1 419 ? 35.558 14.093 -34.218 1.00 89.38 419 SER A CA 1
ATOM 3201 C C . SER A 1 419 ? 34.515 14.551 -35.255 1.00 89.38 419 SER A C 1
ATOM 3203 O O . SER A 1 419 ? 33.313 14.486 -34.992 1.00 89.38 419 SER A O 1
ATOM 3205 N N . ARG A 1 420 ? 34.940 14.952 -36.465 1.00 90.81 420 ARG A N 1
ATOM 3206 C CA . ARG A 1 420 ? 34.029 15.267 -37.583 1.00 90.81 420 ARG A CA 1
ATOM 3207 C C . ARG A 1 420 ? 33.271 14.028 -38.065 1.00 90.81 420 ARG A C 1
ATOM 3209 O O . ARG A 1 420 ? 32.077 14.128 -38.335 1.00 90.81 420 ARG A O 1
ATOM 3216 N N . VAL A 1 421 ? 33.945 12.880 -38.168 1.00 89.56 421 VAL A N 1
ATOM 3217 C CA . VAL A 1 421 ? 33.304 11.602 -38.522 1.00 89.56 421 VAL A CA 1
ATOM 3218 C C . VAL A 1 421 ? 32.349 11.173 -37.409 1.00 89.56 421 VAL A C 1
ATOM 3220 O O . VAL A 1 421 ? 31.195 10.868 -37.709 1.00 89.56 421 VAL A O 1
ATOM 3223 N N . LEU A 1 422 ? 32.774 11.275 -36.142 1.00 90.75 422 LEU A N 1
ATOM 3224 C CA . LEU A 1 422 ? 31.921 10.984 -34.988 1.00 90.75 422 LEU A CA 1
ATOM 3225 C C . LEU A 1 422 ? 30.607 11.774 -35.053 1.00 90.75 422 LEU A C 1
ATOM 3227 O O . LEU A 1 422 ? 29.536 11.177 -35.045 1.00 90.75 422 LEU A O 1
ATOM 3231 N N . LYS A 1 423 ? 30.674 13.105 -35.204 1.00 90.81 423 LYS A N 1
ATOM 3232 C CA . LYS A 1 423 ? 29.486 13.978 -35.247 1.00 90.81 423 LYS A CA 1
ATOM 3233 C C . LYS A 1 423 ? 28.509 13.613 -36.374 1.00 90.81 423 LYS A C 1
ATOM 3235 O O . LYS A 1 423 ? 27.299 13.680 -36.172 1.00 90.81 423 LYS A O 1
ATOM 3240 N N . LEU A 1 424 ? 29.013 13.194 -37.538 1.00 90.81 424 LEU A N 1
ATOM 3241 C CA . LEU A 1 424 ? 28.178 12.727 -38.652 1.00 90.81 424 LEU A CA 1
ATOM 3242 C C . LEU A 1 424 ? 27.517 11.372 -38.353 1.00 90.81 424 LEU A C 1
ATOM 3244 O O . LEU A 1 424 ? 26.351 11.177 -38.690 1.00 90.81 424 LEU A O 1
ATOM 3248 N N . GLN A 1 425 ? 28.222 10.452 -37.689 1.00 91.19 425 GLN A N 1
ATOM 3249 C CA . GLN A 1 425 ? 27.666 9.154 -37.298 1.00 91.19 425 GLN A CA 1
ATOM 3250 C C . GLN A 1 425 ? 26.654 9.270 -36.147 1.00 91.19 425 GLN A C 1
ATOM 3252 O O . GLN A 1 425 ? 25.612 8.621 -36.216 1.00 91.19 425 GLN A O 1
ATOM 3257 N N . LYS A 1 426 ? 26.887 10.152 -35.159 1.00 86.62 426 LYS A N 1
ATOM 3258 C CA . LYS A 1 426 ? 25.894 10.494 -34.120 1.00 86.62 426 LYS A CA 1
ATOM 3259 C C . LYS A 1 426 ? 24.609 11.047 -34.745 1.00 86.62 426 LYS A C 1
ATOM 3261 O O . LYS A 1 426 ? 23.524 10.561 -34.446 1.00 86.62 426 LYS A O 1
ATOM 3266 N N . ALA A 1 427 ? 24.728 11.998 -35.678 1.00 87.31 427 ALA A N 1
ATOM 3267 C CA . ALA A 1 427 ? 23.577 12.577 -36.375 1.00 87.31 427 ALA A CA 1
ATOM 3268 C C . ALA A 1 427 ? 22.800 11.553 -37.227 1.00 87.31 427 ALA A C 1
ATOM 3270 O O . ALA A 1 427 ? 21.574 11.621 -37.289 1.00 87.31 427 ALA A O 1
ATOM 3271 N N . TYR A 1 428 ? 23.485 10.591 -37.859 1.00 91.81 428 TYR A N 1
ATOM 3272 C CA . TYR A 1 428 ? 22.826 9.496 -38.578 1.00 91.81 428 TYR A CA 1
ATOM 3273 C C . TYR A 1 428 ? 22.038 8.583 -37.628 1.00 91.81 428 TYR A C 1
ATOM 3275 O O . TYR A 1 428 ? 20.856 8.337 -37.858 1.00 91.81 428 TYR A O 1
ATOM 3283 N N . LEU A 1 429 ? 22.675 8.117 -36.551 1.00 85.56 429 LEU A N 1
ATOM 3284 C CA . LEU A 1 429 ? 22.069 7.212 -35.570 1.00 85.56 429 LEU A CA 1
ATOM 3285 C C . LEU A 1 429 ? 20.862 7.841 -34.864 1.00 85.56 429 LEU A C 1
ATOM 3287 O O . LEU A 1 429 ? 19.825 7.190 -34.746 1.00 85.56 429 LEU A O 1
ATOM 3291 N N . LEU A 1 430 ? 20.948 9.122 -34.502 1.00 79.94 430 LEU A N 1
ATOM 3292 C CA . LEU A 1 430 ? 19.829 9.863 -33.925 1.00 79.94 430 LEU A CA 1
ATOM 3293 C C . LEU A 1 430 ? 18.664 10.015 -34.918 1.00 79.94 430 LEU A C 1
ATOM 3295 O O . LEU A 1 430 ? 17.510 9.861 -34.537 1.00 79.94 430 LEU A O 1
ATOM 3299 N N . LYS A 1 431 ? 18.951 10.286 -36.198 1.00 78.62 431 LYS A N 1
ATOM 3300 C CA . LYS A 1 431 ? 17.920 10.527 -37.222 1.00 78.62 431 LYS A CA 1
ATOM 3301 C C . LYS A 1 431 ? 17.235 9.253 -37.731 1.00 78.62 431 LYS A C 1
ATOM 3303 O O . LYS A 1 431 ? 16.064 9.310 -38.093 1.00 78.62 431 LYS A O 1
ATOM 3308 N N . HIS A 1 432 ? 17.967 8.145 -37.836 1.00 78.56 432 HIS A N 1
ATOM 3309 C CA . HIS A 1 432 ? 17.495 6.922 -38.502 1.00 78.56 432 HIS A CA 1
ATOM 3310 C C . HIS A 1 432 ? 17.210 5.756 -37.550 1.00 78.56 432 HIS A C 1
ATOM 3312 O O . HIS A 1 432 ? 16.522 4.820 -37.945 1.00 78.56 432 HIS A O 1
ATOM 3318 N N . HIS A 1 433 ? 17.714 5.816 -36.315 1.00 71.31 433 HIS A N 1
ATOM 3319 C CA . HIS A 1 433 ? 17.534 4.774 -35.300 1.00 71.31 433 HIS A CA 1
ATOM 3320 C C . HIS A 1 433 ? 17.163 5.340 -33.914 1.00 71.31 433 HIS A C 1
ATOM 3322 O O . HIS A 1 433 ? 17.083 4.575 -32.962 1.00 71.31 433 HIS A O 1
ATOM 3328 N N . PHE A 1 434 ? 16.953 6.659 -33.783 1.00 69.00 434 PHE A N 1
ATOM 3329 C CA . PHE A 1 434 ? 16.641 7.360 -32.523 1.00 69.00 434 PHE A CA 1
ATOM 3330 C C . PHE A 1 434 ? 17.701 7.208 -31.407 1.00 69.00 434 PHE A C 1
ATOM 3332 O O . PHE A 1 434 ? 17.431 7.438 -30.231 1.00 69.00 434 PHE A O 1
ATOM 3339 N N . ILE A 1 435 ? 18.946 6.881 -31.774 1.00 71.50 435 ILE A N 1
ATOM 3340 C CA . ILE A 1 435 ? 20.049 6.611 -30.838 1.00 71.50 435 ILE A CA 1
ATOM 3341 C C . ILE A 1 435 ? 20.907 7.868 -30.594 1.00 71.50 435 ILE A C 1
ATOM 3343 O O . ILE A 1 435 ? 21.584 8.362 -31.499 1.00 71.50 435 ILE A O 1
ATOM 3347 N N . SER A 1 436 ? 20.938 8.351 -29.348 1.00 79.38 436 SER A N 1
ATOM 3348 C CA . SER A 1 436 ? 21.701 9.535 -28.917 1.00 79.38 436 SER A CA 1
ATOM 3349 C C . SER A 1 436 ? 23.059 9.175 -28.296 1.00 79.38 436 SER A C 1
ATOM 3351 O O . SER A 1 436 ? 23.191 9.093 -27.078 1.00 79.38 436 SER A O 1
ATOM 3353 N N . LEU A 1 437 ? 24.110 9.035 -29.114 1.00 75.88 437 LEU A N 1
ATOM 3354 C CA . LEU A 1 437 ? 25.473 8.724 -28.631 1.00 75.88 437 LEU A CA 1
ATOM 3355 C C . LEU A 1 437 ? 26.150 9.846 -27.803 1.00 75.88 437 LEU A C 1
ATOM 3357 O O . LEU A 1 437 ? 27.326 9.728 -27.457 1.00 75.88 437 LEU A O 1
ATOM 3361 N N . ASP A 1 438 ? 25.488 10.981 -27.566 1.00 76.88 438 ASP A N 1
ATOM 3362 C CA . ASP A 1 438 ? 25.941 12.041 -26.644 1.00 76.88 438 ASP A CA 1
ATOM 3363 C C . ASP A 1 438 ? 25.379 11.862 -25.221 1.00 76.88 438 ASP A C 1
ATOM 3365 O O . ASP A 1 438 ? 25.822 12.528 -24.288 1.00 76.88 438 ASP A O 1
ATOM 3369 N N . SER A 1 439 ? 24.432 10.938 -25.043 1.00 60.88 439 SER A N 1
ATOM 3370 C CA . SER A 1 439 ? 23.922 10.515 -23.741 1.00 60.88 439 SER A CA 1
ATOM 3371 C C . SER A 1 439 ? 24.886 9.531 -23.064 1.00 60.88 439 SER A C 1
ATOM 3373 O O . SER A 1 439 ? 25.690 8.863 -23.726 1.00 60.88 439 SER A O 1
ATOM 3375 N N . GLN A 1 440 ? 24.795 9.421 -21.735 1.00 60.22 440 GLN A N 1
ATOM 3376 C CA . GLN A 1 440 ? 25.551 8.421 -20.980 1.00 60.22 440 GLN A CA 1
ATOM 3377 C C . GLN A 1 440 ? 25.220 7.009 -21.509 1.00 60.22 440 GLN A C 1
ATOM 3379 O O . GLN A 1 440 ? 24.043 6.727 -21.756 1.00 60.22 440 GLN A O 1
ATOM 3384 N N . PRO A 1 441 ? 26.221 6.122 -21.668 1.00 59.28 441 PRO A N 1
ATOM 3385 C CA . PRO A 1 441 ? 25.988 4.694 -21.818 1.00 59.28 441 PRO A CA 1
ATOM 3386 C C . PRO A 1 441 ? 25.023 4.183 -20.744 1.00 59.28 441 PRO A C 1
ATOM 3388 O O . PRO A 1 441 ? 25.083 4.634 -19.596 1.00 59.28 441 PRO A O 1
ATOM 3391 N N . PRO A 1 442 ? 24.151 3.229 -21.067 1.00 53.19 442 PRO A N 1
ATOM 3392 C CA . PRO A 1 442 ? 23.226 2.695 -20.101 1.00 53.19 442 PRO A CA 1
ATOM 3393 C C . PRO A 1 442 ? 23.979 1.655 -19.265 1.00 53.19 442 PRO A C 1
ATOM 3395 O O . PRO A 1 442 ? 24.796 0.887 -19.780 1.00 53.19 442 PRO A O 1
ATOM 3398 N N . GLY A 1 443 ? 23.682 1.588 -17.969 1.00 48.97 443 GLY A N 1
ATOM 3399 C CA . GLY A 1 443 ? 24.037 0.424 -17.161 1.00 48.97 443 GLY A CA 1
ATOM 3400 C C . GLY A 1 443 ? 23.181 -0.758 -17.602 1.00 48.97 443 GLY A C 1
ATOM 3401 O O . GLY A 1 443 ? 22.221 -1.083 -16.914 1.00 48.97 443 GLY A O 1
ATOM 3402 N N . HIS A 1 444 ? 23.533 -1.335 -18.757 1.00 40.41 444 HIS A N 1
ATOM 3403 C CA . HIS A 1 444 ? 22.681 -2.156 -19.618 1.00 40.41 444 HIS A CA 1
ATOM 3404 C C . HIS A 1 444 ? 21.477 -1.345 -20.169 1.00 40.41 444 HIS A C 1
ATOM 3406 O O . HIS A 1 444 ? 20.638 -0.864 -19.412 1.00 40.41 444 HIS A O 1
ATOM 3412 N N . ASP A 1 445 ? 21.427 -1.162 -21.505 1.00 43.22 445 ASP A N 1
ATOM 3413 C CA . ASP A 1 445 ? 20.268 -0.681 -22.290 1.00 43.22 445 ASP A CA 1
ATOM 3414 C C . ASP A 1 445 ? 20.569 -0.615 -23.848 1.00 43.22 445 ASP A C 1
ATOM 3416 O O . ASP A 1 445 ? 21.630 -1.104 -24.254 1.00 43.22 445 ASP A O 1
ATOM 3420 N N . PHE A 1 446 ? 19.801 -0.089 -24.846 1.00 50.41 446 PHE A N 1
ATOM 3421 C CA . PHE A 1 446 ? 18.647 0.851 -24.975 1.00 50.41 446 PHE A CA 1
ATOM 3422 C C . PHE A 1 446 ? 17.535 0.459 -26.013 1.00 50.41 446 PHE A C 1
ATOM 3424 O O . PHE A 1 446 ? 17.867 -0.172 -27.011 1.00 50.41 446 PHE A O 1
ATOM 3431 N N . GLU A 1 447 ? 16.296 0.973 -25.845 1.00 51.94 447 GLU A N 1
ATOM 3432 C CA . GLU A 1 447 ? 15.134 1.181 -26.774 1.00 51.94 447 GLU A CA 1
ATOM 3433 C C . GLU A 1 447 ? 14.162 2.099 -26.010 1.00 51.94 447 GLU A C 1
ATOM 3435 O O . GLU A 1 447 ? 13.874 1.789 -24.856 1.00 51.94 447 GLU A O 1
ATOM 3440 N N . SER A 1 448 ? 13.657 3.187 -26.605 1.00 60.59 448 SER A N 1
ATOM 3441 C CA . SER A 1 448 ? 12.757 4.138 -25.920 1.00 60.59 448 SER A CA 1
ATOM 3442 C C . SER A 1 448 ? 11.399 3.512 -25.569 1.00 60.59 448 SER A C 1
ATOM 3444 O O . SER A 1 448 ? 10.549 3.341 -26.439 1.00 60.59 448 SER A O 1
ATOM 3446 N N . MET A 1 449 ? 11.181 3.215 -24.288 1.00 69.75 449 MET A N 1
ATOM 3447 C CA . MET A 1 449 ? 9.881 2.844 -23.726 1.00 69.75 449 MET A CA 1
ATOM 3448 C C . MET A 1 449 ? 9.325 3.987 -22.882 1.00 69.75 449 MET A C 1
ATOM 3450 O O . MET A 1 449 ? 9.980 4.460 -21.949 1.00 69.75 449 MET A O 1
ATOM 3454 N N . SER A 1 450 ? 8.095 4.392 -23.182 1.00 82.12 450 SER A N 1
ATOM 3455 C CA . SER A 1 450 ? 7.377 5.432 -22.449 1.00 82.12 450 SER A CA 1
ATOM 3456 C C . SER A 1 450 ? 7.034 4.973 -21.026 1.00 82.12 450 SER A C 1
ATOM 3458 O O . SER A 1 450 ? 6.487 3.893 -20.803 1.00 82.12 450 SER A O 1
ATOM 3460 N N . LEU A 1 451 ? 7.322 5.827 -20.040 1.00 83.62 451 LEU A N 1
ATOM 3461 C CA . LEU A 1 451 ? 6.920 5.629 -18.645 1.00 83.62 451 LEU A CA 1
ATOM 3462 C C . LEU A 1 451 ? 5.398 5.547 -18.475 1.00 83.62 451 LEU A C 1
ATOM 3464 O O . LEU A 1 451 ? 4.941 4.859 -17.566 1.00 83.62 451 LEU A O 1
ATOM 3468 N N . MET A 1 452 ? 4.621 6.213 -19.336 1.00 84.38 452 MET A N 1
ATOM 3469 C CA . MET A 1 452 ? 3.157 6.133 -19.310 1.00 84.38 452 MET A CA 1
ATOM 3470 C C . MET A 1 452 ? 2.668 4.746 -19.734 1.00 84.38 452 MET A C 1
ATOM 3472 O O . MET A 1 452 ? 1.724 4.238 -19.140 1.00 84.38 452 MET A O 1
ATOM 3476 N N . ASP A 1 453 ? 3.344 4.119 -20.698 1.00 86.56 453 ASP A N 1
ATOM 3477 C CA . ASP A 1 453 ? 3.008 2.789 -21.213 1.00 86.56 453 ASP A CA 1
ATOM 3478 C C . ASP A 1 453 ? 3.361 1.727 -20.161 1.00 86.56 453 ASP A C 1
ATOM 3480 O O . ASP A 1 453 ? 2.584 0.817 -19.888 1.00 86.56 453 ASP A O 1
ATOM 3484 N N . ILE A 1 454 ? 4.509 1.879 -19.487 1.00 88.50 454 ILE A N 1
ATOM 3485 C CA . ILE A 1 454 ? 4.893 0.994 -18.378 1.00 88.50 454 ILE A CA 1
ATOM 3486 C C . ILE A 1 454 ? 3.929 1.160 -17.191 1.00 88.50 454 ILE A C 1
ATOM 3488 O O . ILE A 1 454 ? 3.571 0.171 -16.564 1.00 88.50 454 ILE A O 1
ATOM 3492 N N . LEU A 1 455 ? 3.472 2.382 -16.895 1.00 90.69 455 LEU A N 1
ATOM 3493 C CA . LEU A 1 455 ? 2.471 2.669 -15.857 1.00 90.69 455 LEU A CA 1
ATOM 3494 C C . LEU A 1 455 ? 1.013 2.456 -16.312 1.00 90.69 455 LEU A C 1
ATOM 3496 O O . LEU A 1 455 ? 0.096 2.848 -15.584 1.00 90.69 455 LEU A O 1
ATOM 3500 N N . ALA A 1 456 ? 0.780 1.860 -17.484 1.00 90.44 456 ALA A N 1
ATOM 3501 C CA . ALA A 1 456 ? -0.565 1.575 -17.969 1.00 90.44 456 ALA A CA 1
ATOM 3502 C C . ALA A 1 456 ? -1.256 0.485 -17.112 1.00 90.44 456 ALA A C 1
ATOM 3504 O O . ALA A 1 456 ? -0.569 -0.388 -16.564 1.00 90.44 456 ALA A O 1
ATOM 3505 N N . PRO A 1 457 ? -2.593 0.531 -16.937 1.00 92.31 457 PRO A N 1
ATOM 3506 C CA . PRO A 1 457 ? -3.322 -0.344 -16.017 1.00 92.31 457 PRO A CA 1
ATOM 3507 C C . PRO A 1 457 ? -3.026 -1.840 -16.180 1.00 92.31 457 PRO A C 1
ATOM 3509 O O . PRO A 1 457 ? -2.823 -2.538 -15.186 1.00 92.31 457 PRO A O 1
ATOM 3512 N N . GLU A 1 458 ? -2.927 -2.322 -17.416 1.00 92.88 458 GLU A N 1
ATOM 3513 C CA . GLU A 1 458 ? -2.675 -3.716 -17.783 1.00 92.88 458 GLU A CA 1
ATOM 3514 C C . GLU A 1 458 ? -1.325 -4.272 -17.293 1.00 92.88 458 GLU A C 1
ATOM 3516 O O . GLU A 1 458 ? -1.181 -5.487 -17.148 1.00 92.88 458 GLU A O 1
ATOM 3521 N N . ASN A 1 459 ? -0.347 -3.408 -16.993 1.00 94.50 459 ASN A N 1
ATOM 3522 C CA . ASN A 1 459 ? 0.959 -3.814 -16.465 1.00 94.50 459 ASN A CA 1
ATOM 3523 C C . ASN A 1 459 ? 0.955 -4.037 -14.943 1.00 94.50 459 ASN A C 1
ATOM 3525 O O . ASN A 1 459 ? 1.893 -4.637 -14.403 1.00 94.50 459 ASN A O 1
ATOM 3529 N N . PHE A 1 460 ? -0.095 -3.609 -14.235 1.00 96.75 460 PHE A N 1
ATOM 3530 C CA . PHE A 1 460 ? -0.316 -4.014 -12.848 1.00 96.75 460 PHE A CA 1
ATOM 3531 C C . PHE A 1 460 ? -0.925 -5.411 -12.805 1.00 96.75 460 PHE A C 1
ATOM 3533 O O . PHE A 1 460 ? -1.869 -5.708 -13.535 1.00 96.75 460 PHE A O 1
ATOM 3540 N N . ILE A 1 461 ? -0.400 -6.265 -11.929 1.00 96.56 461 ILE A N 1
ATOM 3541 C CA . ILE A 1 461 ? -0.842 -7.653 -11.813 1.00 96.56 461 ILE A CA 1
ATOM 3542 C C . ILE A 1 461 ? -1.672 -7.869 -10.538 1.00 96.56 461 ILE A C 1
ATOM 3544 O O . ILE A 1 461 ? -1.281 -7.397 -9.463 1.00 96.56 461 ILE A O 1
ATOM 3548 N N . PRO A 1 462 ? -2.799 -8.602 -10.622 1.00 97.06 462 PRO A N 1
ATOM 3549 C CA . PRO A 1 462 ? -3.533 -9.033 -9.442 1.00 97.06 462 PRO A CA 1
ATOM 3550 C C . PRO A 1 462 ? -2.714 -10.063 -8.658 1.00 97.06 462 PRO A C 1
ATOM 3552 O O . PRO A 1 462 ? -1.744 -10.636 -9.165 1.00 97.06 462 PRO A O 1
ATOM 3555 N N . VAL A 1 463 ? -3.117 -10.331 -7.413 1.00 96.94 463 VAL A N 1
ATOM 3556 C CA . VAL A 1 463 ? -2.518 -11.407 -6.607 1.00 96.94 463 VAL A CA 1
ATOM 3557 C C . VAL A 1 463 ? -2.677 -12.733 -7.367 1.00 96.94 463 VAL A C 1
ATOM 3559 O O . VAL A 1 463 ? -3.816 -13.122 -7.632 1.00 96.94 463 VAL A O 1
ATOM 3562 N N . PRO A 1 464 ? -1.587 -13.438 -7.733 1.00 97.06 464 PRO A N 1
ATOM 3563 C CA . PRO A 1 464 ? -1.695 -14.671 -8.506 1.00 97.06 464 PRO A CA 1
ATOM 3564 C C . PRO A 1 464 ? -2.504 -15.731 -7.760 1.00 97.06 464 PRO A C 1
ATOM 3566 O O . PRO A 1 464 ? -2.292 -15.938 -6.566 1.00 97.06 464 PRO A O 1
ATOM 3569 N N . GLU A 1 465 ? -3.381 -16.445 -8.466 1.00 96.06 465 GLU A N 1
ATOM 3570 C CA . GLU A 1 465 ? -4.352 -17.353 -7.837 1.00 96.06 465 GLU A CA 1
ATOM 3571 C C . GLU A 1 465 ? -3.685 -18.418 -6.949 1.00 96.06 465 GLU A C 1
ATOM 3573 O O . GLU A 1 465 ? -4.138 -18.655 -5.839 1.00 96.06 465 GLU A O 1
ATOM 3578 N N . VAL A 1 466 ? -2.530 -18.957 -7.360 1.00 96.25 466 VAL A N 1
ATOM 3579 C CA . VAL A 1 466 ? -1.735 -19.928 -6.575 1.00 96.25 466 VAL A CA 1
ATOM 3580 C C . VAL A 1 466 ? -1.250 -19.394 -5.213 1.00 96.25 466 VAL A C 1
ATOM 3582 O O . VAL A 1 466 ? -0.996 -20.170 -4.296 1.00 96.25 466 VAL A O 1
ATOM 3585 N N . ILE A 1 467 ? -1.133 -18.071 -5.067 1.00 97.06 467 ILE A N 1
ATOM 3586 C CA . ILE A 1 467 ? -0.873 -17.400 -3.786 1.00 97.06 467 ILE A CA 1
ATOM 3587 C C . ILE A 1 467 ? -2.199 -17.130 -3.072 1.00 97.06 467 ILE A C 1
ATOM 3589 O O . ILE A 1 467 ? -2.308 -17.403 -1.882 1.00 97.06 467 ILE A O 1
ATOM 3593 N N . ARG A 1 468 ? -3.216 -16.635 -3.792 1.00 95.69 468 ARG A N 1
ATOM 3594 C CA . ARG A 1 468 ? -4.524 -16.279 -3.223 1.00 95.69 468 ARG A CA 1
ATOM 3595 C C . ARG A 1 468 ? -5.254 -17.469 -2.591 1.00 95.69 468 ARG A C 1
ATOM 3597 O O . ARG A 1 468 ? -5.869 -17.312 -1.542 1.00 95.69 468 ARG A O 1
ATOM 3604 N N . THR A 1 469 ? -5.173 -18.651 -3.200 1.00 94.50 469 THR A N 1
ATOM 3605 C CA . THR A 1 469 ? -5.794 -19.887 -2.696 1.00 94.50 469 THR A CA 1
ATOM 3606 C C . THR A 1 469 ? -4.989 -20.564 -1.585 1.00 94.50 469 THR A C 1
ATOM 3608 O O . THR A 1 469 ? -5.437 -21.577 -1.054 1.00 94.50 469 THR A O 1
ATOM 3611 N N . ASN A 1 470 ? -3.792 -20.065 -1.254 1.00 94.75 470 ASN A N 1
ATOM 3612 C CA . ASN A 1 470 ? -2.946 -20.631 -0.209 1.00 94.75 470 ASN A CA 1
ATOM 3613 C C . ASN A 1 470 ? -3.125 -19.829 1.101 1.00 94.75 470 ASN A C 1
ATOM 3615 O O . ASN A 1 470 ? -2.635 -18.700 1.185 1.00 94.75 470 ASN A O 1
ATOM 3619 N N . PRO A 1 471 ? -3.783 -20.392 2.135 1.00 91.75 471 PRO A N 1
ATOM 3620 C CA . PRO A 1 471 ? -4.091 -19.666 3.368 1.00 91.75 471 PRO A CA 1
ATOM 3621 C C . PRO A 1 471 ? -2.852 -19.294 4.199 1.00 91.75 471 PRO A C 1
ATOM 3623 O O . PRO A 1 471 ? -2.939 -18.377 5.014 1.00 91.75 471 PRO A O 1
ATOM 3626 N N . ASP A 1 472 ? -1.703 -19.945 3.980 1.00 90.50 472 ASP A N 1
ATOM 3627 C CA . ASP A 1 472 ? -0.438 -19.559 4.617 1.00 90.50 472 ASP A CA 1
ATOM 3628 C C . ASP A 1 472 ? 0.133 -18.270 3.991 1.00 90.50 472 ASP A C 1
ATOM 3630 O O . ASP A 1 472 ? 0.748 -17.455 4.679 1.00 90.50 472 ASP A O 1
ATOM 3634 N N . LEU A 1 473 ? -0.097 -18.055 2.687 1.00 93.56 473 LEU A N 1
ATOM 3635 C CA . LEU A 1 473 ? 0.461 -16.939 1.904 1.00 93.56 473 LEU A CA 1
ATOM 3636 C C . LEU A 1 473 ? -0.529 -15.793 1.648 1.00 93.56 473 LEU A C 1
ATOM 3638 O O . LEU A 1 473 ? -0.124 -14.738 1.145 1.00 93.56 473 LEU A O 1
ATOM 3642 N N . PHE A 1 474 ? -1.816 -15.975 1.950 1.00 96.00 474 PHE A N 1
ATOM 3643 C CA . PHE A 1 474 ? -2.847 -14.964 1.732 1.00 96.00 474 PHE A CA 1
ATOM 3644 C C . PHE A 1 474 ? -4.000 -15.075 2.736 1.00 96.00 474 PHE A C 1
ATOM 3646 O O . PHE A 1 474 ? -4.781 -16.024 2.724 1.00 96.00 474 PHE A O 1
ATOM 3653 N N . TYR A 1 475 ? -4.143 -14.058 3.589 1.00 94.62 475 TYR A N 1
ATOM 3654 C CA . TYR A 1 475 ? -5.267 -13.945 4.510 1.00 94.62 475 TYR A CA 1
ATOM 3655 C C . TYR A 1 475 ? -6.429 -13.172 3.869 1.00 94.62 475 TYR A C 1
ATOM 3657 O O . TYR A 1 475 ? -6.368 -11.956 3.664 1.00 94.62 475 TYR A O 1
ATOM 3665 N N . GLU A 1 476 ? -7.531 -13.880 3.645 1.00 93.38 476 GLU A N 1
ATOM 3666 C CA . GLU A 1 476 ? -8.844 -13.338 3.298 1.00 93.38 476 GLU A CA 1
ATOM 3667 C C . GLU A 1 476 ? -9.897 -13.973 4.228 1.00 93.38 476 GLU A C 1
ATOM 3669 O O . GLU A 1 476 ? -9.665 -15.035 4.810 1.00 93.38 476 GLU A O 1
ATOM 3674 N N . ARG A 1 477 ? -11.050 -13.323 4.423 1.00 90.56 477 ARG A N 1
ATOM 3675 C CA . ARG A 1 477 ? -12.202 -13.932 5.106 1.00 90.56 477 ARG A CA 1
ATOM 3676 C C . ARG A 1 477 ? -13.491 -13.501 4.425 1.00 90.56 477 ARG A C 1
ATOM 3678 O O . ARG A 1 477 ? -13.674 -12.320 4.149 1.00 90.56 477 ARG A O 1
ATOM 3685 N N . ASP A 1 478 ? -14.393 -14.456 4.242 1.00 91.31 478 ASP A N 1
ATOM 3686 C CA . ASP A 1 478 ? -15.762 -14.204 3.812 1.00 91.31 478 ASP A CA 1
ATOM 3687 C C . ASP A 1 478 ? -16.518 -13.362 4.862 1.00 91.31 478 ASP A C 1
ATOM 3689 O O . ASP A 1 478 ? -16.812 -13.807 5.978 1.00 91.31 478 ASP A O 1
ATOM 3693 N N . MET A 1 479 ? -16.808 -12.110 4.503 1.00 90.38 479 MET A N 1
ATOM 3694 C CA . MET A 1 479 ? -17.581 -11.194 5.339 1.00 90.38 479 MET A CA 1
ATOM 3695 C C . MET A 1 479 ? -19.092 -11.430 5.234 1.00 90.38 479 MET A C 1
ATOM 3697 O O . MET A 1 479 ? -19.807 -11.090 6.174 1.00 90.38 479 MET A O 1
ATOM 3701 N N . ASP A 1 480 ? -19.592 -12.043 4.160 1.00 91.00 480 ASP A N 1
ATOM 3702 C CA . ASP A 1 480 ? -21.002 -12.420 4.040 1.00 91.00 480 ASP A CA 1
ATOM 3703 C C . ASP A 1 480 ? -21.323 -13.652 4.884 1.00 91.00 480 ASP A C 1
ATOM 3705 O O . ASP A 1 480 ? -22.362 -13.681 5.544 1.00 91.00 480 ASP A O 1
ATOM 3709 N N . GLN A 1 481 ? -20.394 -14.603 5.004 1.00 89.19 481 GLN A N 1
ATOM 3710 C CA . GLN A 1 481 ? -20.483 -15.684 5.987 1.00 89.19 481 GLN A CA 1
ATOM 3711 C C . GLN A 1 481 ? -20.521 -15.138 7.425 1.00 89.19 481 GLN A C 1
ATOM 3713 O O . GLN A 1 481 ? -21.326 -15.612 8.233 1.00 89.19 481 GLN A O 1
ATOM 3718 N N . ILE A 1 482 ? -19.720 -14.112 7.753 1.00 87.62 482 ILE A N 1
ATOM 3719 C CA . ILE A 1 482 ? -19.800 -13.431 9.060 1.00 87.62 482 ILE A CA 1
ATOM 3720 C C . ILE A 1 482 ? -21.174 -12.784 9.241 1.00 87.62 482 ILE A C 1
ATOM 3722 O O . ILE A 1 482 ? -21.846 -13.064 10.232 1.00 87.62 482 ILE A O 1
ATOM 3726 N N . ARG A 1 483 ? -21.615 -11.954 8.287 1.00 88.50 483 ARG A N 1
ATOM 3727 C CA . ARG A 1 483 ? -22.913 -11.261 8.337 1.00 88.50 483 ARG A CA 1
ATOM 3728 C C . ARG A 1 483 ? -24.077 -12.243 8.501 1.00 88.50 483 ARG A C 1
ATOM 3730 O O . ARG A 1 483 ? -24.934 -12.043 9.359 1.00 88.50 483 ARG A O 1
ATOM 3737 N N . ALA A 1 484 ? -24.075 -13.346 7.754 1.00 86.62 484 ALA A N 1
ATOM 3738 C CA . ALA A 1 484 ? -25.076 -14.406 7.850 1.00 86.62 484 ALA A CA 1
ATOM 3739 C C . ALA A 1 484 ? -25.041 -15.152 9.197 1.00 86.62 484 ALA A C 1
ATOM 3741 O O . ALA A 1 484 ? -26.096 -15.514 9.719 1.00 86.62 484 ALA A O 1
ATOM 3742 N N . THR A 1 485 ? -23.855 -15.360 9.777 1.00 83.06 485 THR A N 1
ATOM 3743 C CA . 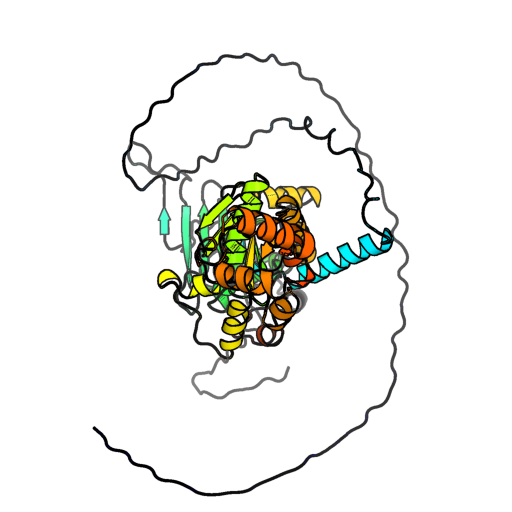THR A 1 485 ? -23.694 -15.968 11.110 1.00 83.06 485 THR A CA 1
ATOM 3744 C C . THR A 1 485 ? -24.256 -15.040 12.189 1.00 83.06 485 THR A C 1
ATOM 3746 O O . THR A 1 485 ? -25.163 -15.434 12.921 1.00 83.06 485 THR A O 1
ATOM 3749 N N . LEU A 1 486 ? -23.826 -13.773 12.200 1.00 81.31 486 LEU A N 1
ATOM 3750 C CA . LEU A 1 486 ? -24.313 -12.741 13.121 1.00 81.31 486 LEU A CA 1
ATOM 3751 C C . LEU A 1 486 ? -25.838 -12.557 13.036 1.00 81.31 486 LEU A C 1
ATOM 3753 O O . LEU A 1 486 ? -26.502 -12.430 14.063 1.00 81.31 486 LEU A O 1
ATOM 3757 N N . HIS A 1 487 ? -26.420 -12.597 11.833 1.00 79.88 487 HIS A N 1
ATOM 3758 C CA . HIS A 1 487 ? -27.874 -12.542 11.660 1.00 79.88 487 HIS A CA 1
ATOM 3759 C C . HIS A 1 487 ? -28.604 -13.788 12.167 1.00 79.88 487 HIS A C 1
ATOM 3761 O O . HIS A 1 487 ? -29.660 -13.657 12.787 1.00 79.88 487 HIS A O 1
ATOM 3767 N N . ARG A 1 488 ? -28.066 -14.990 11.924 1.00 75.62 488 ARG A N 1
ATOM 3768 C CA . ARG A 1 488 ? -28.656 -16.250 12.402 1.00 75.62 488 ARG A CA 1
ATOM 3769 C C . ARG A 1 488 ? -28.715 -16.280 13.928 1.00 75.62 488 ARG A C 1
ATOM 3771 O O . ARG A 1 488 ? -29.755 -16.609 14.492 1.00 75.62 488 ARG A O 1
ATOM 3778 N N . GLU A 1 489 ? -27.620 -15.894 14.573 1.00 66.56 489 GLU A N 1
ATOM 3779 C CA . GLU A 1 489 ? -27.480 -15.873 16.030 1.00 66.56 489 GLU A CA 1
ATOM 3780 C C . GLU A 1 489 ? -28.303 -14.749 16.684 1.00 66.56 489 GLU A C 1
ATOM 3782 O O . GLU A 1 489 ? -28.890 -14.950 17.746 1.00 66.56 489 GLU A O 1
ATOM 3787 N N . ALA A 1 490 ? -28.436 -13.587 16.035 1.00 64.44 490 ALA A N 1
ATOM 3788 C CA . ALA A 1 490 ? -29.335 -12.524 16.492 1.00 64.44 490 ALA A CA 1
ATOM 3789 C C . ALA A 1 490 ? -30.831 -12.867 16.313 1.00 64.44 490 ALA A C 1
ATOM 3791 O O . ALA A 1 490 ? -31.674 -12.334 17.035 1.00 64.44 490 ALA A O 1
ATOM 3792 N N . GLY A 1 491 ? -31.175 -13.743 15.360 1.00 53.41 491 GLY A N 1
ATOM 3793 C CA . GLY A 1 491 ? -32.555 -14.139 15.062 1.00 53.41 491 GLY A CA 1
ATOM 3794 C C . GLY A 1 491 ? -33.148 -15.196 16.002 1.00 53.41 491 GLY A C 1
ATOM 3795 O O . GLY A 1 491 ? -34.371 -15.324 16.085 1.00 53.41 491 GLY A O 1
ATOM 3796 N N . SER A 1 492 ? -32.323 -15.953 16.733 1.00 52.09 492 SER A N 1
ATOM 3797 C CA . SER A 1 492 ? -32.774 -17.076 17.566 1.00 52.09 492 SER A CA 1
ATOM 3798 C C . SER A 1 492 ? -33.265 -16.658 18.963 1.00 52.09 492 SER A C 1
ATOM 3800 O O . SER A 1 492 ? -32.629 -16.951 19.969 1.00 52.09 492 SER A O 1
ATOM 3802 N N . GLY A 1 493 ? -34.431 -16.003 19.005 1.00 39.28 493 GLY A N 1
ATOM 3803 C CA . GLY A 1 493 ? -35.402 -16.032 20.114 1.00 39.28 493 GLY A CA 1
ATOM 3804 C C . GLY A 1 493 ? -34.939 -15.655 21.535 1.00 39.28 493 GLY A C 1
ATOM 3805 O O . GLY A 1 493 ? -34.407 -16.483 22.267 1.00 39.28 493 GLY A O 1
ATOM 3806 N N . ILE A 1 494 ? -35.324 -14.454 21.992 1.00 39.75 494 ILE A N 1
ATOM 3807 C CA . ILE A 1 494 ? -35.327 -13.977 23.400 1.00 39.75 494 ILE A CA 1
ATOM 3808 C C . ILE A 1 494 ? -33.936 -13.814 24.061 1.00 39.75 494 ILE A C 1
ATOM 3810 O O . ILE A 1 494 ? -33.758 -12.911 24.875 1.00 39.75 494 ILE A O 1
ATOM 3814 N N . ALA A 1 495 ? -32.921 -14.596 23.688 1.00 41.38 495 ALA A N 1
ATOM 3815 C CA . ALA A 1 495 ? -31.573 -14.555 24.264 1.00 41.38 495 ALA A CA 1
ATOM 3816 C C . ALA A 1 495 ? -30.613 -13.551 23.578 1.00 41.38 495 ALA A C 1
ATOM 3818 O O . ALA A 1 495 ? -29.407 -13.792 23.497 1.00 41.38 495 ALA A O 1
ATOM 3819 N N . THR A 1 496 ? -31.119 -12.398 23.121 1.00 43.34 496 THR A N 1
ATOM 3820 C CA . THR A 1 496 ? -30.434 -11.382 22.279 1.00 43.34 496 THR A CA 1
ATOM 3821 C C . THR A 1 496 ? -29.227 -10.668 22.929 1.00 43.34 496 THR A C 1
ATOM 3823 O O . THR A 1 496 ? -28.772 -9.632 22.450 1.00 43.34 496 THR A O 1
ATOM 3826 N N . LEU A 1 497 ? -28.710 -11.184 24.047 1.00 43.31 497 LEU A N 1
ATOM 3827 C CA . LEU A 1 497 ? -27.740 -10.535 24.935 1.00 43.31 497 LEU A CA 1
ATOM 3828 C C . LEU A 1 497 ? -26.361 -11.215 24.984 1.00 43.31 497 LEU A C 1
ATOM 3830 O O . LEU A 1 497 ? -25.396 -10.586 25.426 1.00 43.31 497 LEU A O 1
ATOM 3834 N N . LEU A 1 498 ? -26.224 -12.478 24.556 1.00 48.88 498 LEU A N 1
ATOM 3835 C CA . LEU A 1 498 ? -25.048 -13.296 24.906 1.00 48.88 498 LEU A CA 1
ATOM 3836 C C . LEU A 1 498 ? -23.945 -13.414 23.842 1.00 48.88 498 LEU A C 1
ATOM 3838 O O . LEU A 1 498 ? -22.781 -13.486 24.233 1.00 48.88 498 LEU A O 1
ATOM 3842 N N . ILE A 1 499 ? -24.241 -13.302 22.546 1.00 57.53 499 ILE A N 1
ATOM 3843 C CA . ILE A 1 499 ? -23.222 -13.387 21.477 1.00 57.53 499 ILE A CA 1
ATOM 3844 C C . ILE A 1 499 ? -22.172 -12.274 21.610 1.00 57.53 499 ILE A C 1
ATOM 3846 O O . ILE A 1 499 ? -22.519 -11.119 21.862 1.00 57.53 499 ILE A O 1
ATOM 3850 N N . ASP A 1 500 ? -20.892 -12.612 21.463 1.00 64.88 500 ASP A N 1
ATOM 3851 C CA . ASP A 1 500 ? -19.814 -11.647 21.227 1.00 64.88 500 ASP A CA 1
ATOM 3852 C C . ASP A 1 500 ? -19.446 -11.723 19.740 1.00 64.88 500 ASP A C 1
ATOM 3854 O O . ASP A 1 500 ? -18.912 -12.753 19.331 1.00 64.88 500 ASP A O 1
ATOM 3858 N N . PRO A 1 501 ? -19.696 -10.680 18.928 1.00 63.25 501 PRO A N 1
ATOM 3859 C CA . PRO A 1 501 ? -19.438 -10.718 17.486 1.00 63.25 501 PRO A CA 1
ATOM 3860 C C . PRO A 1 501 ? -17.955 -10.877 17.123 1.00 63.25 501 PRO A C 1
ATOM 3862 O O . PRO A 1 501 ? -17.637 -11.084 15.961 1.00 63.25 501 PRO A O 1
ATOM 3865 N N . PHE A 1 502 ? -17.030 -10.770 18.084 1.00 63.62 502 PHE A N 1
ATOM 3866 C CA . PHE A 1 502 ? -15.610 -11.042 17.853 1.00 63.62 502 PHE A CA 1
ATOM 3867 C C . PHE A 1 502 ? -15.206 -12.500 18.143 1.00 63.62 502 PHE A C 1
ATOM 3869 O O . PHE A 1 502 ? -14.093 -12.906 17.778 1.00 63.62 502 PHE A O 1
ATOM 3876 N N . ARG A 1 503 ? -16.107 -13.314 18.713 1.00 60.28 503 ARG A N 1
ATOM 3877 C CA . ARG A 1 503 ? -16.080 -14.766 18.487 1.00 60.28 503 ARG A CA 1
ATOM 3878 C C . ARG A 1 503 ? -16.490 -15.051 17.040 1.00 60.28 503 ARG A C 1
ATOM 3880 O O . ARG A 1 503 ? -17.016 -14.188 16.347 1.00 60.28 503 ARG A O 1
ATOM 3887 N N . GLY A 1 504 ? -16.182 -16.238 16.541 1.00 48.22 504 GLY A N 1
ATOM 3888 C CA . GLY A 1 504 ? -16.518 -16.623 15.170 1.00 48.22 504 GLY A CA 1
ATOM 3889 C C . GLY A 1 504 ? -16.175 -18.080 14.909 1.00 48.22 504 GLY A C 1
ATOM 3890 O O . GLY A 1 504 ? -15.422 -18.664 15.681 1.00 48.22 504 GLY A O 1
ATOM 3891 N N . ALA A 1 505 ? -16.717 -18.645 13.829 1.00 42.34 505 ALA A N 1
ATOM 3892 C CA . ALA A 1 505 ? -16.768 -20.089 13.563 1.00 42.34 505 ALA A CA 1
ATOM 3893 C C . ALA A 1 505 ? -15.417 -20.841 13.565 1.00 42.34 505 ALA A C 1
ATOM 3895 O O . ALA A 1 505 ? -15.410 -22.061 13.705 1.00 42.34 505 ALA A O 1
ATOM 3896 N N . ASP A 1 506 ? -14.277 -20.139 13.506 1.00 41.38 506 ASP A N 1
ATOM 3897 C CA . ASP A 1 506 ? -12.954 -20.725 13.786 1.00 41.38 506 ASP A CA 1
ATOM 3898 C C . ASP A 1 506 ? -12.803 -21.226 15.251 1.00 41.38 506 ASP A C 1
ATOM 3900 O O . ASP A 1 506 ? -11.823 -21.886 15.580 1.00 41.38 506 ASP A O 1
ATOM 3904 N N . GLU A 1 507 ? -13.760 -20.932 16.142 1.00 40.44 507 GLU A N 1
ATOM 3905 C CA . GLU A 1 507 ? -13.826 -21.414 17.532 1.00 40.44 507 GLU A CA 1
ATOM 3906 C C . GLU A 1 507 ? -14.489 -22.799 17.695 1.00 40.44 507 GLU A C 1
ATOM 3908 O O . GLU A 1 507 ? -14.824 -23.189 18.814 1.00 40.44 507 GLU A O 1
ATOM 3913 N N . PHE A 1 508 ? -14.528 -23.620 16.637 1.00 31.58 508 PHE A N 1
ATOM 3914 C CA . PHE A 1 508 ? -14.370 -25.075 16.805 1.00 31.58 508 PHE A CA 1
ATOM 3915 C C . PHE A 1 508 ? -12.937 -25.398 17.265 1.00 31.58 508 PHE A C 1
ATOM 3917 O O . PHE A 1 508 ? -12.150 -26.062 16.590 1.00 31.58 508 PHE A O 1
ATOM 3924 N N . ILE A 1 509 ? -12.604 -24.929 18.469 1.00 29.53 509 ILE A N 1
ATOM 3925 C CA . ILE A 1 509 ? -11.500 -25.480 19.241 1.00 29.53 509 ILE A CA 1
ATOM 3926 C C . ILE A 1 509 ? -11.850 -26.950 19.458 1.00 29.53 509 ILE A C 1
ATOM 3928 O O . ILE A 1 509 ? -12.891 -27.261 20.038 1.00 29.53 509 ILE A O 1
ATOM 3932 N N . MET A 1 510 ? -10.972 -27.848 19.015 1.00 28.50 510 MET A N 1
ATOM 3933 C CA . MET A 1 510 ? -10.989 -29.249 19.427 1.00 28.50 510 MET A CA 1
ATOM 3934 C C . MET A 1 510 ? -10.697 -29.299 20.929 1.00 28.50 510 MET A C 1
ATOM 3936 O O . MET A 1 510 ? -9.551 -29.469 21.350 1.00 28.50 510 MET A O 1
ATOM 3940 N N . VAL A 1 511 ? -11.735 -29.095 21.745 1.00 29.81 511 VAL A N 1
ATOM 3941 C CA . VAL A 1 511 ? -11.694 -29.307 23.191 1.00 29.81 511 VAL A CA 1
ATOM 3942 C C . VAL A 1 511 ? -11.616 -30.811 23.404 1.00 29.81 511 VAL A C 1
ATOM 3944 O O . VAL A 1 511 ? -12.612 -31.484 23.660 1.00 29.81 511 VAL A O 1
ATOM 3947 N N . LYS A 1 512 ? -10.399 -31.342 23.278 1.00 29.62 512 LYS A N 1
ATOM 3948 C CA . LYS A 1 512 ? -10.064 -32.631 23.859 1.00 29.62 512 LYS A CA 1
ATOM 3949 C C . LYS A 1 512 ? -10.278 -32.490 25.361 1.00 29.62 512 LYS A C 1
ATOM 3951 O O . LYS A 1 512 ? -9.503 -31.824 26.048 1.00 29.62 512 LYS A O 1
ATOM 3956 N N . ASN A 1 513 ? -11.351 -33.106 25.851 1.00 35.22 513 ASN A N 1
ATOM 3957 C CA . ASN A 1 513 ? -11.486 -33.424 27.267 1.00 35.22 513 ASN A CA 1
ATOM 3958 C C . ASN A 1 513 ? -10.258 -34.241 27.708 1.00 35.22 513 ASN A C 1
ATOM 3960 O O . ASN A 1 513 ? -9.548 -34.804 26.869 1.00 35.22 513 ASN A O 1
ATOM 3964 N N . ALA A 1 514 ? -10.010 -34.324 29.018 1.00 40.56 514 ALA A N 1
ATOM 3965 C CA . ALA A 1 514 ? -8.816 -34.972 29.574 1.00 40.56 514 ALA A CA 1
ATOM 3966 C C . ALA A 1 514 ? -8.611 -36.434 29.110 1.00 40.56 514 ALA A C 1
ATOM 3968 O O . ALA A 1 514 ? -7.494 -36.944 29.170 1.00 40.56 514 ALA A O 1
ATOM 3969 N N . ASP A 1 515 ? -9.674 -37.067 28.609 1.00 42.66 515 ASP A N 1
ATOM 3970 C CA . ASP A 1 515 ? -9.751 -38.470 28.196 1.00 42.66 515 ASP A CA 1
ATOM 3971 C C . ASP A 1 515 ? -9.473 -38.697 26.687 1.00 42.66 515 ASP A C 1
ATOM 3973 O O . ASP A 1 515 ? -9.285 -39.830 26.252 1.00 42.66 515 ASP A O 1
ATOM 3977 N N . GLY A 1 516 ? -9.384 -37.629 25.880 1.00 33.38 516 GLY A N 1
ATOM 3978 C CA . GLY A 1 516 ? -8.701 -37.632 24.574 1.00 33.38 516 GLY A CA 1
ATOM 3979 C C . GLY A 1 516 ? -9.464 -38.056 23.303 1.00 33.38 516 GLY A C 1
ATOM 3980 O O . GLY A 1 516 ? -8.892 -37.894 22.219 1.00 33.38 516 GLY A O 1
ATOM 3981 N N . GLU A 1 517 ? -10.709 -38.544 23.384 1.00 31.52 517 GLU A N 1
ATOM 3982 C CA . GLU A 1 517 ? -11.498 -38.962 22.204 1.00 31.52 517 GLU A CA 1
ATOM 3983 C C . GLU A 1 517 ? -12.074 -37.792 21.378 1.00 31.52 517 GLU A C 1
ATOM 3985 O O . GLU A 1 517 ? -12.549 -36.794 21.921 1.00 31.52 517 GLU A O 1
ATOM 3990 N N . ASP A 1 518 ? -12.071 -37.943 20.046 1.00 33.09 518 ASP A N 1
ATOM 3991 C CA . ASP A 1 518 ? -12.545 -36.940 19.082 1.00 33.09 518 ASP A CA 1
ATOM 3992 C C . ASP A 1 518 ? -13.952 -37.271 18.553 1.00 33.09 518 ASP A C 1
ATOM 3994 O O . ASP A 1 518 ? -14.121 -38.160 17.716 1.00 33.09 518 ASP A O 1
ATOM 3998 N N . TYR A 1 519 ? -14.965 -36.510 18.977 1.00 36.50 519 TYR A N 1
ATOM 3999 C CA . TYR A 1 519 ? -16.314 -36.574 18.399 1.00 36.50 519 TYR A CA 1
ATOM 4000 C C . TYR A 1 519 ? -16.453 -35.592 17.229 1.00 36.50 519 TYR A C 1
ATOM 4002 O O . TYR A 1 519 ? -16.749 -34.411 17.408 1.00 36.50 519 TYR A O 1
ATOM 4010 N N . GLY A 1 520 ? -16.249 -36.094 16.009 1.00 28.47 520 GLY A N 1
ATOM 4011 C CA . GLY A 1 520 ? -16.519 -35.346 14.780 1.00 28.47 520 GLY A CA 1
ATOM 4012 C C . GLY A 1 520 ? -18.022 -35.155 14.562 1.00 28.47 520 GLY A C 1
ATOM 4013 O O . GLY A 1 520 ? -18.720 -36.102 14.200 1.00 28.47 520 GLY A O 1
ATOM 4014 N N . ASN A 1 521 ? -18.524 -33.936 14.769 1.00 30.36 521 ASN A N 1
ATOM 4015 C CA . ASN A 1 521 ? -19.941 -33.623 14.586 1.00 30.36 521 ASN A CA 1
ATOM 4016 C C . ASN A 1 521 ? -20.350 -33.584 13.108 1.00 30.36 521 ASN A C 1
ATOM 4018 O O . ASN A 1 521 ? -19.692 -32.966 12.273 1.00 30.36 521 ASN A O 1
ATOM 4022 N N . GLN A 1 522 ? -21.515 -34.164 12.819 1.00 27.36 522 GLN A N 1
ATOM 4023 C CA . GLN A 1 522 ? -22.316 -33.787 11.658 1.00 27.36 522 GLN A CA 1
ATOM 4024 C C . GLN A 1 522 ? -23.100 -32.512 11.995 1.00 27.36 522 GLN A C 1
ATOM 4026 O O . GLN A 1 522 ? -23.960 -32.580 12.874 1.00 27.36 522 GLN A O 1
ATOM 4031 N N . LEU A 1 523 ? -22.812 -31.401 11.302 1.00 28.36 523 LEU A N 1
ATOM 4032 C CA . LEU A 1 523 ? -23.767 -30.410 10.754 1.00 28.36 523 LEU A CA 1
ATOM 4033 C C . LEU A 1 523 ? -23.035 -29.198 10.153 1.00 28.36 523 LEU A C 1
ATOM 4035 O O . LEU A 1 523 ? -22.422 -28.436 10.929 1.00 28.36 523 LEU A O 1
#

Foldseek 3Di:
DDDDDDDDDDDDDDDDDDDDDDDDDDDDDDDDDDDDDDDDDDDDDDDDDDDDDDDDDDDDDDDDDDDDDDDDDDDDPDDDDDDDDDDDPPPPPPVPDDDDPPPDDDDDPVVVVVQVVVLLVLQLLQKFFFKWKKKFAPFQCVVKPQPDKDFDADPVGDGDPQQIKGKHFDAAPVRHTFKIWMAGRVRRMIMIMGGLCCRQQVDRLGADNQLLQSQLSRVLVCVVVMVTPDDLVCNLQSLLQDNMFIFKTWIKFWFFDDPQDDLLLLQVLLQVLLVVVVFPWDDPRSAKIKTCPVDQFKIKMKGQPLVVQPPVVNPHGDDDPPCVVSVVSSVRTIMIIIMGGNVNLQVVQVVVVHGSTSNVCRSSNVSVVVVVVCVVSVRWDWGFGDDDPVSLVVDDPVLSVLVVCQLVVHDSQVVDPHPVRVVVSQVCCCVPVVDHSVDHRDPGGGDTDTPVVSVRSVSTDRDDVVQCVDCSNYDDDDSVQLSVVVVVVCPPPDPNDPDRSSDDPVPPPQPQDPVGDGDDDDD